Protein AF-A0A8T2K0U3-F1 (afdb_monomer)

pLDDT: mean 72.29, std 24.85, range [23.2, 97.31]

Nearest PDB structures (foldseek):
  2ilr-assembly1_A  TM=8.572E-01  e=1.224E-11  Homo sapiens
  7kzv-assembly1_E  TM=6.848E-01  e=1.559E-12  Homo sapiens
  6fai-assembly1_i  TM=7.711E-01  e=5.675E-05  Saccharomyces cerevisiae S288C
  5wwo-assembly2_B  TM=7.548E-01  e=1.112E-04  Saccharomyces cerevisiae S288C
  6zqb-assembly1_JH  TM=6.289E-01  e=3.051E-04  Saccharomyces cerevisiae S288C

InterPro domains:
  IPR021025 Fanconi Anaemia group E protein, C-terminal [PF11510] (125-380)
  IPR039685 Fanconi anemia group E protein [PTHR32094] (16-381)

Organism: NCBI:txid247094

Mean predicted aligned error: 17.52 Å

Secondary structure (DSSP, 8-state):
------------SSHHHHHHHHHHHHHHHS----S---HHHHHHHHHHHHHHT-TT-TT---HHHHHHHHHHHHHHHHHHHHHHTTTGGGS--------------------------------------HHHHHHHHHHHHHHHS-S-GGGTHHHHHHHHHHHHHH--HHHHHHHHHHTTGGGS-HHHHHHHHHHHHH-SSPPPHHHHHHHHIIIIIHHHHT-SSSPPHHHHHHHHHHHHHHHHHHHHHHHHHTSSS---HHHHHHHHHIIIIIS-GGGGGGGHHHHHTSPP-HHHHHHHHHHHHH-S---HHHHHHHHHHHHHTTTTTTT-HHHHHHHHHHHHHSGGG--HHHHHHHHHHHHH--STTHHHHHHHHHHHHHTT-

Structure (mmCIF, N/CA/C/O backbone):
data_AF-A0A8T2K0U3-F1
#
_entry.id   AF-A0A8T2K0U3-F1
#
loop_
_atom_site.group_PDB
_atom_site.id
_atom_site.type_symbol
_atom_site.label_atom_id
_atom_site.label_alt_id
_atom_site.label_comp_id
_atom_site.label_asym_id
_atom_site.label_entity_id
_atom_site.label_seq_id
_atom_site.pdbx_PDB_ins_code
_atom_site.Cartn_x
_atom_site.Cartn_y
_atom_site.Cartn_z
_atom_site.occupancy
_atom_site.B_iso_or_equiv
_atom_site.auth_seq_id
_atom_site.auth_comp_id
_atom_site.auth_asym_id
_atom_site.auth_atom_id
_atom_site.pdbx_PDB_model_num
ATOM 1 N N . MET A 1 1 ? -39.868 -56.878 -2.544 1.00 32.00 1 MET A N 1
ATOM 2 C CA . MET A 1 1 ? -38.454 -57.294 -2.509 1.00 32.00 1 MET A CA 1
ATOM 3 C C . MET A 1 1 ? -37.620 -56.085 -2.926 1.00 32.00 1 MET A C 1
ATOM 5 O O . MET A 1 1 ? -37.681 -55.718 -4.084 1.00 32.00 1 MET A O 1
ATOM 9 N N . LEU A 1 2 ? -36.995 -55.454 -1.918 1.00 25.58 2 LEU A N 1
ATOM 10 C CA . LEU A 1 2 ? -35.935 -54.419 -1.896 1.00 25.58 2 LEU A CA 1
ATOM 11 C C . LEU A 1 2 ? -36.128 -53.127 -2.733 1.00 25.58 2 LEU A C 1
ATOM 13 O O . LEU A 1 2 ? -36.173 -53.184 -3.949 1.00 25.58 2 LEU A O 1
ATOM 17 N N . LEU A 1 3 ? -36.400 -51.954 -2.137 1.00 28.34 3 LEU A N 1
ATOM 18 C CA . LEU A 1 3 ? -35.543 -51.048 -1.329 1.00 28.34 3 LEU A CA 1
ATOM 19 C C . LEU A 1 3 ? -34.535 -50.203 -2.136 1.00 28.34 3 LEU A C 1
ATOM 21 O O . LEU A 1 3 ? -33.778 -50.732 -2.936 1.00 28.34 3 LEU A O 1
ATOM 25 N N . MET A 1 4 ? -34.478 -48.921 -1.737 1.00 27.39 4 MET A N 1
ATOM 26 C CA . MET A 1 4 ? -33.488 -47.862 -2.020 1.00 27.39 4 MET A CA 1
ATOM 27 C C . MET A 1 4 ? -33.684 -47.031 -3.301 1.00 27.39 4 MET A C 1
ATOM 29 O O . MET A 1 4 ? -33.166 -47.369 -4.355 1.00 27.39 4 MET A O 1
ATOM 33 N N . ALA A 1 5 ? -34.344 -45.872 -3.180 1.00 24.89 5 ALA A N 1
ATOM 34 C CA . ALA A 1 5 ? -33.652 -44.571 -3.186 1.00 24.89 5 ALA A CA 1
ATOM 35 C C . ALA A 1 5 ? -34.666 -43.412 -3.158 1.00 24.89 5 ALA A C 1
ATOM 37 O O . ALA A 1 5 ? -35.196 -42.978 -4.176 1.00 24.89 5 ALA A O 1
ATOM 38 N N . ASN A 1 6 ? -34.908 -42.901 -1.952 1.00 26.45 6 ASN A N 1
ATOM 39 C CA . ASN A 1 6 ? -35.344 -41.525 -1.750 1.00 26.45 6 ASN A CA 1
ATOM 40 C C . ASN A 1 6 ? -34.217 -40.577 -2.192 1.00 26.45 6 ASN A C 1
ATOM 42 O O . ASN A 1 6 ? -33.061 -40.819 -1.845 1.00 26.45 6 ASN A O 1
ATOM 46 N N . THR A 1 7 ? -34.599 -39.468 -2.830 1.00 27.92 7 THR A N 1
ATOM 47 C CA . THR A 1 7 ? -34.145 -38.073 -2.623 1.00 27.92 7 THR A CA 1
ATOM 48 C C . THR A 1 7 ? -33.804 -37.306 -3.910 1.00 27.92 7 THR A C 1
ATOM 50 O O . THR A 1 7 ? -33.182 -37.834 -4.822 1.00 27.92 7 THR A O 1
ATOM 53 N N . PHE A 1 8 ? -34.183 -36.019 -3.888 1.00 27.69 8 PHE A N 1
ATOM 54 C CA . PHE A 1 8 ? -33.815 -34.919 -4.790 1.00 27.69 8 PHE A CA 1
ATOM 55 C C . PHE A 1 8 ? -34.464 -34.882 -6.184 1.00 27.69 8 PHE A C 1
ATOM 57 O O . PHE A 1 8 ? -34.061 -35.606 -7.079 1.00 27.69 8 PHE A O 1
ATOM 64 N N . ILE A 1 9 ? -35.425 -33.963 -6.366 1.00 30.64 9 ILE A N 1
ATOM 65 C CA . ILE A 1 9 ? -35.364 -32.801 -7.285 1.00 30.64 9 ILE A CA 1
ATOM 66 C C . ILE A 1 9 ? -36.517 -31.859 -6.879 1.00 30.64 9 ILE A C 1
ATOM 68 O O . ILE A 1 9 ? -37.636 -31.921 -7.374 1.00 30.64 9 ILE A O 1
ATOM 72 N N . GLU A 1 10 ? -36.233 -30.996 -5.907 1.00 34.31 10 GLU A N 1
ATOM 73 C CA . GLU A 1 10 ? -36.890 -29.697 -5.727 1.00 34.31 10 GLU A CA 1
ATOM 74 C C . GLU A 1 10 ? -35.787 -28.659 -5.966 1.00 34.31 10 GLU A C 1
ATOM 76 O O . GLU A 1 10 ? -35.143 -28.205 -5.031 1.00 34.31 10 GLU A O 1
ATOM 81 N N . MET A 1 11 ? -35.459 -28.371 -7.224 1.00 34.12 11 MET A N 1
ATOM 82 C CA . MET A 1 11 ? -34.537 -27.292 -7.602 1.00 34.12 11 MET A CA 1
ATOM 83 C C . MET A 1 11 ? -34.694 -27.037 -9.102 1.00 34.12 11 MET A C 1
ATOM 85 O O . MET A 1 11 ? -34.064 -27.733 -9.884 1.00 34.12 11 MET A O 1
ATOM 89 N N . ASP A 1 12 ? -35.520 -26.062 -9.501 1.00 38.06 12 ASP A N 1
ATOM 90 C CA . ASP A 1 12 ? -35.289 -25.330 -10.765 1.00 38.06 12 ASP A CA 1
ATOM 91 C C . ASP A 1 12 ? -36.065 -24.002 -10.921 1.00 38.06 12 ASP A C 1
ATOM 93 O O . ASP A 1 12 ? -36.283 -23.511 -12.021 1.00 38.06 12 ASP A O 1
ATOM 97 N N . TYR A 1 13 ? -36.443 -23.332 -9.825 1.00 39.38 13 TYR A N 1
ATOM 98 C CA . TYR A 1 13 ? -37.018 -21.973 -9.916 1.00 39.38 13 TYR A CA 1
ATOM 99 C C . TYR A 1 13 ? -35.961 -20.852 -9.975 1.00 39.38 13 TYR A C 1
ATOM 101 O O . TYR A 1 13 ? -36.283 -19.702 -10.273 1.00 39.38 13 TYR A O 1
ATOM 109 N N . LEU A 1 14 ? -34.688 -21.162 -9.700 1.00 40.88 14 LEU A N 1
ATOM 110 C CA . LEU A 1 14 ? -33.591 -20.184 -9.691 1.00 40.88 14 LEU A CA 1
ATOM 111 C C . LEU A 1 14 ? -32.846 -20.087 -11.030 1.00 40.88 14 LEU A C 1
ATOM 113 O O . LEU A 1 14 ? -32.281 -19.027 -11.307 1.00 40.88 14 LEU A O 1
ATOM 117 N N . SER A 1 15 ? -32.848 -21.138 -11.860 1.00 49.09 15 SER A N 1
ATOM 118 C CA . SER A 1 15 ? -32.109 -21.151 -13.132 1.00 49.09 15 SER A CA 1
ATOM 119 C C . SER A 1 15 ? -32.747 -20.240 -14.191 1.00 49.09 15 SER A C 1
ATOM 121 O O . SER A 1 15 ? -32.024 -19.618 -14.964 1.00 49.09 15 SER A O 1
ATOM 123 N N . ASP A 1 16 ? -34.063 -20.023 -14.150 1.00 51.34 16 ASP A N 1
ATOM 124 C CA . ASP A 1 16 ? -34.750 -19.139 -15.104 1.00 51.34 16 ASP A CA 1
ATOM 125 C C . ASP A 1 16 ? -34.714 -17.648 -14.716 1.00 51.34 16 ASP A C 1
ATOM 127 O O . ASP A 1 16 ? -34.705 -16.763 -15.579 1.00 51.34 16 ASP A O 1
ATOM 131 N N . ALA A 1 17 ? -34.653 -17.326 -13.419 1.00 57.25 17 ALA A N 1
ATOM 132 C CA . ALA A 1 17 ? -34.772 -15.944 -12.945 1.00 57.25 17 ALA A CA 1
ATOM 133 C C . ALA A 1 17 ? -33.586 -15.056 -13.369 1.00 57.25 17 ALA A C 1
ATOM 135 O O . ALA A 1 17 ? -33.766 -13.880 -13.709 1.00 57.25 17 ALA A O 1
ATOM 136 N N . TRP A 1 18 ? -32.367 -15.603 -13.384 1.00 70.62 18 TRP A N 1
ATOM 137 C CA . TRP A 1 18 ? -31.186 -14.846 -13.801 1.00 70.62 18 TRP A CA 1
ATOM 138 C C . TRP A 1 18 ? -31.116 -14.692 -15.325 1.00 70.62 18 TRP A C 1
ATOM 140 O O . TRP A 1 18 ? -30.750 -13.614 -15.789 1.00 70.62 18 TRP A O 1
ATOM 150 N N . ILE A 1 19 ? -31.552 -15.697 -16.097 1.00 58.84 19 ILE A N 1
ATOM 151 C CA . ILE A 1 19 ? -31.620 -15.630 -17.568 1.00 58.84 19 ILE A CA 1
ATOM 152 C C . ILE A 1 19 ? -32.586 -14.520 -17.993 1.00 58.84 19 ILE A C 1
ATOM 154 O O . ILE A 1 19 ? -32.240 -13.670 -18.812 1.00 58.84 19 ILE A O 1
ATOM 158 N N . LEU A 1 20 ? -33.768 -14.452 -17.371 1.00 59.22 20 LEU A N 1
ATOM 159 C CA . LEU A 1 20 ? -34.736 -13.377 -17.620 1.00 59.22 20 LEU A CA 1
ATOM 160 C C . LEU A 1 20 ? -34.193 -11.991 -17.238 1.00 59.22 20 LEU A C 1
ATOM 162 O O . LEU A 1 20 ? -34.546 -10.993 -17.867 1.00 59.22 20 LEU A O 1
ATOM 166 N N . THR A 1 21 ? -33.329 -11.917 -16.225 1.00 68.25 21 THR A N 1
ATOM 167 C CA . THR A 1 21 ? -32.697 -10.661 -15.792 1.00 68.25 21 THR A CA 1
ATOM 168 C C . THR A 1 21 ? -31.588 -10.227 -16.754 1.00 68.25 21 THR A C 1
ATOM 170 O O . THR A 1 21 ? -31.511 -9.050 -17.102 1.00 68.25 21 THR A O 1
ATOM 173 N N . LEU A 1 22 ? -30.780 -11.172 -17.240 1.00 61.59 22 LEU A N 1
ATOM 174 C CA . LEU A 1 22 ? -29.732 -10.931 -18.231 1.00 61.59 22 LEU A CA 1
ATOM 175 C C . LEU A 1 22 ? -30.329 -10.449 -19.561 1.00 61.59 22 LEU A C 1
ATOM 177 O O . LEU A 1 22 ? -29.865 -9.457 -20.116 1.00 61.59 22 LEU A O 1
ATOM 181 N N . ILE A 1 23 ? -31.406 -11.094 -20.027 1.00 59.00 23 ILE A N 1
ATOM 182 C CA . ILE A 1 23 ? -32.131 -10.689 -21.241 1.00 59.00 23 ILE A CA 1
ATOM 183 C C . ILE A 1 23 ? -32.648 -9.251 -21.105 1.00 59.00 23 ILE A C 1
ATOM 185 O O . ILE A 1 23 ? -32.492 -8.460 -22.031 1.00 59.00 23 ILE A O 1
ATOM 189 N N . LYS A 1 24 ? -33.209 -8.882 -19.945 1.00 60.94 24 LYS A N 1
ATOM 190 C CA . LYS A 1 24 ? -33.716 -7.522 -19.700 1.00 60.94 24 LYS A CA 1
ATOM 191 C C . LYS A 1 24 ? -32.626 -6.451 -19.687 1.00 60.94 24 LYS A C 1
ATOM 193 O O . LYS A 1 24 ? -32.894 -5.342 -20.133 1.00 60.94 24 LYS A O 1
ATOM 198 N N . GLU A 1 25 ? -31.433 -6.739 -19.167 1.00 64.38 25 GLU A N 1
ATOM 199 C CA . GLU A 1 25 ? -30.330 -5.763 -19.173 1.00 64.38 25 GLU A CA 1
ATOM 200 C C . GLU A 1 25 ? -29.681 -5.654 -20.562 1.00 64.38 25 GLU A C 1
ATOM 202 O O . GLU A 1 25 ? -29.412 -4.544 -21.014 1.00 64.38 25 GLU A O 1
ATOM 207 N N . LEU A 1 26 ? -29.551 -6.757 -21.308 1.00 55.66 26 LEU A N 1
ATOM 208 C CA . LEU A 1 26 ? -29.098 -6.714 -22.707 1.00 55.66 26 LEU A CA 1
ATOM 209 C C . LEU A 1 26 ? -30.068 -5.928 -23.604 1.00 55.66 26 LEU A C 1
ATOM 211 O O . LEU A 1 26 ? -29.638 -5.143 -24.445 1.00 55.66 26 LEU A O 1
ATOM 215 N N . GLN A 1 27 ? -31.378 -6.073 -23.383 1.00 54.94 27 GLN A N 1
ATOM 216 C CA . GLN A 1 27 ? -32.422 -5.279 -24.051 1.00 54.94 27 GLN A CA 1
ATOM 217 C C . GLN A 1 27 ? -32.437 -3.803 -23.640 1.00 54.94 27 GLN A C 1
ATOM 219 O O . GLN A 1 27 ? -33.119 -3.000 -24.267 1.00 54.94 27 GLN A O 1
ATOM 224 N N . LYS A 1 28 ? -31.756 -3.449 -22.550 1.00 57.38 28 LYS A N 1
ATOM 225 C CA . LYS A 1 28 ? -31.682 -2.078 -22.051 1.00 57.38 28 LYS A CA 1
ATOM 226 C C . LYS A 1 28 ? -30.445 -1.346 -22.565 1.00 57.38 28 LYS A C 1
ATOM 228 O O . LYS A 1 28 ? -30.488 -0.129 -22.691 1.00 57.38 28 LYS A O 1
ATOM 233 N N . GLU A 1 29 ? -29.360 -2.072 -22.831 1.00 49.47 29 GLU A N 1
ATOM 234 C CA . GLU A 1 29 ? -28.141 -1.515 -23.433 1.00 49.47 29 GLU A CA 1
ATOM 235 C C . GLU A 1 29 ? -28.160 -1.532 -24.962 1.00 49.47 29 GLU A C 1
ATOM 237 O O . GLU A 1 29 ? -27.549 -0.674 -25.593 1.00 49.47 29 GLU A O 1
ATOM 242 N N . SER A 1 30 ? -28.881 -2.474 -25.567 1.00 45.62 30 SER A N 1
ATOM 243 C CA . SER A 1 30 ? -29.188 -2.421 -26.992 1.00 45.62 30 SER A CA 1
ATOM 244 C C . SER A 1 30 ? -30.518 -1.690 -27.167 1.00 45.62 30 SER A C 1
ATOM 246 O O . SER A 1 30 ? -31.525 -2.127 -26.625 1.00 45.62 30 SER A O 1
ATOM 248 N N . ASP A 1 31 ? -30.553 -0.584 -27.911 1.00 45.62 31 ASP A N 1
ATOM 249 C CA . ASP A 1 31 ? -31.769 0.199 -28.227 1.00 45.62 31 ASP A CA 1
ATOM 250 C C . ASP A 1 31 ? -32.769 -0.572 -29.139 1.00 45.62 31 ASP A C 1
ATOM 252 O O . ASP A 1 31 ? -33.448 -0.020 -30.007 1.00 45.62 31 ASP A O 1
ATOM 256 N N . ILE A 1 32 ? -32.860 -1.894 -28.980 1.00 49.75 32 ILE A N 1
ATOM 257 C CA . ILE A 1 32 ? -33.658 -2.813 -29.783 1.00 49.75 32 ILE A CA 1
ATOM 258 C C . ILE A 1 32 ? -34.987 -3.054 -29.059 1.00 49.75 32 ILE A C 1
ATOM 260 O O . ILE A 1 32 ? -35.061 -3.756 -28.049 1.00 49.75 32 ILE A O 1
ATOM 264 N N . LYS A 1 33 ? -36.074 -2.488 -29.594 1.00 49.78 33 LYS A N 1
ATOM 265 C CA . LYS A 1 33 ? -37.437 -2.814 -29.144 1.00 49.78 33 LYS A CA 1
ATOM 266 C C . LYS A 1 33 ? -37.831 -4.246 -29.566 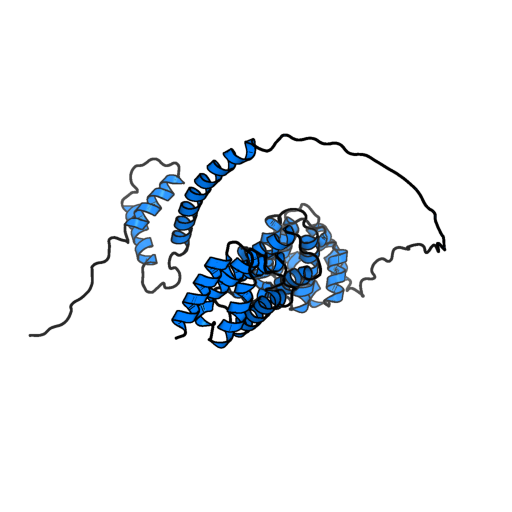1.00 49.78 33 LYS A C 1
ATOM 268 O O . LYS A 1 33 ? -37.432 -4.683 -30.643 1.00 49.78 33 LYS A O 1
ATOM 273 N N . PRO A 1 34 ? -38.622 -4.966 -28.742 1.00 51.44 34 PRO A N 1
ATOM 274 C CA . PRO A 1 34 ? -38.982 -6.376 -28.964 1.00 51.44 34 PRO A CA 1
ATOM 275 C C . PRO A 1 34 ? -39.722 -6.595 -30.303 1.00 51.44 34 PRO A C 1
ATOM 277 O O . PRO A 1 34 ? -40.429 -5.688 -30.749 1.00 51.44 34 PRO A O 1
ATOM 280 N N . PRO A 1 35 ? -39.583 -7.788 -30.931 1.00 50.03 35 PRO A N 1
ATOM 281 C CA . PRO A 1 35 ? -40.069 -9.042 -30.345 1.00 50.03 35 PRO A CA 1
ATOM 282 C C . PRO A 1 35 ? -39.001 -10.120 -30.084 1.00 50.03 35 PRO A C 1
ATOM 284 O O . PRO A 1 35 ? -37.826 -9.953 -30.386 1.00 50.03 35 PRO A O 1
ATOM 287 N N . LEU A 1 36 ? -39.458 -11.188 -29.416 1.00 51.66 36 LEU A N 1
ATOM 288 C CA . LEU A 1 36 ? -38.712 -12.255 -28.735 1.00 51.66 36 LEU A CA 1
ATOM 289 C C . LEU A 1 36 ? -37.419 -12.735 -29.431 1.00 51.66 36 LEU A C 1
ATOM 291 O O . LEU A 1 36 ? -37.408 -12.890 -30.653 1.00 51.66 36 LEU A O 1
ATOM 295 N N . PRO A 1 37 ? -36.372 -13.104 -28.655 1.00 56.09 37 PRO A N 1
ATOM 296 C CA . PRO A 1 37 ? -35.239 -13.832 -29.209 1.00 56.09 37 PRO A CA 1
ATOM 297 C C . PRO A 1 37 ? -35.747 -15.127 -29.846 1.00 56.09 37 PRO A C 1
ATOM 299 O O . PRO A 1 37 ? -36.558 -15.837 -29.243 1.00 56.09 37 PRO A O 1
ATOM 302 N N . SER A 1 38 ? -35.282 -15.424 -31.063 1.00 61.72 38 SER A N 1
ATOM 303 C CA . SER A 1 38 ? -35.624 -16.663 -31.762 1.00 61.72 38 SER A CA 1
ATOM 304 C C . SER A 1 38 ? -35.387 -17.869 -30.845 1.00 61.72 38 SER A C 1
ATOM 306 O O . SER A 1 38 ? -34.511 -17.842 -29.973 1.00 61.72 38 SER A O 1
ATOM 308 N N . SER A 1 39 ? -36.161 -18.943 -31.026 1.00 58.16 39 SER A N 1
ATOM 309 C CA . SER A 1 39 ? -36.004 -20.191 -30.258 1.00 58.16 39 SER A CA 1
ATOM 310 C C . SER A 1 39 ? -34.547 -20.673 -30.221 1.00 58.16 39 SER A C 1
ATOM 312 O O . SER A 1 39 ? -34.103 -21.226 -29.217 1.00 58.16 39 SER A O 1
ATOM 314 N N . HIS A 1 40 ? -33.783 -20.356 -31.269 1.00 54.75 40 HIS A N 1
ATOM 315 C CA . HIS A 1 40 ? -32.352 -20.589 -31.365 1.00 54.75 40 HIS A CA 1
ATOM 316 C C . HIS A 1 40 ? -31.528 -19.807 -30.324 1.00 54.75 40 HIS A C 1
ATOM 318 O O . HIS A 1 40 ? -30.747 -20.410 -29.592 1.00 54.75 40 HIS A O 1
ATOM 324 N N . VAL A 1 41 ? -31.744 -18.496 -30.170 1.00 59.41 41 VAL A N 1
ATOM 325 C CA . VAL A 1 41 ? -31.024 -17.669 -29.178 1.00 59.41 41 VAL A CA 1
ATOM 326 C C . VAL A 1 41 ? -31.358 -18.106 -27.751 1.00 59.41 41 VAL A C 1
ATOM 328 O O . VAL A 1 41 ? -30.472 -18.181 -26.900 1.00 59.41 41 VAL A O 1
ATOM 331 N N . LYS A 1 42 ? -32.620 -18.474 -27.490 1.00 60.03 42 LYS A N 1
ATOM 332 C CA . LYS A 1 42 ? -33.016 -19.034 -26.190 1.00 60.03 42 LYS A CA 1
ATOM 333 C C . LYS A 1 42 ? -32.296 -20.358 -25.909 1.00 60.03 42 LYS A C 1
ATOM 335 O O . LYS A 1 42 ? -31.782 -20.536 -24.809 1.00 60.03 42 LYS A O 1
ATOM 340 N N . SER A 1 43 ? -32.205 -21.243 -26.905 1.00 60.09 43 SER A N 1
ATOM 341 C CA . SER A 1 43 ? -31.499 -22.523 -26.767 1.00 60.09 43 SER A CA 1
ATOM 342 C C . SER A 1 43 ? -29.989 -22.355 -26.563 1.00 60.09 43 SER A C 1
ATOM 344 O O . SER A 1 43 ? -29.412 -23.056 -25.739 1.00 60.09 43 SER A O 1
ATOM 346 N N . GLN A 1 44 ? -29.355 -21.374 -27.216 1.00 60.16 44 GLN A N 1
ATOM 347 C CA . GLN A 1 44 ? -27.934 -21.076 -27.015 1.00 60.16 44 GLN A CA 1
ATOM 348 C C . GLN A 1 44 ? -27.657 -20.505 -25.621 1.00 60.16 44 GLN A C 1
ATOM 350 O O . GLN A 1 44 ? -26.716 -20.937 -24.961 1.00 60.16 44 GLN A O 1
ATOM 355 N N . LEU A 1 45 ? -28.502 -19.594 -25.129 1.00 56.53 45 LEU A N 1
ATOM 356 C CA . LEU A 1 45 ? -28.373 -19.058 -23.770 1.00 56.53 45 LEU A CA 1
ATOM 357 C C . LEU A 1 45 ? -28.601 -20.132 -22.698 1.00 56.53 45 LEU A C 1
ATOM 359 O O . LEU A 1 45 ? -27.900 -20.137 -21.689 1.00 56.53 45 LEU A O 1
ATOM 363 N N . GLN A 1 46 ? -29.534 -21.061 -22.923 1.00 59.00 46 GLN A N 1
ATOM 364 C CA . GLN A 1 46 ? -29.732 -22.211 -22.035 1.00 59.00 46 GLN A CA 1
ATOM 365 C C . GLN A 1 46 ? -28.546 -23.184 -22.082 1.00 59.00 46 GLN A C 1
ATOM 367 O O . GLN A 1 46 ? -28.124 -23.659 -21.030 1.00 59.00 46 GLN A O 1
ATOM 372 N N . CYS A 1 47 ? -27.953 -23.419 -23.258 1.00 62.41 47 CYS A N 1
ATOM 373 C CA . CYS A 1 47 ? -26.751 -24.244 -23.403 1.00 62.41 47 CYS A CA 1
ATOM 374 C C . CYS A 1 47 ? -25.570 -23.642 -22.623 1.00 62.41 47 CYS A C 1
ATOM 376 O O . CYS A 1 47 ? -24.982 -24.319 -21.780 1.00 62.41 47 CYS A O 1
ATOM 378 N N . ILE A 1 48 ? -25.312 -22.340 -22.794 1.00 59.69 48 ILE A N 1
ATOM 379 C CA . ILE A 1 48 ? -24.272 -21.606 -22.053 1.00 59.69 48 ILE A CA 1
ATOM 380 C C . ILE A 1 48 ? -24.561 -21.626 -20.543 1.00 59.69 48 ILE A C 1
ATOM 382 O O . ILE A 1 48 ? -23.659 -21.841 -19.736 1.00 59.69 48 ILE A O 1
ATOM 386 N N . GLY A 1 49 ? -25.826 -21.455 -20.142 1.00 54.44 49 GLY A N 1
ATOM 387 C CA . GLY A 1 49 ? -26.240 -21.567 -18.743 1.00 54.44 49 GLY A CA 1
ATOM 388 C C . GLY A 1 49 ? -25.941 -22.946 -18.147 1.00 54.44 49 GLY A C 1
ATOM 389 O O . GLY A 1 49 ? -25.419 -23.038 -17.038 1.00 54.44 49 GLY A O 1
ATOM 390 N N . SER A 1 50 ? -26.204 -24.019 -18.896 1.00 55.72 50 SER A N 1
ATOM 391 C CA . SER A 1 50 ? -25.949 -25.392 -18.449 1.00 55.72 50 SER A CA 1
ATOM 392 C C . SER A 1 50 ? -24.455 -25.733 -18.344 1.00 55.72 50 SER A C 1
ATOM 394 O O . SER A 1 50 ? -24.060 -26.437 -17.410 1.00 55.72 50 SER A O 1
ATOM 396 N N . GLU A 1 51 ? -23.611 -25.174 -19.220 1.00 55.00 51 GLU A N 1
ATOM 397 C CA . GLU A 1 51 ? -22.145 -25.304 -19.157 1.00 55.00 51 GLU A CA 1
ATOM 398 C C . GLU A 1 51 ? -21.543 -24.537 -17.971 1.00 55.00 51 GLU A C 1
ATOM 400 O O . GLU A 1 51 ? -20.611 -25.013 -17.318 1.00 55.00 51 GLU A O 1
ATOM 405 N N . LEU A 1 52 ? -22.107 -23.373 -17.641 1.00 46.62 52 LEU A N 1
ATOM 406 C CA . LEU A 1 52 ? -21.686 -22.568 -16.492 1.00 46.62 52 LEU A CA 1
ATOM 407 C C . LEU A 1 52 ? -22.134 -23.166 -15.147 1.00 46.62 52 LEU A C 1
ATOM 409 O O . LEU A 1 52 ? -21.496 -22.914 -14.125 1.00 46.62 52 LEU A O 1
ATOM 413 N N . CYS A 1 53 ? -23.204 -23.967 -15.133 1.00 47.03 53 CYS A N 1
ATOM 414 C CA . CYS A 1 53 ? -23.729 -24.628 -13.935 1.00 47.03 53 CYS A CA 1
ATOM 415 C C . CYS A 1 53 ? -23.201 -26.060 -13.717 1.00 47.03 53 CYS A C 1
ATOM 417 O O . CYS A 1 53 ? -23.580 -26.693 -12.729 1.00 47.03 53 CYS A O 1
ATOM 419 N N . HIS A 1 54 ? -22.321 -26.580 -14.582 1.00 48.28 54 HIS A N 1
ATOM 420 C CA . HIS A 1 54 ? -21.743 -27.914 -14.400 1.00 48.28 54 HIS A CA 1
ATOM 421 C C . HIS A 1 54 ? -20.858 -27.991 -13.134 1.00 48.28 54 HIS A C 1
ATOM 423 O O . HIS A 1 54 ? -19.926 -27.194 -12.982 1.00 48.28 54 HIS A O 1
ATOM 429 N N . PRO A 1 55 ? -21.065 -28.985 -12.243 1.00 43.12 55 PRO A N 1
ATOM 430 C CA . PRO A 1 55 ? -20.356 -29.082 -10.960 1.00 43.12 55 PRO A CA 1
ATOM 431 C C . PRO A 1 55 ? -18.841 -29.343 -11.079 1.00 43.12 55 PRO A C 1
ATOM 433 O O . PRO A 1 55 ? -18.126 -29.240 -10.082 1.00 43.12 55 PRO A O 1
ATOM 436 N N . GLY A 1 56 ? -18.336 -29.624 -12.287 1.00 43.41 56 GLY A N 1
ATOM 437 C CA . GLY A 1 56 ? -16.905 -29.746 -12.593 1.00 43.41 56 GLY A CA 1
ATOM 438 C C . GLY A 1 56 ? -16.166 -28.417 -12.811 1.00 43.41 56 GLY A C 1
ATOM 439 O O . GLY A 1 56 ? -14.939 -28.407 -12.801 1.00 43.41 56 GLY A O 1
ATOM 440 N N . ASN A 1 57 ? -16.871 -27.287 -12.950 1.00 41.91 57 ASN A N 1
ATOM 441 C CA . ASN A 1 57 ? -16.274 -25.964 -13.180 1.00 41.91 57 ASN A CA 1
ATOM 442 C C . ASN A 1 57 ? -16.303 -25.099 -11.905 1.00 41.91 57 ASN A C 1
ATOM 444 O O . ASN A 1 57 ? -16.973 -24.072 -11.815 1.00 41.91 57 ASN A O 1
ATOM 448 N N . GLN A 1 58 ? -15.540 -25.490 -10.880 1.00 40.47 58 GLN A N 1
ATOM 449 C CA . GLN A 1 58 ? -15.512 -24.799 -9.577 1.00 40.47 58 GLN A CA 1
ATOM 450 C C . GLN A 1 58 ? -14.869 -23.390 -9.566 1.00 40.47 58 GLN A C 1
ATOM 452 O O . GLN A 1 58 ? -14.735 -22.804 -8.493 1.00 40.47 58 GLN A O 1
ATOM 457 N N . LYS A 1 59 ? -14.484 -22.792 -10.705 1.00 42.16 59 LYS A N 1
ATOM 458 C CA . LYS A 1 59 ? -13.735 -21.514 -10.710 1.00 42.16 59 LYS A CA 1
ATOM 459 C C . LYS A 1 59 ? -14.528 -20.235 -10.971 1.00 42.16 59 LYS A C 1
ATOM 461 O O . LYS A 1 59 ? -13.966 -19.162 -10.777 1.00 42.16 59 LYS A O 1
ATOM 466 N N . TYR A 1 60 ? -15.820 -20.296 -11.285 1.00 40.84 60 TYR A N 1
ATOM 467 C CA . TYR A 1 60 ? -16.601 -19.072 -11.512 1.00 40.84 60 TYR A CA 1
ATOM 468 C C . TYR A 1 60 ? -17.983 -19.129 -10.856 1.00 40.84 60 TYR A C 1
ATOM 470 O O . TYR A 1 60 ? -19.014 -19.025 -11.512 1.00 40.84 60 TYR A O 1
ATOM 478 N N . LYS A 1 61 ? -18.028 -19.216 -9.517 1.00 41.78 61 LYS A N 1
ATOM 479 C CA . LYS A 1 61 ? -19.211 -18.720 -8.793 1.00 41.78 61 LYS A CA 1
ATOM 480 C C . LYS A 1 61 ? -19.320 -17.221 -9.083 1.00 41.78 61 LYS A C 1
ATOM 482 O O . LYS A 1 61 ? -18.426 -16.465 -8.716 1.00 41.78 61 LYS A O 1
ATOM 487 N N . LEU A 1 62 ? -20.396 -16.819 -9.761 1.00 47.19 62 LEU A N 1
ATOM 488 C CA . LEU A 1 62 ? -20.728 -15.473 -10.255 1.00 47.19 62 LEU A CA 1
ATOM 489 C C . LEU A 1 62 ? -20.785 -14.396 -9.142 1.00 47.19 62 LEU A C 1
ATOM 491 O O . LEU A 1 62 ? -21.830 -13.811 -8.865 1.00 47.19 62 LEU A O 1
ATOM 495 N N . GLY A 1 63 ? -19.650 -14.084 -8.512 1.00 39.59 63 GLY A N 1
ATOM 496 C CA . GLY A 1 63 ? -19.529 -13.083 -7.445 1.00 39.59 63 GLY A CA 1
ATOM 497 C C . GLY A 1 63 ? -19.786 -11.645 -7.909 1.00 39.59 63 GLY A C 1
ATOM 498 O O . GLY A 1 63 ? -20.208 -10.804 -7.116 1.00 39.59 63 GLY A O 1
ATOM 499 N N . TRP A 1 64 ? -19.608 -11.363 -9.200 1.00 40.41 64 TRP A N 1
ATOM 500 C CA . TRP A 1 64 ? -19.818 -10.035 -9.782 1.00 40.41 64 TRP A CA 1
ATOM 501 C C . TRP A 1 64 ? -21.294 -9.589 -9.827 1.00 40.41 64 TRP A C 1
ATOM 503 O O . TRP A 1 64 ? -21.589 -8.424 -9.557 1.00 40.41 64 TRP A O 1
ATOM 513 N N . LEU A 1 65 ? -22.242 -10.508 -10.054 1.00 37.34 65 LEU A N 1
ATOM 514 C CA . LEU A 1 65 ? -23.678 -10.196 -10.130 1.00 37.34 65 LEU A CA 1
ATOM 515 C C . LEU A 1 65 ? -24.253 -9.754 -8.771 1.00 37.34 65 LEU A C 1
ATOM 517 O O . LEU A 1 65 ? -25.053 -8.819 -8.708 1.00 37.34 65 LEU A O 1
ATOM 521 N N . ASN A 1 66 ? -23.768 -10.331 -7.665 1.00 37.94 66 ASN A N 1
ATOM 522 C CA . ASN A 1 66 ? -24.143 -9.891 -6.315 1.00 37.94 66 ASN A CA 1
ATOM 523 C C . ASN A 1 66 ? -23.597 -8.492 -5.971 1.00 37.94 66 ASN A C 1
ATOM 525 O O . ASN A 1 66 ? -24.252 -7.727 -5.256 1.00 37.94 66 ASN A O 1
ATOM 529 N N . GLN A 1 67 ? -22.429 -8.112 -6.502 1.00 38.81 67 GLN A N 1
ATOM 530 C CA . GLN A 1 67 ? -21.859 -6.783 -6.262 1.00 38.81 67 GLN A CA 1
ATOM 531 C C . GLN A 1 67 ? -22.606 -5.665 -7.002 1.00 38.81 67 GLN A C 1
ATOM 533 O O . GLN A 1 67 ? -22.804 -4.583 -6.440 1.00 38.81 67 GLN A O 1
ATOM 538 N N . ILE A 1 68 ? -23.097 -5.921 -8.218 1.00 40.66 68 ILE A N 1
ATOM 539 C CA . ILE A 1 68 ? -23.904 -4.948 -8.976 1.00 40.66 68 ILE A CA 1
ATOM 540 C C . ILE A 1 68 ? -25.249 -4.684 -8.268 1.00 40.66 68 ILE A C 1
ATOM 542 O O . ILE A 1 68 ? -25.726 -3.546 -8.202 1.00 40.66 68 ILE A O 1
ATOM 546 N N . PHE A 1 69 ? -25.838 -5.709 -7.643 1.00 38.66 69 PHE A N 1
ATOM 547 C CA . PHE A 1 69 ? -27.100 -5.564 -6.910 1.00 38.66 69 PHE A CA 1
ATOM 548 C C . PHE A 1 69 ? -26.938 -4.758 -5.606 1.00 38.66 69 PHE A C 1
ATOM 550 O O . PHE A 1 69 ? -27.749 -3.877 -5.295 1.00 38.66 69 PHE A O 1
ATOM 557 N N . LEU A 1 70 ? -25.850 -4.992 -4.861 1.00 39.28 70 LEU A N 1
ATOM 558 C CA . LEU A 1 70 ? -25.535 -4.255 -3.629 1.00 39.28 70 LEU A CA 1
ATOM 559 C C . LEU A 1 70 ? -25.164 -2.786 -3.893 1.00 39.28 70 LEU A C 1
ATOM 561 O O . LEU A 1 70 ? -25.517 -1.906 -3.102 1.00 39.28 70 LEU A O 1
ATOM 565 N N . THR A 1 71 ? -24.495 -2.495 -5.010 1.00 40.03 71 THR A N 1
ATOM 566 C CA . THR A 1 71 ? -24.108 -1.124 -5.384 1.00 40.03 71 THR A CA 1
ATOM 567 C C . THR A 1 71 ? -25.308 -0.283 -5.830 1.00 40.03 71 THR A C 1
ATOM 569 O O . THR A 1 71 ? -25.436 0.862 -5.386 1.00 40.03 71 THR A O 1
ATOM 572 N N . ARG A 1 72 ? -26.268 -0.844 -6.585 1.00 33.47 72 ARG A N 1
ATOM 573 C CA . ARG A 1 72 ? -27.518 -0.135 -6.942 1.00 33.47 72 ARG A CA 1
ATOM 574 C C . ARG A 1 72 ? -28.420 0.141 -5.731 1.00 33.47 72 ARG A C 1
ATOM 576 O O . ARG A 1 72 ? -28.998 1.225 -5.644 1.00 33.47 72 ARG A O 1
ATOM 583 N N . LYS A 1 73 ? -28.495 -0.774 -4.754 1.00 31.94 73 LYS A N 1
ATOM 584 C CA . LYS A 1 73 ? -29.277 -0.564 -3.515 1.00 31.94 73 LYS A CA 1
ATOM 585 C C . LYS A 1 73 ? -28.665 0.518 -2.609 1.00 31.94 73 LYS A C 1
ATOM 587 O O . LYS A 1 73 ? -29.400 1.229 -1.929 1.00 31.94 73 LYS A O 1
ATOM 592 N N . ARG A 1 74 ? -27.335 0.688 -2.637 1.00 35.66 74 ARG A N 1
ATOM 593 C CA . ARG A 1 74 ? -26.619 1.778 -1.944 1.00 35.66 74 ARG A CA 1
ATOM 594 C C . ARG A 1 74 ? -26.763 3.133 -2.642 1.00 35.66 74 ARG A C 1
ATOM 596 O O . ARG A 1 74 ? -26.857 4.140 -1.947 1.00 35.66 74 ARG A O 1
ATOM 603 N N . LYS A 1 75 ? -26.838 3.168 -3.978 1.00 32.59 75 LYS A N 1
ATOM 604 C CA . LYS A 1 75 ? -27.037 4.416 -4.736 1.00 32.59 75 LYS A CA 1
ATOM 605 C C . LYS A 1 75 ? -28.394 5.063 -4.427 1.00 32.59 75 LYS A C 1
ATOM 607 O O . LYS A 1 75 ? -28.428 6.229 -4.066 1.00 32.59 75 LYS A O 1
ATOM 612 N N . ARG A 1 76 ? -29.470 4.266 -4.370 1.00 30.58 76 ARG A N 1
ATOM 613 C CA . ARG A 1 76 ? -30.812 4.756 -3.990 1.00 30.58 76 ARG A CA 1
ATOM 614 C C . ARG A 1 76 ? -30.924 5.307 -2.561 1.00 30.58 76 ARG A C 1
ATOM 616 O O . ARG A 1 76 ? -31.840 6.070 -2.308 1.00 30.58 76 ARG A O 1
ATOM 623 N N . ARG A 1 77 ? -30.035 4.929 -1.631 1.00 35.34 77 ARG A N 1
ATOM 624 C CA . ARG A 1 77 ? -30.011 5.506 -0.269 1.00 35.34 77 ARG A CA 1
ATOM 625 C C . ARG A 1 77 ? -29.241 6.827 -0.197 1.00 35.34 77 ARG A C 1
ATOM 627 O O . ARG A 1 77 ? -29.642 7.701 0.555 1.00 35.34 77 ARG A O 1
ATOM 634 N N . LYS A 1 78 ? -28.178 6.984 -0.994 1.00 36.44 78 LYS A N 1
ATOM 635 C CA . LYS A 1 78 ? -27.376 8.220 -1.028 1.00 36.44 78 LYS A CA 1
ATOM 636 C C . LYS A 1 78 ? -28.123 9.396 -1.655 1.00 36.44 78 LYS A C 1
ATOM 638 O O . LYS A 1 78 ? -27.953 10.518 -1.192 1.00 36.44 78 LYS A O 1
ATOM 643 N N . ASP A 1 79 ? -28.974 9.125 -2.641 1.00 35.19 79 ASP A N 1
ATOM 644 C CA . ASP A 1 79 ? -29.770 10.169 -3.293 1.00 35.19 79 ASP A CA 1
ATOM 645 C C . ASP A 1 79 ? -30.830 10.753 -2.329 1.00 35.19 79 ASP A C 1
ATOM 647 O O . ASP A 1 79 ? -31.108 11.944 -2.380 1.00 35.19 79 ASP A O 1
ATOM 651 N N . SER A 1 80 ? -31.332 9.960 -1.369 1.00 37.22 80 SER A N 1
ATOM 652 C CA . SER A 1 80 ? -32.271 10.422 -0.328 1.00 37.22 80 SER A CA 1
ATOM 653 C C . SER A 1 80 ? -31.608 11.181 0.833 1.00 37.22 80 SER A C 1
ATOM 655 O O . SER A 1 80 ? -32.254 12.002 1.472 1.00 37.22 80 SER A O 1
ATOM 657 N N . GLU A 1 81 ? -30.326 10.933 1.121 1.00 41.22 81 GLU A N 1
ATOM 658 C CA . GLU A 1 81 ? -29.582 11.638 2.183 1.00 41.22 81 GLU A CA 1
ATOM 659 C C . GLU A 1 81 ? -29.024 12.996 1.710 1.00 41.22 81 GLU A C 1
ATOM 661 O O . GLU A 1 81 ? -28.869 13.916 2.511 1.00 41.22 81 GLU A O 1
ATOM 666 N N . GLN A 1 82 ? -28.763 13.165 0.407 1.00 38.03 82 GLN A N 1
ATOM 667 C CA . GLN A 1 82 ? -28.303 14.441 -0.166 1.00 38.03 82 GLN A CA 1
ATOM 668 C C . GLN A 1 82 ? -29.399 15.510 -0.282 1.00 38.03 82 GLN A C 1
ATOM 670 O O . GLN A 1 82 ? -29.075 16.696 -0.370 1.00 38.03 82 GLN A O 1
ATOM 675 N N . GLU A 1 83 ? -30.671 15.115 -0.272 1.00 35.31 83 GLU A N 1
ATOM 676 C CA . GLU A 1 83 ? -31.804 16.043 -0.359 1.00 35.31 83 GLU A CA 1
ATOM 677 C C . GLU A 1 83 ? -32.079 16.737 0.991 1.00 35.31 83 GLU A C 1
ATOM 679 O O . GLU A 1 83 ? -32.404 17.919 1.012 1.00 35.31 83 GLU A O 1
ATOM 684 N N . LEU A 1 84 ? -31.777 16.072 2.116 1.00 39.00 84 LEU A N 1
ATOM 685 C CA . LEU A 1 84 ? -31.863 16.634 3.476 1.00 39.00 84 LEU A CA 1
ATOM 686 C C . LEU A 1 84 ? -30.723 17.619 3.811 1.00 39.00 84 LEU A C 1
ATOM 688 O O . LEU A 1 84 ? -30.920 18.572 4.557 1.00 39.00 84 LEU A O 1
ATOM 692 N N . LEU A 1 85 ? -29.533 17.441 3.225 1.00 37.94 85 LEU A N 1
ATOM 693 C CA . LEU A 1 85 ? -28.366 18.301 3.492 1.00 37.94 85 LEU A CA 1
ATOM 694 C C . LEU A 1 85 ? -28.399 19.647 2.748 1.00 37.94 85 LEU A C 1
ATOM 696 O O . LEU A 1 85 ? -27.624 20.549 3.065 1.00 37.94 85 LEU A O 1
ATOM 700 N N . LYS A 1 86 ? -29.282 19.810 1.753 1.00 35.72 86 LYS A N 1
ATOM 701 C CA . LYS A 1 86 ? -29.449 21.087 1.039 1.00 35.72 86 LYS A CA 1
ATOM 702 C C . LYS A 1 86 ? -30.323 22.092 1.794 1.00 35.72 86 LYS A C 1
ATOM 704 O O . LYS A 1 86 ? -30.195 23.286 1.525 1.00 35.72 86 LYS A O 1
ATOM 709 N N . GLU A 1 87 ? -31.137 21.649 2.752 1.00 36.16 87 GLU A N 1
ATOM 710 C CA . GLU A 1 87 ? -31.984 22.540 3.559 1.00 36.16 87 GLU A CA 1
ATOM 711 C C . GLU A 1 87 ? -31.218 23.205 4.722 1.00 36.16 87 GLU A C 1
ATOM 713 O O . GLU A 1 87 ? -31.511 24.346 5.074 1.00 36.16 87 GLU A O 1
ATOM 718 N N . GLU A 1 88 ? -30.155 22.587 5.251 1.00 36.44 88 GLU A N 1
ATOM 719 C CA . GLU A 1 88 ? -29.400 23.140 6.394 1.00 36.44 88 GLU A CA 1
ATOM 720 C C . GLU A 1 88 ? -28.385 24.246 6.023 1.00 36.44 88 GLU A C 1
ATOM 722 O O . GLU A 1 88 ? -27.973 25.034 6.877 1.00 36.44 88 GLU A O 1
ATOM 727 N N . CYS A 1 89 ? -28.004 24.390 4.746 1.00 31.12 89 CYS A N 1
ATOM 728 C CA . CYS A 1 89 ? -27.011 25.389 4.317 1.00 31.12 89 CYS A CA 1
ATOM 729 C C . CYS A 1 89 ? -27.553 26.818 4.104 1.00 31.12 89 CYS A C 1
ATOM 731 O O . CYS A 1 89 ? -26.763 27.720 3.810 1.00 31.12 89 CYS A O 1
ATOM 733 N N . GLN A 1 90 ? -28.857 27.073 4.260 1.00 33.38 90 GLN A N 1
ATOM 734 C CA . GLN A 1 90 ? -29.425 28.417 4.050 1.00 33.38 90 GLN A CA 1
ATOM 735 C C . GLN A 1 90 ? -29.494 29.303 5.308 1.00 33.38 90 GLN A C 1
ATOM 737 O O . GLN A 1 90 ? -29.812 30.484 5.185 1.00 33.38 90 GLN A O 1
ATOM 742 N N . VAL A 1 91 ? -29.131 28.812 6.500 1.00 35.19 91 VAL A N 1
ATOM 743 C CA . VAL A 1 91 ? -29.406 29.544 7.760 1.00 35.19 91 VAL A CA 1
ATOM 744 C C . VAL A 1 91 ? -28.197 30.293 8.364 1.00 35.19 91 VAL A C 1
ATOM 746 O O . VAL A 1 91 ? -28.381 31.134 9.237 1.00 35.19 91 VAL A O 1
ATOM 749 N N . LEU A 1 92 ? -26.959 30.119 7.878 1.00 33.62 92 LEU A N 1
ATOM 750 C CA . LEU A 1 92 ? -25.755 30.646 8.567 1.00 33.62 92 LEU A CA 1
ATOM 751 C C . LEU A 1 92 ? -24.910 31.677 7.789 1.00 33.62 92 LEU A C 1
ATOM 753 O O . LEU A 1 92 ? -23.686 31.708 7.902 1.00 33.62 92 LEU A O 1
ATOM 757 N N . LYS A 1 93 ? -25.537 32.597 7.044 1.00 29.55 93 LYS A N 1
ATOM 758 C CA . LYS A 1 93 ? -24.849 33.794 6.513 1.00 29.55 93 LYS A CA 1
ATOM 759 C C . LYS A 1 93 ? -25.473 35.085 7.031 1.00 29.55 93 LYS A C 1
ATOM 761 O O . LYS A 1 93 ? -26.305 35.680 6.355 1.00 29.55 93 LYS A O 1
ATOM 766 N N . LYS A 1 94 ? -25.020 35.536 8.201 1.00 33.34 94 LYS A N 1
ATOM 767 C CA . LYS A 1 94 ? -24.968 36.950 8.620 1.00 33.34 94 LYS A CA 1
ATOM 768 C C . LYS A 1 94 ? -24.274 37.020 9.977 1.00 33.34 94 LYS A C 1
ATOM 770 O O . LYS A 1 94 ? -24.885 36.611 10.946 1.00 33.34 94 LYS A O 1
ATOM 775 N N . VAL A 1 95 ? -23.038 37.521 10.019 1.00 27.70 95 VAL A N 1
ATOM 776 C CA . VAL A 1 95 ? -22.508 38.512 10.985 1.00 27.70 95 VAL A CA 1
ATOM 777 C C . VAL A 1 95 ? -21.095 38.907 10.504 1.00 27.70 95 VAL A C 1
ATOM 779 O O . VAL A 1 95 ? -20.239 38.052 10.306 1.00 27.70 95 VAL A O 1
ATOM 782 N N . ARG A 1 96 ? -20.891 40.212 10.271 1.00 30.83 96 ARG A N 1
ATOM 783 C CA . ARG A 1 96 ? -19.599 40.916 10.104 1.00 30.83 96 ARG A CA 1
ATOM 784 C C . ARG A 1 96 ? -19.115 41.372 11.479 1.00 30.83 96 ARG A C 1
ATOM 786 O O . ARG A 1 96 ? -19.982 41.876 12.183 1.00 30.83 96 ARG A O 1
ATOM 793 N N . ILE A 1 97 ? -17.803 41.357 11.762 1.00 29.78 97 ILE A N 1
ATOM 794 C CA . ILE A 1 97 ? -17.100 42.363 12.599 1.00 29.78 97 ILE A CA 1
ATOM 795 C C . ILE A 1 97 ? -15.636 42.515 12.116 1.00 29.78 97 ILE A C 1
ATOM 797 O O . ILE A 1 97 ? -15.019 41.540 11.692 1.00 29.78 97 ILE A O 1
ATOM 801 N N . ASP A 1 98 ? -15.161 43.763 12.158 1.00 25.92 98 ASP A N 1
ATOM 802 C CA . ASP A 1 98 ? -13.933 44.374 11.628 1.00 25.92 98 ASP A CA 1
ATOM 803 C C . ASP A 1 98 ? -12.610 44.091 12.390 1.00 25.92 98 ASP A C 1
ATOM 805 O O . ASP A 1 98 ? -12.600 43.759 13.575 1.00 25.92 98 ASP A O 1
ATOM 809 N N . GLU A 1 99 ? -11.482 44.302 11.691 1.00 27.39 99 GLU A N 1
ATOM 810 C CA . GLU A 1 99 ? -10.093 44.338 12.199 1.00 27.39 99 GLU A CA 1
ATOM 811 C C . GLU A 1 99 ? -9.758 45.619 12.993 1.00 27.39 99 GLU A C 1
ATOM 813 O O . GLU A 1 99 ? -10.330 46.684 12.741 1.00 27.39 99 GLU A O 1
ATOM 818 N N . PRO A 1 100 ? -8.680 45.581 13.806 1.00 27.61 100 PRO A N 1
ATOM 819 C CA . PRO A 1 100 ? -7.710 46.674 13.725 1.00 27.61 100 PRO A CA 1
ATOM 820 C C . PRO A 1 100 ? -6.229 46.240 13.724 1.00 27.61 100 PRO A C 1
ATOM 822 O O . PRO A 1 100 ? -5.815 45.255 14.331 1.00 27.61 100 PRO A O 1
ATOM 825 N N . LYS A 1 101 ? -5.423 47.072 13.052 1.00 28.44 101 LYS A N 1
ATOM 826 C CA . LYS A 1 101 ? -3.956 47.040 12.931 1.00 28.44 101 LYS A CA 1
ATOM 827 C C . LYS A 1 101 ? -3.282 47.702 14.137 1.00 28.44 101 LYS A C 1
ATOM 829 O O . LYS A 1 101 ? -3.741 48.759 14.551 1.00 28.44 101 LYS A O 1
ATOM 834 N N . PHE A 1 102 ? -2.114 47.210 14.559 1.00 27.12 102 PHE A N 1
ATOM 835 C CA . PHE A 1 102 ? -1.073 48.037 15.191 1.00 27.12 102 PHE A CA 1
ATOM 836 C C . PHE A 1 102 ? 0.335 47.495 14.903 1.00 27.12 102 PHE A C 1
ATOM 838 O O . PHE A 1 102 ? 0.573 46.292 14.889 1.00 27.12 102 PHE A O 1
ATOM 845 N N . ALA A 1 103 ? 1.260 48.423 14.661 1.00 25.61 103 ALA A N 1
ATOM 846 C CA . ALA A 1 103 ? 2.678 48.204 14.398 1.00 25.61 103 ALA A CA 1
ATOM 847 C C . ALA A 1 103 ? 3.520 48.626 15.610 1.00 25.61 103 ALA A C 1
ATOM 849 O O . ALA A 1 103 ? 3.182 49.638 16.218 1.00 25.61 103 ALA A O 1
ATOM 850 N N . THR A 1 104 ? 4.661 47.974 15.888 1.00 25.69 104 THR A N 1
ATOM 851 C CA . THR A 1 104 ? 5.917 48.649 16.303 1.00 25.69 104 THR A CA 1
ATOM 852 C C . THR A 1 104 ? 7.149 47.733 16.179 1.00 25.69 104 THR A C 1
ATOM 854 O O . THR A 1 104 ? 7.059 46.515 16.256 1.00 25.69 104 THR A O 1
ATOM 857 N N . LYS A 1 105 ? 8.293 48.387 15.939 1.00 24.23 105 LYS A N 1
ATOM 858 C CA . LYS A 1 105 ? 9.667 47.932 15.646 1.00 24.23 105 LYS A CA 1
ATOM 859 C C . LYS A 1 105 ? 10.375 47.240 16.830 1.00 24.23 105 LYS A C 1
ATOM 861 O O . LYS A 1 105 ? 10.014 47.526 17.964 1.00 24.23 105 LYS A O 1
ATOM 866 N N . THR A 1 106 ? 11.481 46.513 16.576 1.00 25.00 106 THR A N 1
ATOM 867 C CA . THR A 1 106 ? 12.862 46.839 17.049 1.00 25.00 106 THR A CA 1
ATOM 868 C C . THR A 1 106 ? 13.947 45.967 16.360 1.00 25.00 106 THR A C 1
ATOM 870 O O . THR A 1 106 ? 13.715 44.817 16.011 1.00 25.00 106 THR A O 1
ATOM 873 N N . GLN A 1 107 ? 15.095 46.620 16.132 1.00 26.94 107 GLN A N 1
ATOM 874 C CA . GLN A 1 107 ? 16.429 46.296 15.568 1.00 26.94 107 GLN A CA 1
ATOM 875 C C . GLN A 1 107 ? 17.042 44.930 15.972 1.00 26.94 107 GLN A C 1
ATOM 877 O O . GLN A 1 107 ? 16.801 44.467 17.076 1.00 26.94 107 GLN A O 1
ATOM 882 N N . ALA A 1 108 ? 17.722 44.157 15.109 1.00 23.67 108 ALA A N 1
ATOM 883 C CA . ALA A 1 108 ? 18.996 44.313 14.370 1.00 23.67 108 ALA A CA 1
ATOM 884 C C . ALA A 1 108 ? 20.269 44.002 15.192 1.00 23.67 108 ALA A C 1
ATOM 886 O O . ALA A 1 108 ? 20.683 44.803 16.021 1.00 23.67 108 ALA A O 1
ATOM 887 N N . MET A 1 109 ? 20.948 42.894 14.856 1.00 24.03 109 MET A N 1
ATOM 888 C CA . MET A 1 109 ? 22.398 42.742 15.027 1.00 24.03 109 MET A CA 1
ATOM 889 C C . MET A 1 109 ? 22.954 41.741 13.999 1.00 24.03 109 MET A C 1
ATOM 891 O O . MET A 1 109 ? 22.405 40.665 13.777 1.00 24.03 109 MET A O 1
ATOM 895 N N . GLN A 1 110 ? 24.002 42.182 13.307 1.00 25.64 110 GLN A N 1
ATOM 896 C CA . GLN A 1 110 ? 24.663 41.559 12.161 1.00 25.64 110 GLN A CA 1
ATOM 897 C C . GLN A 1 110 ? 25.631 40.450 12.602 1.00 25.64 110 GLN A C 1
ATOM 899 O O . GLN A 1 110 ? 26.238 40.581 13.657 1.00 25.64 110 GLN A O 1
ATOM 904 N N . HIS A 1 111 ? 25.895 39.458 11.741 1.00 24.55 111 HIS A N 1
ATOM 905 C CA . HIS A 1 111 ? 27.259 39.225 11.240 1.00 24.55 111 HIS A CA 1
ATOM 906 C C . HIS A 1 111 ? 27.323 38.230 10.062 1.00 24.55 111 HIS A C 1
ATOM 908 O O . HIS A 1 111 ? 26.894 37.087 10.149 1.00 24.55 111 HIS A O 1
ATOM 914 N N . LYS A 1 112 ? 28.011 38.706 9.014 1.00 23.20 112 LYS A N 1
ATOM 915 C CA . LYS A 1 112 ? 28.926 37.988 8.109 1.00 23.20 112 LYS A 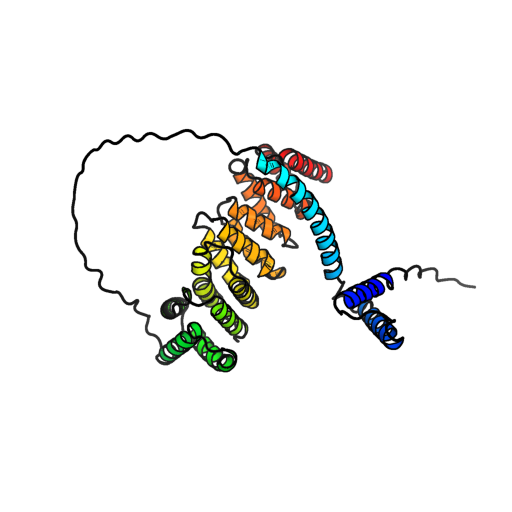CA 1
ATOM 916 C C . LYS A 1 112 ? 28.345 37.088 7.006 1.00 23.20 112 LYS A C 1
ATOM 918 O O . LYS A 1 112 ? 28.285 35.869 7.090 1.00 23.20 112 LYS A O 1
ATOM 923 N N . VAL A 1 113 ? 28.085 37.756 5.883 1.00 24.42 113 VAL A N 1
ATOM 924 C CA . VAL A 1 113 ? 28.122 37.210 4.522 1.00 24.42 113 VAL A CA 1
ATOM 925 C C . VAL A 1 113 ? 29.528 36.686 4.222 1.00 24.42 113 VAL A C 1
ATOM 927 O O . VAL A 1 113 ? 30.501 37.436 4.333 1.00 24.42 113 VAL A O 1
ATOM 930 N N . GLN A 1 114 ? 29.631 35.439 3.763 1.00 24.97 114 GLN A N 1
ATOM 931 C CA . GLN A 1 114 ? 30.756 35.013 2.941 1.00 24.97 114 GLN A CA 1
ATOM 932 C C . GLN A 1 114 ? 30.232 34.256 1.722 1.00 24.97 114 GLN A C 1
ATOM 934 O O . GLN A 1 114 ? 29.541 33.247 1.802 1.00 24.97 114 GLN A O 1
ATOM 939 N N . ASN A 1 115 ? 30.525 34.878 0.591 1.00 25.08 115 ASN A N 1
ATOM 940 C CA . ASN A 1 115 ? 30.105 34.585 -0.760 1.00 25.08 115 ASN A CA 1
ATOM 941 C C . ASN A 1 115 ? 30.900 33.374 -1.276 1.00 25.08 115 ASN A C 1
ATOM 943 O O . ASN A 1 115 ? 32.117 33.474 -1.429 1.00 25.08 115 ASN A O 1
ATOM 947 N N . VAL A 1 116 ? 30.239 32.248 -1.552 1.00 26.25 116 VAL A N 1
ATOM 948 C CA . VAL A 1 116 ? 30.826 31.163 -2.349 1.00 26.25 116 VAL A CA 1
ATOM 949 C C . VAL A 1 116 ? 29.901 30.899 -3.523 1.00 26.25 116 VAL A C 1
ATOM 951 O O . VAL A 1 116 ? 28.787 30.404 -3.385 1.00 26.25 116 VAL A O 1
ATOM 954 N N . ARG A 1 117 ? 30.413 31.291 -4.687 1.00 26.41 117 ARG A N 1
ATOM 955 C CA . ARG A 1 117 ? 29.902 31.012 -6.024 1.00 26.41 117 ARG A CA 1
ATOM 956 C C . ARG A 1 117 ? 29.485 29.542 -6.128 1.00 26.41 117 ARG A C 1
ATOM 958 O O . ARG A 1 117 ? 30.335 28.655 -6.100 1.00 26.41 117 ARG A O 1
ATOM 965 N N . THR A 1 118 ? 28.193 29.289 -6.297 1.00 26.00 118 THR A N 1
ATOM 966 C CA . THR A 1 118 ? 27.672 28.003 -6.764 1.00 26.00 118 THR A CA 1
ATOM 967 C C . THR A 1 118 ? 28.057 27.828 -8.228 1.00 26.00 118 THR A C 1
ATOM 969 O O . THR A 1 118 ? 27.361 28.282 -9.133 1.00 26.00 118 THR A O 1
ATOM 972 N N . ALA A 1 119 ? 29.210 27.204 -8.455 1.00 26.27 119 ALA A N 1
ATOM 973 C CA . ALA A 1 119 ? 29.516 26.572 -9.725 1.00 26.27 119 ALA A CA 1
ATOM 974 C C . ALA A 1 119 ? 28.665 25.300 -9.842 1.00 26.27 119 ALA A C 1
ATOM 976 O O . ALA A 1 119 ? 28.636 24.483 -8.920 1.00 26.27 119 ALA A O 1
ATOM 977 N N . ASN A 1 120 ? 27.970 25.171 -10.972 1.00 33.44 120 ASN A N 1
ATOM 978 C CA . ASN A 1 120 ? 27.258 23.976 -11.410 1.00 33.44 120 ASN A CA 1
ATOM 979 C C . ASN A 1 120 ? 28.101 22.715 -11.168 1.00 33.44 120 ASN A C 1
ATOM 981 O O . ASN A 1 120 ? 29.038 22.445 -11.917 1.00 33.44 120 ASN A O 1
ATOM 985 N N . LYS A 1 121 ? 27.745 21.917 -10.158 1.00 27.48 121 LYS A N 1
ATOM 986 C CA . LYS A 1 121 ? 28.138 20.509 -10.118 1.00 27.48 121 LYS A CA 1
ATOM 987 C C . LYS A 1 121 ? 27.124 19.743 -10.951 1.00 27.48 121 LYS A C 1
ATOM 989 O O . LYS A 1 121 ? 26.035 19.423 -10.489 1.00 27.48 121 LYS A O 1
ATOM 994 N N . MET A 1 122 ? 27.492 19.521 -12.207 1.00 37.47 122 MET A N 1
ATOM 995 C CA . MET A 1 122 ? 26.943 18.434 -13.001 1.00 37.47 122 MET A CA 1
ATOM 996 C C . MET A 1 122 ? 27.215 17.154 -12.203 1.00 37.47 122 MET A C 1
ATOM 998 O O . MET A 1 122 ? 28.365 16.887 -11.865 1.00 37.47 122 MET A O 1
ATOM 1002 N N . GLU A 1 123 ? 26.158 16.455 -11.795 1.00 36.66 123 GLU A N 1
ATOM 1003 C CA . GLU A 1 123 ? 26.242 15.147 -11.141 1.00 36.66 123 GLU A CA 1
ATOM 1004 C C . GLU A 1 123 ? 27.121 14.236 -12.013 1.00 36.66 123 GLU A C 1
ATOM 1006 O O . GLU A 1 123 ? 26.751 13.895 -13.138 1.00 36.66 123 GLU A O 1
ATOM 1011 N N . GLU A 1 124 ? 28.328 13.924 -11.535 1.00 38.47 124 GLU A N 1
ATOM 1012 C CA . GLU A 1 124 ? 29.242 13.002 -12.203 1.00 38.47 124 GLU A CA 1
ATOM 1013 C C . GLU A 1 124 ? 28.611 11.613 -12.170 1.00 38.47 124 GLU A C 1
ATOM 1015 O O . GLU A 1 124 ? 28.528 10.962 -11.129 1.00 38.47 124 GLU A O 1
ATOM 1020 N N . ILE A 1 125 ? 28.116 11.181 -13.326 1.00 53.06 125 ILE A N 1
ATOM 1021 C CA . ILE A 1 125 ? 27.601 9.833 -13.508 1.00 53.06 125 ILE A CA 1
ATOM 1022 C C . ILE A 1 125 ? 28.808 8.877 -13.400 1.00 53.06 125 ILE A C 1
ATOM 1024 O O . ILE A 1 125 ? 29.755 9.051 -14.176 1.00 53.06 125 ILE A O 1
ATOM 1028 N N . PRO A 1 126 ? 28.809 7.885 -12.485 1.00 52.72 126 PRO A N 1
ATOM 1029 C CA . PRO A 1 126 ? 29.890 6.902 -12.392 1.00 52.72 126 PRO A CA 1
ATOM 1030 C C . PRO A 1 126 ? 30.075 6.220 -13.750 1.00 52.72 126 PRO A C 1
ATOM 1032 O O . PRO A 1 126 ? 29.070 5.900 -14.376 1.00 52.72 126 PRO A O 1
ATOM 1035 N N . GLU A 1 127 ? 31.316 6.020 -14.207 1.00 51.28 127 GLU A N 1
ATOM 1036 C CA . GLU A 1 127 ? 31.674 5.596 -15.575 1.00 51.28 127 GLU A CA 1
ATOM 1037 C C . GLU A 1 127 ? 30.650 4.649 -16.231 1.00 51.28 127 GLU A C 1
ATOM 1039 O O . GLU A 1 127 ? 30.576 3.457 -15.932 1.00 51.28 127 GLU A O 1
ATOM 1044 N N . LEU A 1 128 ? 29.822 5.208 -17.123 1.00 60.06 128 LEU A N 1
ATOM 1045 C CA . LEU A 1 128 ? 28.829 4.447 -17.876 1.00 60.06 128 LEU A CA 1
ATOM 1046 C C . LEU A 1 128 ? 29.446 3.879 -19.160 1.00 60.06 128 LEU A C 1
ATOM 1048 O O . LEU A 1 128 ? 30.051 4.650 -19.920 1.00 60.06 128 LEU A O 1
ATOM 1052 N N . PRO A 1 129 ? 29.204 2.595 -19.479 1.00 65.38 129 PRO A N 1
ATOM 1053 C CA . PRO A 1 129 ? 29.526 2.019 -20.780 1.00 65.38 129 PRO A CA 1
ATOM 1054 C C . PRO A 1 129 ? 28.958 2.858 -21.936 1.00 65.38 129 PRO A C 1
ATOM 1056 O O . PRO A 1 129 ? 27.823 3.336 -21.880 1.00 65.38 129 PRO A O 1
ATOM 1059 N N . GLY A 1 130 ? 29.734 3.029 -23.013 1.00 60.38 130 GLY A N 1
ATOM 1060 C CA . GLY A 1 130 ? 29.356 3.870 -24.161 1.00 60.38 130 GLY A CA 1
ATOM 1061 C C . GLY A 1 130 ? 28.023 3.483 -24.818 1.00 60.38 130 GLY A C 1
ATOM 1062 O O . GLY A 1 130 ? 27.282 4.365 -25.251 1.00 60.38 130 GLY A O 1
ATOM 1063 N N . ALA A 1 131 ? 27.672 2.192 -24.803 1.00 61.44 131 ALA A N 1
ATOM 1064 C CA . ALA A 1 131 ? 26.390 1.672 -25.290 1.00 61.44 131 ALA A CA 1
ATOM 1065 C C . ALA A 1 131 ? 25.181 2.242 -24.518 1.00 61.44 131 ALA A C 1
ATOM 1067 O O . ALA A 1 131 ? 24.155 2.585 -25.111 1.00 61.44 131 ALA A O 1
ATOM 1068 N N . ILE A 1 132 ? 25.332 2.468 -23.208 1.00 67.75 132 ILE A N 1
ATOM 1069 C CA . ILE A 1 132 ? 24.260 2.973 -22.340 1.00 67.75 132 ILE A CA 1
ATOM 1070 C C . ILE A 1 132 ? 24.010 4.470 -22.583 1.00 67.75 132 ILE A C 1
ATOM 1072 O O . ILE A 1 132 ? 22.875 4.928 -22.504 1.00 67.75 132 ILE A O 1
ATOM 1076 N N . LYS A 1 133 ? 25.021 5.256 -22.977 1.00 71.56 133 LYS A N 1
ATOM 1077 C CA . LYS A 1 133 ? 24.837 6.694 -23.282 1.00 71.56 133 LYS A CA 1
ATOM 1078 C C . LYS A 1 133 ? 23.939 6.934 -24.502 1.00 71.56 133 LYS A C 1
ATOM 1080 O O . LYS A 1 133 ? 23.132 7.867 -24.510 1.00 71.56 133 LYS A O 1
ATOM 1085 N N . ILE A 1 134 ? 24.053 6.076 -25.515 1.00 67.88 134 ILE A N 1
ATOM 1086 C CA . ILE A 1 134 ? 23.193 6.116 -26.707 1.00 67.88 134 ILE A CA 1
ATOM 1087 C C . ILE A 1 134 ? 21.772 5.665 -26.337 1.00 67.88 134 ILE A C 1
ATOM 1089 O O . ILE A 1 134 ? 20.802 6.321 -26.713 1.00 67.88 134 ILE A O 1
ATOM 1093 N N . CYS A 1 135 ? 21.658 4.601 -25.535 1.00 70.12 135 CYS A N 1
ATOM 1094 C CA . CYS A 1 135 ? 20.399 4.112 -24.965 1.00 70.12 135 CYS A CA 1
ATOM 1095 C C . CYS A 1 135 ? 19.640 5.206 -24.187 1.00 70.12 135 CYS A C 1
ATOM 1097 O O . CYS A 1 135 ? 18.463 5.445 -24.448 1.00 70.12 135 CYS A O 1
ATOM 1099 N N . ILE A 1 136 ? 20.326 5.939 -23.305 1.00 72.50 136 ILE A N 1
ATOM 1100 C CA . ILE A 1 136 ? 19.755 7.034 -22.502 1.00 72.50 136 ILE A CA 1
ATOM 1101 C C . ILE A 1 136 ? 19.206 8.156 -23.386 1.00 72.50 136 ILE A C 1
ATOM 1103 O O . ILE A 1 136 ? 18.152 8.716 -23.094 1.00 72.50 136 ILE A O 1
ATOM 1107 N N . SER A 1 137 ? 19.904 8.488 -24.471 1.00 74.31 137 SER A N 1
ATOM 1108 C CA . SER A 1 137 ? 19.478 9.558 -25.379 1.00 74.31 137 SER A CA 1
ATOM 1109 C C . SER A 1 137 ? 18.172 9.188 -26.089 1.00 74.31 137 SER A C 1
ATOM 1111 O O . SER A 1 137 ? 17.225 9.970 -26.063 1.00 74.31 137 SER A O 1
ATOM 1113 N N . LYS A 1 138 ? 18.073 7.952 -26.597 1.00 72.69 138 LYS A N 1
ATOM 1114 C CA . LYS A 1 138 ? 16.844 7.418 -27.209 1.00 72.69 138 LYS A CA 1
ATOM 1115 C C . LYS A 1 138 ? 15.697 7.300 -26.203 1.00 72.69 138 LYS A C 1
ATOM 1117 O O . LYS A 1 138 ? 14.582 7.717 -26.489 1.00 72.69 138 LYS A O 1
ATOM 1122 N N . LEU A 1 139 ? 15.972 6.786 -25.000 1.00 73.94 139 LEU A N 1
ATOM 1123 C CA . LEU A 1 139 ? 14.995 6.714 -23.907 1.00 73.94 139 LEU A CA 1
ATOM 1124 C C . LEU A 1 139 ? 14.438 8.096 -23.561 1.00 73.94 139 LEU A C 1
ATOM 1126 O O . LEU A 1 139 ? 13.242 8.233 -23.325 1.00 73.94 139 LEU A O 1
ATOM 1130 N N . ARG A 1 140 ? 15.287 9.127 -23.541 1.00 80.06 140 ARG A N 1
ATOM 1131 C CA . ARG A 1 140 ? 14.851 10.498 -23.271 1.00 80.06 140 ARG A CA 1
ATOM 1132 C C . ARG A 1 140 ? 13.932 11.025 -24.372 1.00 80.06 140 ARG A C 1
ATOM 1134 O O . ARG A 1 140 ? 12.900 11.596 -24.043 1.00 80.06 140 ARG A O 1
ATOM 1141 N N . GLU A 1 141 ? 14.288 10.836 -25.638 1.00 76.50 141 GLU A N 1
ATOM 1142 C CA . GLU A 1 141 ? 13.444 11.263 -26.764 1.00 76.50 141 GLU A CA 1
ATOM 1143 C C . GLU A 1 141 ? 12.068 10.595 -26.718 1.00 76.50 141 GLU A C 1
ATOM 1145 O O . GLU A 1 141 ? 11.057 11.267 -26.866 1.00 76.50 141 GLU A O 1
ATOM 1150 N N . ILE A 1 142 ? 12.018 9.304 -26.392 1.00 71.88 142 ILE A N 1
ATOM 1151 C CA . ILE A 1 142 ? 10.769 8.544 -26.294 1.00 71.88 142 ILE A CA 1
ATOM 1152 C C . ILE A 1 142 ? 9.917 8.976 -25.097 1.00 71.88 142 ILE A C 1
ATOM 1154 O O . ILE A 1 142 ? 8.709 9.153 -25.211 1.00 71.88 142 ILE A O 1
ATOM 1158 N N . LEU A 1 143 ? 10.529 9.132 -23.922 1.00 74.88 143 LEU A N 1
ATOM 1159 C CA . LEU A 1 143 ? 9.797 9.436 -22.691 1.00 74.88 143 LEU A CA 1
ATOM 1160 C C . LEU A 1 143 ? 9.195 10.847 -22.682 1.00 74.88 143 LEU A C 1
ATOM 1162 O O . LEU A 1 143 ? 8.214 11.082 -21.969 1.00 74.88 143 LEU A O 1
ATOM 1166 N N . HIS A 1 144 ? 9.791 11.768 -23.443 1.00 78.19 144 HIS A N 1
ATOM 1167 C CA . HIS A 1 144 ? 9.385 13.174 -23.528 1.00 78.19 144 HIS A CA 1
ATOM 1168 C C . HIS A 1 144 ? 8.780 13.560 -24.887 1.00 78.19 144 HIS A C 1
ATOM 1170 O O . HIS A 1 144 ? 8.284 14.676 -25.022 1.00 78.19 144 HIS A O 1
ATOM 1176 N N . GLY A 1 145 ? 8.809 12.667 -25.877 1.00 67.94 145 GLY A N 1
ATOM 1177 C CA . GLY A 1 145 ? 8.201 12.858 -27.191 1.00 67.94 145 GLY A CA 1
ATOM 1178 C C . GLY A 1 145 ? 6.694 12.583 -27.204 1.00 67.94 145 GLY A C 1
ATOM 1179 O O . GLY A 1 145 ? 6.150 11.936 -26.310 1.00 67.94 145 GLY A O 1
ATOM 1180 N N . GLU A 1 146 ? 6.015 13.083 -28.238 1.00 56.94 146 GLU A N 1
ATOM 1181 C CA . GLU A 1 146 ? 4.579 12.855 -28.477 1.00 56.94 146 GLU A CA 1
ATOM 1182 C C . GLU A 1 146 ? 4.300 11.637 -29.379 1.00 56.94 146 GLU A C 1
ATOM 1184 O O . GLU A 1 146 ? 3.141 11.345 -29.670 1.00 56.94 146 GLU A O 1
ATOM 1189 N N . GLU A 1 147 ? 5.335 10.923 -29.834 1.00 57.72 147 GLU A N 1
ATOM 1190 C CA . GLU A 1 147 ? 5.180 9.795 -30.757 1.00 57.72 147 GLU A CA 1
ATOM 1191 C C . GLU A 1 147 ? 4.544 8.564 -30.088 1.00 57.72 147 GLU A C 1
ATOM 1193 O O . GLU A 1 147 ? 4.861 8.190 -28.955 1.00 57.72 147 GLU A O 1
ATOM 1198 N N . GLU A 1 148 ? 3.631 7.914 -30.814 1.00 54.19 148 GLU A N 1
ATOM 1199 C CA . GLU A 1 148 ? 2.948 6.698 -30.376 1.00 54.19 148 GLU A CA 1
ATOM 1200 C C . GLU A 1 148 ? 3.939 5.527 -30.296 1.00 54.19 148 GLU A C 1
ATOM 1202 O O . GLU A 1 148 ? 4.405 4.974 -31.293 1.00 54.19 148 GLU A O 1
ATOM 1207 N N . LEU A 1 149 ? 4.257 5.154 -29.057 1.00 55.06 149 LEU A N 1
ATOM 1208 C CA . LEU A 1 149 ? 5.305 4.202 -28.692 1.00 55.06 149 LEU A CA 1
ATOM 1209 C C . LEU A 1 149 ? 5.048 2.742 -29.126 1.00 55.06 149 LEU A C 1
ATOM 1211 O O . LEU A 1 149 ? 5.924 1.896 -28.962 1.00 55.06 149 LEU A O 1
ATOM 1215 N N . GLU A 1 150 ? 3.898 2.431 -29.731 1.00 52.94 150 GLU A N 1
ATOM 1216 C CA . GLU A 1 150 ? 3.535 1.061 -30.135 1.00 52.94 150 GLU A CA 1
ATOM 1217 C C . GLU A 1 150 ? 4.537 0.425 -31.120 1.00 52.94 150 GLU A C 1
ATOM 1219 O O . GLU A 1 150 ? 4.657 -0.796 -31.182 1.00 52.94 150 GLU A O 1
ATOM 1224 N N . SER A 1 151 ? 5.305 1.232 -31.863 1.00 52.94 151 SER A N 1
ATOM 1225 C CA . SER A 1 151 ? 6.296 0.746 -32.838 1.00 52.94 151 SER A CA 1
ATOM 1226 C C . SER A 1 151 ? 7.712 0.532 -32.278 1.00 52.94 151 SER A C 1
ATOM 1228 O O . SER A 1 151 ? 8.555 -0.052 -32.964 1.00 52.94 151 SER A O 1
ATOM 1230 N N . LEU A 1 152 ? 7.996 0.971 -31.043 1.00 58.53 152 LEU A N 1
ATOM 1231 C CA . LEU A 1 152 ? 9.352 0.976 -30.470 1.00 58.53 152 LEU A CA 1
ATOM 1232 C C . LEU A 1 152 ? 9.557 0.007 -29.294 1.00 58.53 152 LEU A C 1
ATOM 1234 O O . LEU A 1 152 ? 10.687 -0.119 -28.807 1.00 58.53 152 LEU A O 1
ATOM 1238 N N . ASP A 1 153 ? 8.508 -0.708 -28.880 1.00 65.06 153 ASP A N 1
ATOM 1239 C CA . ASP A 1 153 ? 8.488 -1.551 -27.677 1.00 65.06 153 ASP A CA 1
ATOM 1240 C C . ASP A 1 153 ? 9.630 -2.578 -27.634 1.00 65.06 153 ASP A C 1
ATOM 1242 O O . ASP A 1 153 ? 10.352 -2.656 -26.640 1.00 65.06 153 ASP A O 1
ATOM 1246 N N . SER A 1 154 ? 9.886 -3.314 -28.721 1.00 70.31 154 SER A N 1
ATOM 1247 C CA . SER A 1 154 ? 10.899 -4.383 -28.718 1.00 70.31 154 SER A CA 1
ATOM 1248 C C . SER A 1 154 ? 12.334 -3.856 -28.625 1.00 70.31 154 SER A C 1
ATOM 1250 O O . SER A 1 154 ? 13.182 -4.434 -27.942 1.00 70.31 154 SER A O 1
ATOM 1252 N N . THR A 1 155 ? 12.620 -2.741 -29.301 1.00 73.56 155 THR A N 1
ATOM 1253 C CA . THR A 1 155 ? 13.948 -2.118 -29.281 1.00 73.56 155 THR A CA 1
ATOM 1254 C C . THR A 1 155 ? 14.201 -1.483 -27.921 1.00 73.56 155 THR A C 1
ATOM 1256 O O . THR A 1 155 ? 15.278 -1.647 -27.352 1.00 73.56 155 THR A O 1
ATOM 1259 N N . LEU A 1 156 ? 13.208 -0.788 -27.371 1.00 73.69 156 LEU A N 1
ATOM 1260 C CA . LEU A 1 156 ? 13.303 -0.135 -26.072 1.00 73.69 156 LEU A CA 1
ATOM 1261 C C . LEU A 1 156 ? 13.470 -1.145 -24.935 1.00 73.69 156 LEU A C 1
ATOM 1263 O O . LEU A 1 156 ? 14.326 -0.969 -24.070 1.00 73.69 156 LEU A O 1
ATOM 1267 N N . GLN A 1 157 ? 12.716 -2.240 -24.987 1.00 79.56 157 GLN A N 1
ATOM 1268 C CA . GLN A 1 157 ? 12.816 -3.342 -24.039 1.00 79.56 157 GLN A CA 1
ATOM 1269 C C . GLN A 1 157 ? 14.225 -3.955 -24.020 1.00 79.56 157 GLN A C 1
ATOM 1271 O O . GLN A 1 157 ? 14.768 -4.190 -22.940 1.00 79.56 157 GLN A O 1
ATOM 1276 N N . ALA A 1 158 ? 14.852 -4.164 -25.185 1.00 81.25 158 ALA A N 1
ATOM 1277 C CA . ALA A 1 158 ? 16.220 -4.683 -25.272 1.00 81.25 158 ALA A CA 1
ATOM 1278 C C . ALA A 1 158 ? 17.249 -3.732 -24.633 1.00 81.25 158 ALA A C 1
ATOM 1280 O O . ALA A 1 158 ? 18.081 -4.158 -23.835 1.00 81.25 158 ALA A O 1
ATOM 1281 N N . HIS A 1 159 ? 17.138 -2.434 -24.921 1.00 78.25 159 HIS A N 1
ATOM 1282 C CA . HIS A 1 159 ? 18.007 -1.400 -24.357 1.00 78.25 159 HIS A CA 1
ATOM 1283 C C . HIS A 1 159 ? 17.831 -1.243 -22.835 1.00 78.25 159 HIS A C 1
ATOM 1285 O O . HIS A 1 159 ? 18.809 -1.060 -22.108 1.00 78.25 159 HIS A O 1
ATOM 1291 N N . MET A 1 160 ? 16.594 -1.336 -22.335 1.00 82.50 160 MET A N 1
ATOM 1292 C CA . MET A 1 160 ? 16.321 -1.332 -20.897 1.00 82.50 160 MET A CA 1
ATOM 1293 C C . MET A 1 160 ? 16.892 -2.577 -20.222 1.00 82.50 160 MET A C 1
ATOM 1295 O O . MET A 1 160 ? 17.496 -2.466 -19.160 1.00 82.50 160 MET A O 1
ATOM 1299 N N . LYS A 1 161 ? 16.748 -3.750 -20.846 1.00 84.38 161 LYS A N 1
ATOM 1300 C CA . LYS A 1 161 ? 17.323 -4.996 -20.337 1.00 84.38 161 LYS A CA 1
ATOM 1301 C C . LYS A 1 161 ? 18.843 -4.903 -20.201 1.00 84.38 161 LYS A C 1
ATOM 1303 O O . LYS A 1 161 ? 19.361 -5.169 -19.123 1.00 84.38 161 LYS A O 1
ATOM 1308 N N . GLU A 1 162 ? 19.534 -4.458 -21.248 1.00 83.56 162 GLU A N 1
ATOM 1309 C CA . GLU A 1 162 ? 20.989 -4.266 -21.221 1.00 83.56 162 GLU A CA 1
ATOM 1310 C C . GLU A 1 162 ? 21.406 -3.276 -20.118 1.00 83.56 162 GLU A C 1
ATOM 1312 O O . GLU A 1 162 ? 22.355 -3.522 -19.376 1.00 83.56 162 GLU A O 1
ATOM 1317 N N . MET A 1 163 ? 20.649 -2.189 -19.936 1.00 84.12 163 MET A N 1
ATOM 1318 C CA . MET A 1 163 ? 20.885 -1.231 -18.853 1.00 84.12 163 MET A CA 1
ATOM 1319 C C . MET A 1 163 ? 20.756 -1.878 -17.464 1.00 84.12 163 MET A C 1
ATOM 1321 O O . MET A 1 163 ? 21.607 -1.644 -16.612 1.00 84.12 163 MET A O 1
ATOM 1325 N N . PHE A 1 164 ? 19.727 -2.694 -17.215 1.00 86.94 164 PHE A N 1
ATOM 1326 C CA . PHE A 1 164 ? 19.547 -3.354 -15.914 1.00 86.94 164 PHE A CA 1
ATOM 1327 C C . PHE A 1 164 ? 20.546 -4.490 -15.655 1.00 86.94 164 PHE A C 1
ATOM 1329 O O . PHE A 1 164 ? 20.814 -4.800 -14.496 1.00 86.94 164 PHE A O 1
ATOM 1336 N N . GLU A 1 165 ? 21.090 -5.112 -16.702 1.00 86.25 165 GLU A N 1
ATOM 1337 C CA . GLU A 1 165 ? 22.138 -6.132 -16.576 1.00 86.25 165 GLU A CA 1
ATOM 1338 C C . GLU A 1 165 ? 23.512 -5.513 -16.277 1.00 86.25 165 GLU A C 1
AT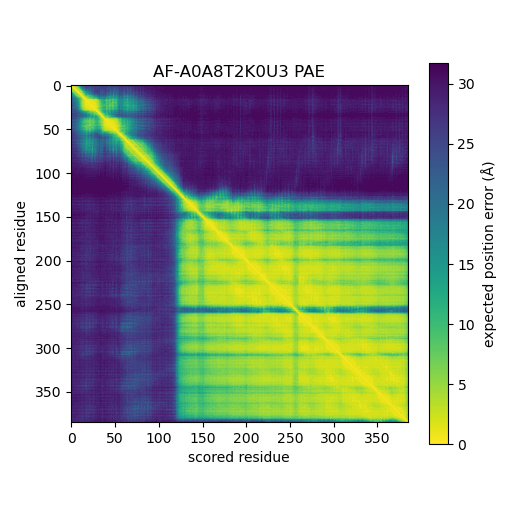OM 1340 O O . GLU A 1 165 ? 24.294 -6.087 -15.519 1.00 86.25 165 GLU A O 1
ATOM 1345 N N . LEU A 1 166 ? 23.809 -4.341 -16.848 1.00 85.50 166 LEU A N 1
ATOM 1346 C CA . LEU A 1 166 ? 25.128 -3.706 -16.748 1.00 85.50 166 LEU A CA 1
ATOM 1347 C C . LEU A 1 166 ? 25.253 -2.680 -15.617 1.00 85.50 166 LEU A C 1
ATOM 1349 O O . LEU A 1 166 ? 26.367 -2.408 -15.165 1.00 85.50 166 LEU A O 1
ATOM 1353 N N . CYS A 1 167 ? 24.153 -2.065 -15.183 1.00 85.44 167 CYS A N 1
ATOM 1354 C CA . CYS A 1 167 ? 24.188 -1.031 -14.153 1.00 85.44 167 CYS A CA 1
ATOM 1355 C C . CYS A 1 167 ? 23.946 -1.609 -12.764 1.00 85.44 167 CYS A C 1
ATOM 1357 O O . CYS A 1 167 ? 23.076 -2.447 -12.563 1.00 85.44 167 CYS A O 1
ATOM 1359 N N . ASN A 1 168 ? 24.669 -1.086 -11.774 1.00 87.31 168 ASN A N 1
ATOM 1360 C CA . ASN A 1 168 ? 24.300 -1.283 -10.378 1.00 87.31 168 ASN A CA 1
ATOM 1361 C C . ASN A 1 168 ? 23.158 -0.318 -9.966 1.00 87.31 168 ASN A C 1
ATOM 1363 O O . ASN A 1 168 ? 22.906 0.675 -10.657 1.00 87.31 168 ASN A O 1
ATOM 1367 N N . PRO A 1 169 ? 22.487 -0.546 -8.819 1.00 87.38 169 PRO A N 1
ATOM 1368 C CA . PRO A 1 169 ? 21.368 0.291 -8.376 1.00 87.38 169 PRO A CA 1
ATOM 1369 C C . PRO A 1 169 ? 21.697 1.789 -8.234 1.00 87.38 169 PRO A C 1
ATOM 1371 O O . PRO A 1 169 ? 20.846 2.624 -8.528 1.00 87.38 169 PRO A O 1
ATOM 1374 N N . ILE A 1 170 ? 22.924 2.141 -7.833 1.00 85.56 170 ILE A N 1
ATOM 1375 C CA . ILE A 1 170 ? 23.356 3.540 -7.662 1.00 85.56 170 ILE A CA 1
ATOM 1376 C C . ILE A 1 170 ? 23.501 4.219 -9.029 1.00 85.56 170 ILE A C 1
ATOM 1378 O O . ILE A 1 170 ? 22.992 5.317 -9.241 1.00 85.56 170 ILE A O 1
ATOM 1382 N N . GLN A 1 171 ? 24.145 3.546 -9.986 1.00 87.31 171 GLN A N 1
ATOM 1383 C CA . GLN A 1 171 ? 24.258 4.026 -11.365 1.00 87.31 171 GLN A CA 1
ATOM 1384 C C . GLN A 1 171 ? 22.880 4.185 -12.002 1.00 87.31 171 GLN A C 1
ATOM 1386 O O . GLN A 1 171 ? 22.616 5.186 -12.662 1.00 87.31 171 GLN A O 1
ATOM 1391 N N . LEU A 1 172 ? 21.987 3.222 -11.771 1.00 89.38 172 LEU A N 1
ATOM 1392 C CA . LEU A 1 172 ? 20.627 3.253 -12.288 1.00 89.38 172 LEU A CA 1
ATOM 1393 C C . LEU A 1 172 ? 19.835 4.460 -11.759 1.00 89.38 172 LEU A C 1
ATOM 1395 O O . LEU A 1 172 ? 19.117 5.104 -12.524 1.00 89.38 172 LEU A O 1
ATOM 1399 N N . GLU A 1 173 ? 19.997 4.809 -10.482 1.00 87.81 173 GLU A N 1
ATOM 1400 C CA . GLU A 1 173 ? 19.390 6.013 -9.908 1.00 87.81 173 GLU A CA 1
ATOM 1401 C C . GLU A 1 173 ? 19.904 7.285 -10.601 1.00 87.81 173 GLU A C 1
ATOM 1403 O O . GLU A 1 173 ? 19.100 8.121 -11.025 1.00 87.81 173 GLU A O 1
ATOM 1408 N N . SER A 1 174 ? 21.221 7.403 -10.816 1.00 86.50 174 SER A N 1
ATOM 1409 C CA . SER A 1 174 ? 21.811 8.519 -11.572 1.00 86.50 174 SER A CA 1
ATOM 1410 C C . SER A 1 174 ? 21.289 8.586 -13.011 1.00 86.50 174 SER A C 1
ATOM 1412 O O . SER A 1 174 ? 21.009 9.672 -13.524 1.00 86.50 174 SER A O 1
ATOM 1414 N N . ILE A 1 175 ? 21.097 7.436 -13.664 1.00 86.44 175 ILE A N 1
ATOM 1415 C CA . ILE A 1 175 ? 20.532 7.365 -15.015 1.00 86.44 175 ILE A CA 1
ATOM 1416 C C . ILE A 1 175 ? 19.096 7.883 -15.022 1.00 86.44 175 ILE A C 1
ATOM 1418 O O . ILE A 1 175 ? 18.779 8.765 -15.822 1.00 86.44 175 ILE A O 1
ATOM 1422 N N . PHE A 1 176 ? 18.236 7.408 -14.120 1.00 87.56 176 PHE A N 1
ATOM 1423 C CA . PHE A 1 176 ? 16.850 7.873 -14.046 1.00 87.56 176 PHE A CA 1
ATOM 1424 C C . PHE A 1 176 ? 16.735 9.366 -13.713 1.00 87.56 176 PHE A C 1
ATOM 1426 O O . PHE A 1 176 ? 15.867 10.052 -14.265 1.00 87.56 176 PHE A O 1
ATOM 1433 N N . SER A 1 177 ? 17.632 9.891 -12.877 1.00 85.94 177 SER A N 1
ATOM 1434 C CA . SER A 1 177 ? 17.752 11.331 -12.629 1.00 85.94 177 SER A CA 1
ATOM 1435 C C . SER A 1 177 ? 18.147 12.084 -13.901 1.00 85.94 177 SER A C 1
ATOM 1437 O O . SER A 1 177 ? 17.494 13.064 -14.265 1.00 85.94 177 SER A O 1
ATOM 1439 N N . SER A 1 178 ? 19.132 11.583 -14.653 1.00 83.56 178 SER A N 1
ATOM 1440 C CA . SER A 1 178 ? 19.558 12.182 -15.925 1.00 83.56 178 SER A CA 1
ATOM 1441 C C . SER A 1 178 ? 18.467 12.140 -17.005 1.00 83.56 178 SER A C 1
ATOM 1443 O O . SER A 1 178 ? 18.352 13.060 -17.815 1.00 83.56 178 SER A O 1
ATOM 1445 N N . LEU A 1 179 ? 17.628 11.102 -17.014 1.00 82.50 179 LEU A N 1
ATOM 1446 C CA . LEU A 1 179 ? 16.472 10.961 -17.905 1.00 82.50 179 LEU A CA 1
ATOM 1447 C C . LEU A 1 179 ? 15.301 11.873 -17.505 1.00 82.50 179 LEU A C 1
ATOM 1449 O O . LEU A 1 179 ? 14.333 11.993 -18.257 1.00 82.50 179 LEU A O 1
ATOM 1453 N N . ARG A 1 180 ? 15.385 12.520 -16.332 1.00 83.69 180 ARG A N 1
ATOM 1454 C CA . ARG A 1 180 ? 14.323 13.336 -15.732 1.00 83.69 180 ARG A CA 1
ATOM 1455 C C . ARG A 1 180 ? 12.992 12.598 -15.689 1.00 83.69 180 ARG A C 1
ATOM 1457 O O . ARG A 1 180 ? 11.938 13.154 -15.989 1.00 83.69 180 ARG A O 1
ATOM 1464 N N . VAL A 1 181 ? 13.018 11.334 -15.269 1.00 82.25 181 VAL A N 1
ATOM 1465 C CA . VAL A 1 181 ? 11.805 10.498 -15.241 1.00 82.25 181 VAL A CA 1
ATOM 1466 C C . VAL A 1 181 ? 10.734 11.043 -14.283 1.00 82.25 181 VAL A C 1
ATOM 1468 O O . VAL A 1 181 ? 9.540 10.791 -14.416 1.00 82.25 181 VAL A O 1
ATOM 1471 N N . GLN A 1 182 ? 11.123 11.917 -13.364 1.00 80.31 182 GLN A N 1
ATOM 1472 C CA . GLN A 1 182 ? 10.194 12.652 -12.511 1.00 80.31 182 GLN A CA 1
ATOM 1473 C C . GLN A 1 182 ? 9.301 13.636 -13.292 1.00 80.31 182 GLN A C 1
ATOM 1475 O O . GLN A 1 182 ? 8.182 13.899 -12.856 1.00 80.31 182 GLN A O 1
ATOM 1480 N N . GLU A 1 183 ? 9.740 14.125 -14.453 1.00 84.38 183 GLU A N 1
ATOM 1481 C CA . GLU A 1 183 ? 9.040 15.127 -15.275 1.00 84.38 183 GLU A CA 1
ATOM 1482 C C . GLU A 1 183 ? 8.140 14.498 -16.352 1.00 84.38 183 GLU A C 1
ATOM 1484 O O . GLU A 1 183 ? 7.301 15.191 -16.919 1.00 84.38 183 GLU A O 1
ATOM 1489 N N . ILE A 1 184 ? 8.243 13.183 -16.597 1.00 86.50 184 ILE A N 1
ATOM 1490 C CA . ILE A 1 184 ? 7.474 12.534 -17.673 1.00 86.50 184 ILE A CA 1
ATOM 1491 C C . ILE A 1 184 ? 5.967 12.570 -17.404 1.00 86.50 184 ILE A C 1
ATOM 1493 O O . ILE A 1 184 ? 5.514 12.514 -16.249 1.00 86.50 184 ILE A O 1
ATOM 1497 N N . SER A 1 185 ? 5.181 12.592 -18.480 1.00 88.44 185 SER A N 1
ATOM 1498 C CA . SER A 1 185 ? 3.723 12.577 -18.388 1.00 88.44 185 SER A CA 1
ATOM 1499 C C . SER A 1 185 ? 3.206 11.279 -17.733 1.00 88.44 185 SER A C 1
ATOM 1501 O O . SER A 1 185 ? 3.833 10.222 -17.860 1.00 88.44 185 SER A O 1
ATOM 1503 N N . PRO A 1 186 ? 2.032 11.292 -17.070 1.00 87.12 186 PRO A N 1
ATOM 1504 C CA . PRO A 1 186 ? 1.418 10.070 -16.544 1.00 87.12 186 PRO A CA 1
ATOM 1505 C C . PRO A 1 186 ? 1.143 8.990 -17.606 1.00 87.12 186 PRO A C 1
ATOM 1507 O O . PRO A 1 186 ? 1.062 7.816 -17.259 1.00 87.12 186 PRO A O 1
ATOM 1510 N N . LYS A 1 187 ? 0.995 9.366 -18.887 1.00 86.38 187 LYS A N 1
ATOM 1511 C CA . LYS A 1 187 ? 0.806 8.421 -20.000 1.00 86.38 187 LYS A CA 1
ATOM 1512 C C . LYS A 1 187 ? 2.117 7.727 -20.374 1.00 86.38 187 LYS A C 1
ATOM 1514 O O . LYS A 1 187 ? 2.146 6.502 -20.431 1.00 86.38 187 LYS A O 1
ATOM 1519 N N . SER A 1 188 ? 3.197 8.492 -20.529 1.00 86.88 188 SER A N 1
ATOM 1520 C CA . SER A 1 188 ? 4.540 7.958 -20.800 1.00 86.88 188 SER A CA 1
ATOM 1521 C C . SER A 1 188 ? 5.007 7.048 -19.658 1.00 86.88 188 SER A C 1
ATOM 1523 O O . SER A 1 188 ? 5.621 6.011 -19.886 1.00 86.88 188 SER A O 1
ATOM 1525 N N . LEU A 1 189 ? 4.646 7.390 -18.413 1.00 90.81 189 LEU A N 1
ATOM 1526 C CA . LEU A 1 189 ? 4.901 6.539 -17.251 1.00 90.81 189 LEU A CA 1
ATOM 1527 C C . LEU A 1 189 ? 4.160 5.198 -17.335 1.00 90.81 189 LEU A C 1
ATOM 1529 O O . LEU A 1 189 ? 4.749 4.164 -17.036 1.00 90.81 189 LEU A O 1
ATOM 1533 N N . LEU A 1 190 ? 2.888 5.201 -17.743 1.00 90.62 190 LEU A N 1
ATOM 1534 C CA . LEU A 1 190 ? 2.127 3.965 -17.941 1.00 90.62 190 LEU A CA 1
ATOM 1535 C C . LEU A 1 190 ? 2.786 3.072 -18.993 1.00 90.62 190 LEU A C 1
ATOM 1537 O O . LEU A 1 190 ? 2.966 1.885 -18.739 1.00 90.62 190 LEU A O 1
ATOM 1541 N N . GLN A 1 191 ? 3.189 3.639 -20.127 1.00 86.88 191 GLN A N 1
ATOM 1542 C CA . GLN A 1 191 ? 3.875 2.880 -21.173 1.00 86.88 191 GLN A CA 1
ATOM 1543 C C . GLN A 1 191 ? 5.203 2.301 -20.673 1.00 86.88 191 GLN A C 1
ATOM 1545 O O . GLN A 1 191 ? 5.462 1.114 -20.857 1.00 86.88 191 GLN A O 1
ATOM 1550 N N . LEU A 1 192 ? 5.998 3.093 -19.945 1.00 88.12 192 LEU A N 1
ATOM 1551 C CA . LEU A 1 192 ? 7.224 2.611 -19.311 1.00 88.12 192 LEU A CA 1
ATOM 1552 C C . LEU A 1 192 ? 6.948 1.426 -18.373 1.00 88.12 192 LEU A C 1
ATOM 1554 O O . LEU A 1 192 ? 7.679 0.440 -18.392 1.00 88.12 192 LEU A O 1
ATOM 1558 N N . CYS A 1 193 ? 5.875 1.483 -17.582 1.00 92.94 193 CYS A N 1
ATOM 1559 C CA . CYS A 1 193 ? 5.470 0.365 -16.734 1.00 92.94 193 CYS A CA 1
ATOM 1560 C C . CYS A 1 193 ? 5.034 -0.870 -17.536 1.00 92.94 193 CYS A C 1
ATOM 1562 O O . CYS A 1 193 ? 5.342 -1.976 -17.104 1.00 92.94 193 CYS A O 1
ATOM 1564 N N . CYS A 1 194 ? 4.380 -0.714 -18.692 1.00 90.56 194 CYS A N 1
ATOM 1565 C CA . CYS A 1 194 ? 4.060 -1.836 -19.584 1.00 90.56 194 CYS A CA 1
ATOM 1566 C C . CYS A 1 194 ? 5.326 -2.522 -20.116 1.00 90.56 194 CYS A C 1
ATOM 1568 O O . CYS A 1 194 ? 5.410 -3.747 -20.099 1.00 90.56 194 CYS A O 1
ATOM 1570 N N . ILE A 1 195 ? 6.338 -1.746 -20.507 1.00 88.44 195 ILE A N 1
ATOM 1571 C CA . ILE A 1 195 ? 7.627 -2.293 -20.953 1.00 88.44 195 ILE A CA 1
ATOM 1572 C C . ILE A 1 195 ? 8.312 -3.046 -19.809 1.00 88.44 195 ILE A C 1
ATOM 1574 O O . ILE A 1 195 ? 8.793 -4.161 -20.002 1.00 88.44 195 ILE A O 1
ATOM 1578 N N . LEU A 1 196 ? 8.309 -2.478 -18.597 1.00 91.56 196 LEU A N 1
ATOM 1579 C CA . LEU A 1 196 ? 8.852 -3.130 -17.400 1.00 91.56 196 LEU A CA 1
ATOM 1580 C C . LEU A 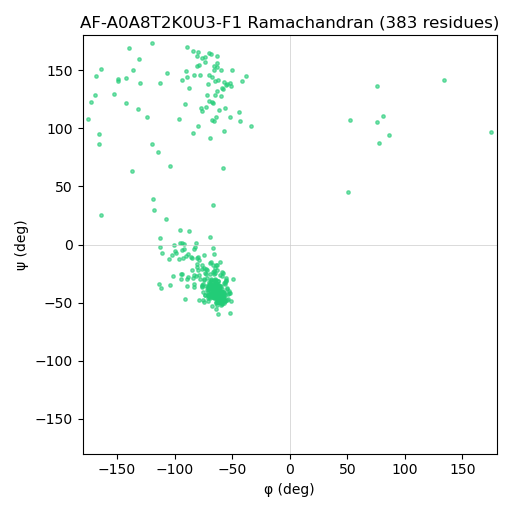1 196 ? 8.119 -4.433 -17.040 1.00 91.56 196 LEU A C 1
ATOM 1582 O O . LEU A 1 196 ? 8.757 -5.378 -16.575 1.00 91.56 196 LEU A O 1
ATOM 1586 N N . ASP A 1 197 ? 6.801 -4.487 -17.247 1.00 92.31 197 ASP A N 1
ATOM 1587 C CA . ASP A 1 197 ? 5.981 -5.693 -17.066 1.00 92.31 197 ASP A CA 1
ATOM 1588 C C . ASP A 1 197 ? 6.357 -6.768 -18.099 1.00 92.31 197 ASP A C 1
ATOM 1590 O O . ASP A 1 197 ? 6.454 -7.948 -17.767 1.00 92.31 197 ASP A O 1
ATOM 1594 N N . ALA A 1 198 ? 6.670 -6.369 -19.335 1.00 90.69 198 ALA A N 1
ATOM 1595 C CA . ALA A 1 198 ? 7.074 -7.280 -20.405 1.00 90.69 198 ALA A CA 1
ATOM 1596 C C . ALA A 1 198 ? 8.521 -7.802 -20.283 1.00 90.69 198 ALA A C 1
ATOM 1598 O O . ALA A 1 198 ? 8.866 -8.797 -20.924 1.00 90.69 198 ALA A O 1
ATOM 1599 N N . LEU A 1 199 ? 9.392 -7.163 -19.488 1.00 89.31 199 LEU A N 1
ATOM 1600 C CA . LEU A 1 199 ? 10.797 -7.573 -19.349 1.00 89.31 199 LEU A CA 1
ATOM 1601 C C . LEU A 1 199 ? 10.946 -9.029 -18.893 1.00 89.31 199 LEU A C 1
ATOM 1603 O O . LEU A 1 199 ? 10.206 -9.521 -18.042 1.00 89.31 199 LEU A O 1
ATOM 1607 N N . THR A 1 200 ? 11.923 -9.712 -19.496 1.00 86.12 200 THR A N 1
ATOM 1608 C CA . THR A 1 200 ? 12.355 -11.064 -19.123 1.00 86.12 200 THR A CA 1
ATOM 1609 C C . THR A 1 200 ? 13.887 -11.159 -19.256 1.00 86.12 200 THR A C 1
ATOM 1611 O O . THR A 1 200 ? 14.417 -10.944 -20.359 1.00 86.12 200 THR A O 1
ATOM 1614 N N . PRO A 1 201 ? 14.636 -11.496 -18.188 1.00 88.31 201 PRO A N 1
ATOM 1615 C CA . PRO A 1 201 ? 14.174 -11.836 -16.836 1.00 88.31 201 PRO A CA 1
ATOM 1616 C C . PRO A 1 201 ? 13.598 -10.631 -16.072 1.00 88.31 201 PRO A C 1
ATOM 1618 O O . PRO A 1 201 ? 13.788 -9.484 -16.475 1.00 88.31 201 PRO A O 1
ATOM 1621 N N . ASP A 1 202 ? 12.888 -10.912 -14.979 1.00 91.94 202 ASP A N 1
ATOM 1622 C CA . ASP A 1 202 ? 12.359 -9.879 -14.085 1.00 91.94 202 ASP A CA 1
ATOM 1623 C C . ASP A 1 202 ? 13.493 -9.115 -13.387 1.00 91.94 202 ASP A C 1
ATOM 1625 O O . ASP A 1 202 ? 14.592 -9.637 -13.174 1.00 91.94 202 ASP A O 1
ATOM 1629 N N . LEU A 1 203 ? 13.214 -7.870 -12.998 1.00 92.50 203 LEU A N 1
ATOM 1630 C CA . LEU A 1 203 ? 14.166 -7.064 -12.242 1.00 92.50 203 LEU A CA 1
ATOM 1631 C C . LEU A 1 203 ? 14.475 -7.706 -10.887 1.00 92.50 203 LEU A C 1
ATOM 1633 O O . LEU A 1 203 ? 13.584 -8.189 -10.186 1.00 92.50 203 LEU A O 1
ATOM 1637 N N . SER A 1 204 ? 15.738 -7.622 -10.467 1.00 93.50 204 SER A N 1
ATOM 1638 C CA . SER A 1 204 ? 16.096 -7.934 -9.085 1.00 93.50 204 SER A CA 1
ATOM 1639 C C . SER A 1 204 ? 15.415 -6.961 -8.117 1.00 93.50 204 SER A C 1
ATOM 1641 O O . SER A 1 204 ? 15.123 -5.814 -8.463 1.00 93.50 204 SER A O 1
ATOM 1643 N N . LEU A 1 205 ? 15.242 -7.390 -6.863 1.00 93.19 205 LEU A N 1
ATOM 1644 C CA . LEU A 1 205 ? 14.627 -6.571 -5.815 1.00 93.19 205 LEU A CA 1
ATOM 1645 C C . LEU A 1 205 ? 15.321 -5.207 -5.634 1.00 93.19 205 LEU A C 1
ATOM 1647 O O . LEU A 1 205 ? 14.661 -4.194 -5.403 1.00 93.19 205 LEU A O 1
ATOM 1651 N N . SER A 1 206 ? 16.653 -5.166 -5.738 1.00 94.06 206 SER A N 1
ATOM 1652 C CA . SER A 1 206 ? 17.425 -3.926 -5.614 1.00 94.06 206 SER A CA 1
ATOM 1653 C C . SER A 1 206 ? 17.136 -2.951 -6.758 1.00 94.06 206 SER A C 1
ATOM 1655 O O . SER A 1 206 ? 16.920 -1.766 -6.507 1.00 94.06 206 SER A O 1
ATOM 1657 N N . HIS A 1 207 ? 17.064 -3.438 -7.999 1.00 93.81 207 HIS A N 1
ATOM 1658 C CA . HIS A 1 207 ? 16.725 -2.609 -9.155 1.00 93.81 207 HIS A CA 1
ATOM 1659 C C . HIS A 1 207 ? 15.267 -2.155 -9.119 1.00 93.81 207 HIS A C 1
ATOM 1661 O O . HIS A 1 207 ? 14.993 -0.978 -9.340 1.00 93.81 207 HIS A O 1
ATOM 1667 N N . SER A 1 208 ? 14.328 -3.040 -8.778 1.00 95.69 208 SER A N 1
ATOM 1668 C CA . SER A 1 208 ? 12.909 -2.683 -8.713 1.00 95.69 208 SER A CA 1
ATOM 1669 C C . SER A 1 208 ? 12.607 -1.661 -7.609 1.00 95.69 208 SER A C 1
ATOM 1671 O O . SER A 1 208 ? 11.713 -0.835 -7.784 1.00 95.69 208 SER A O 1
ATOM 1673 N N . LEU A 1 209 ? 13.360 -1.652 -6.499 1.00 95.50 209 LEU A N 1
ATOM 1674 C CA . LEU A 1 209 ? 13.281 -0.597 -5.476 1.00 95.50 209 LEU A CA 1
ATOM 1675 C C . LEU A 1 209 ? 13.728 0.767 -6.016 1.00 95.50 209 LEU A C 1
ATOM 1677 O O . LEU A 1 209 ? 13.027 1.758 -5.805 1.00 95.50 209 LEU A O 1
ATOM 1681 N N . VAL A 1 210 ? 14.853 0.819 -6.738 1.00 94.69 210 VAL A N 1
ATOM 1682 C CA . VAL A 1 210 ? 15.330 2.059 -7.373 1.00 94.69 210 VAL A CA 1
ATOM 1683 C C . VAL A 1 210 ? 14.322 2.549 -8.402 1.00 94.69 210 VAL A C 1
ATOM 1685 O O . VAL A 1 210 ? 13.909 3.702 -8.338 1.00 94.69 210 VAL A O 1
ATOM 1688 N N . VAL A 1 211 ? 13.837 1.665 -9.278 1.00 94.56 211 VAL A N 1
ATOM 1689 C CA . VAL A 1 211 ? 12.805 1.998 -10.270 1.00 94.56 211 VAL A CA 1
ATOM 1690 C C . VAL A 1 211 ? 11.552 2.545 -9.579 1.00 94.56 211 VAL A C 1
ATOM 1692 O O . VAL A 1 211 ? 11.097 3.635 -9.917 1.00 94.56 211 VAL A O 1
ATOM 1695 N N . ALA A 1 212 ? 11.016 1.864 -8.562 1.00 95.56 212 ALA A N 1
ATOM 1696 C CA . ALA A 1 212 ? 9.836 2.338 -7.835 1.00 95.56 212 ALA A CA 1
ATOM 1697 C C . ALA A 1 212 ? 10.054 3.733 -7.212 1.00 95.56 212 ALA A C 1
ATOM 1699 O O . ALA A 1 212 ? 9.173 4.597 -7.284 1.00 95.56 212 ALA A O 1
ATOM 1700 N N . SER A 1 213 ? 11.240 3.970 -6.643 1.00 94.31 213 SER A N 1
ATOM 1701 C CA . SER A 1 213 ? 11.637 5.268 -6.090 1.00 94.31 213 SER A CA 1
ATOM 1702 C C . SER A 1 213 ? 11.692 6.349 -7.168 1.00 94.31 213 SER A C 1
ATOM 1704 O O . SER A 1 213 ? 11.026 7.378 -7.046 1.00 94.31 213 SER A O 1
ATOM 1706 N N . SER A 1 214 ? 12.410 6.106 -8.262 1.00 92.62 214 SER A N 1
ATOM 1707 C CA . SER A 1 214 ? 12.596 7.081 -9.337 1.00 92.62 214 SER A CA 1
ATOM 1708 C C . SER A 1 214 ? 11.297 7.414 -10.075 1.00 92.62 214 SER A C 1
ATOM 1710 O O . SER A 1 214 ? 11.086 8.572 -10.442 1.00 92.62 214 SER A O 1
ATOM 1712 N N . LEU A 1 215 ? 10.419 6.426 -10.276 1.00 93.31 215 LEU A N 1
ATOM 1713 C CA . LEU A 1 215 ? 9.178 6.586 -11.037 1.00 93.31 215 LEU A CA 1
ATOM 1714 C C . LEU A 1 215 ? 8.067 7.268 -10.237 1.00 93.31 215 LEU A C 1
ATOM 1716 O O . LEU A 1 215 ? 7.410 8.181 -10.744 1.00 93.31 215 LEU A O 1
ATOM 1720 N N . PHE A 1 216 ? 7.832 6.821 -9.001 1.00 94.06 216 PHE A N 1
ATOM 1721 C CA . PHE A 1 216 ? 6.602 7.161 -8.285 1.00 94.06 216 PHE A CA 1
ATOM 1722 C C . PHE A 1 216 ? 6.824 8.079 -7.085 1.00 94.06 216 PHE A C 1
ATOM 1724 O O . PHE A 1 216 ? 6.011 8.976 -6.871 1.00 94.06 216 PHE A O 1
ATOM 1731 N N . LYS A 1 217 ? 7.915 7.911 -6.322 1.00 91.94 217 LYS A N 1
ATOM 1732 C CA . LYS A 1 217 ? 8.093 8.564 -5.010 1.00 91.94 217 LYS A CA 1
ATOM 1733 C C . LYS A 1 217 ? 7.866 10.072 -5.064 1.00 91.94 217 LYS A C 1
ATOM 1735 O O . LYS A 1 217 ? 6.974 10.586 -4.398 1.00 91.94 217 LYS A O 1
ATOM 1740 N N . LYS A 1 218 ? 8.641 10.789 -5.884 1.00 89.38 218 LYS A N 1
ATOM 1741 C CA . LYS A 1 218 ? 8.536 12.254 -5.954 1.00 89.38 218 LYS A CA 1
ATOM 1742 C C . LYS A 1 218 ? 7.195 12.706 -6.529 1.00 89.38 218 LYS A C 1
ATOM 1744 O O . LYS A 1 218 ? 6.624 13.655 -6.007 1.00 89.38 218 LYS A O 1
ATOM 1749 N N . LYS A 1 219 ? 6.674 12.009 -7.549 1.00 90.81 219 LYS A N 1
ATOM 1750 C CA . LYS A 1 219 ? 5.377 12.335 -8.164 1.00 90.81 219 LYS A CA 1
ATOM 1751 C C . LYS A 1 219 ? 4.252 12.269 -7.133 1.00 90.81 219 LYS A C 1
ATOM 1753 O O . LYS A 1 219 ? 3.465 13.204 -7.054 1.00 90.81 219 LYS A O 1
ATOM 1758 N N . VAL A 1 220 ? 4.227 11.210 -6.322 1.00 91.00 220 VAL A N 1
ATOM 1759 C CA . VAL A 1 220 ? 3.235 11.002 -5.256 1.00 91.00 220 VAL A CA 1
ATOM 1760 C C . VAL A 1 220 ? 3.380 12.043 -4.150 1.00 91.00 220 VAL A C 1
ATOM 1762 O O . VAL A 1 220 ? 2.386 12.636 -3.742 1.00 91.00 220 VAL A O 1
ATOM 1765 N N . LEU A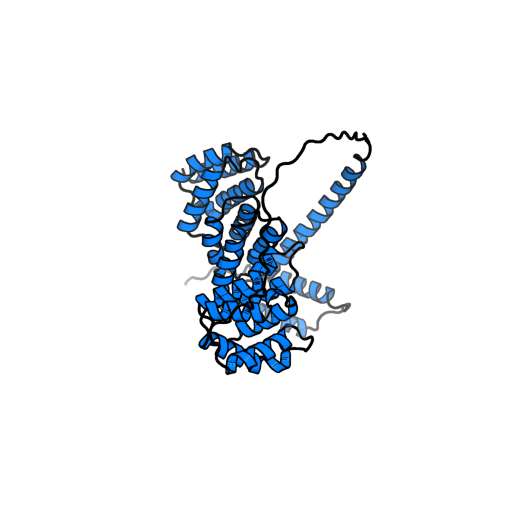 1 221 ? 4.608 12.325 -3.708 1.00 89.75 221 LEU A N 1
ATOM 1766 C CA . LEU A 1 221 ? 4.854 13.349 -2.688 1.00 89.75 221 LEU A CA 1
ATOM 1767 C C . LEU A 1 221 ? 4.442 14.751 -3.156 1.00 89.75 221 LEU A C 1
ATOM 1769 O O . LEU A 1 221 ? 3.939 15.527 -2.355 1.00 89.75 221 LEU A O 1
ATOM 1773 N N . SER A 1 222 ? 4.588 15.058 -4.447 1.00 89.62 222 SER A N 1
ATOM 1774 C CA . SER A 1 222 ? 4.202 16.352 -5.028 1.00 89.62 222 SER A CA 1
ATOM 1775 C C . SER A 1 222 ? 2.711 16.503 -5.360 1.00 89.62 222 SER A C 1
ATOM 1777 O O . SER A 1 222 ? 2.323 17.527 -5.922 1.00 89.62 222 SER A O 1
ATOM 1779 N N . LEU A 1 223 ? 1.870 15.499 -5.082 1.00 90.19 223 LEU A N 1
ATOM 1780 C CA . LEU A 1 223 ? 0.444 15.581 -5.397 1.00 90.19 223 LEU A CA 1
ATOM 1781 C C . LEU A 1 223 ? -0.246 16.650 -4.540 1.00 90.19 223 LEU A C 1
ATOM 1783 O O . LEU A 1 223 ? -0.288 16.557 -3.319 1.00 90.19 223 LEU A O 1
ATOM 1787 N N . THR A 1 224 ? -0.858 17.629 -5.203 1.00 88.81 224 THR A N 1
ATOM 1788 C CA . THR A 1 224 ? -1.754 18.624 -4.585 1.00 88.81 224 THR A CA 1
ATOM 1789 C C . THR A 1 224 ? -3.228 18.360 -4.897 1.00 88.81 224 THR A C 1
ATOM 1791 O O . THR A 1 224 ? -4.116 18.944 -4.282 1.00 88.81 224 THR A O 1
ATOM 1794 N N . LEU A 1 225 ? -3.497 17.471 -5.857 1.00 90.06 225 LEU A N 1
ATOM 1795 C CA . LEU A 1 225 ? -4.822 17.061 -6.313 1.00 90.06 225 LEU A CA 1
ATOM 1796 C C . LEU A 1 225 ? -4.908 15.528 -6.350 1.00 90.06 225 LEU A C 1
ATOM 1798 O O . LEU A 1 225 ? -3.868 14.867 -6.440 1.00 90.06 225 LEU A O 1
ATOM 1802 N N . PRO A 1 226 ? -6.127 14.950 -6.333 1.00 89.44 226 PRO A N 1
ATOM 1803 C CA . PRO A 1 226 ? -6.314 13.509 -6.452 1.00 89.44 226 PRO A CA 1
ATOM 1804 C C . PRO A 1 226 ? -5.571 12.929 -7.655 1.00 89.44 226 PRO A C 1
ATOM 1806 O O . PRO A 1 226 ? -5.600 13.490 -8.755 1.00 89.44 226 PRO A O 1
ATOM 1809 N N . ALA A 1 227 ? -4.917 11.786 -7.446 1.00 90.19 227 ALA A N 1
ATOM 1810 C CA . ALA A 1 227 ? -4.020 11.225 -8.442 1.00 90.19 227 ALA A CA 1
ATOM 1811 C C . ALA A 1 227 ? -4.727 10.933 -9.779 1.00 90.19 227 ALA A C 1
ATOM 1813 O O . ALA A 1 227 ? -5.813 10.329 -9.802 1.00 90.19 227 ALA A O 1
ATOM 1814 N N . PRO A 1 228 ? -4.097 11.311 -10.907 1.00 90.88 228 PRO A N 1
ATOM 1815 C CA . PRO A 1 228 ? -4.674 11.106 -12.224 1.00 90.88 228 PRO A CA 1
ATOM 1816 C C . PRO A 1 228 ? -4.745 9.609 -12.549 1.00 90.88 228 PRO A C 1
ATOM 1818 O O . PRO A 1 228 ? -3.851 8.836 -12.205 1.00 90.88 228 PRO A O 1
ATOM 1821 N N . ARG A 1 229 ? -5.801 9.188 -13.259 1.00 92.56 229 ARG A N 1
ATOM 1822 C CA . ARG A 1 229 ? -6.036 7.768 -13.594 1.00 92.56 229 ARG A CA 1
ATOM 1823 C C . ARG A 1 229 ? -4.836 7.065 -14.251 1.00 92.56 229 ARG A C 1
ATOM 1825 O O . ARG A 1 229 ? -4.562 5.940 -13.844 1.00 92.56 229 ARG A O 1
ATOM 1832 N N . PRO A 1 230 ? -4.086 7.679 -15.191 1.00 91.88 230 PRO A N 1
ATOM 1833 C CA . PRO A 1 230 ? -2.931 7.013 -15.791 1.00 91.88 230 PRO A CA 1
ATOM 1834 C C . PRO A 1 230 ? -1.803 6.719 -14.794 1.00 91.88 230 PRO A C 1
ATOM 1836 O O . PRO A 1 230 ? -1.136 5.704 -14.940 1.00 91.88 230 PRO A O 1
ATOM 1839 N N . LEU A 1 231 ? -1.626 7.539 -13.747 1.00 94.50 231 LEU A N 1
ATOM 1840 C CA . LEU A 1 231 ? -0.630 7.275 -12.700 1.00 94.50 231 LEU A CA 1
ATOM 1841 C C . LEU A 1 231 ? -0.978 6.003 -11.916 1.00 94.50 231 LEU A C 1
ATOM 1843 O O . LEU A 1 231 ? -0.111 5.169 -11.671 1.00 94.50 231 LEU A O 1
ATOM 1847 N N . LEU A 1 232 ? -2.253 5.830 -11.561 1.00 95.50 232 LEU A N 1
ATOM 1848 C CA . LEU A 1 232 ? -2.719 4.616 -10.887 1.00 95.50 232 LEU A CA 1
ATOM 1849 C C . LEU A 1 232 ? -2.721 3.402 -11.815 1.00 95.50 232 LEU A C 1
ATOM 1851 O O . LEU A 1 232 ? -2.393 2.306 -11.372 1.00 95.50 232 LEU A O 1
ATOM 1855 N N . ALA A 1 233 ? -3.031 3.578 -13.101 1.00 96.31 233 ALA A N 1
ATOM 1856 C CA . ALA A 1 233 ? -2.895 2.509 -14.086 1.00 96.31 233 ALA A CA 1
ATOM 1857 C C . ALA A 1 233 ? -1.431 2.052 -14.206 1.00 96.31 233 ALA A C 1
ATOM 1859 O O . ALA A 1 233 ? -1.168 0.854 -14.146 1.00 96.31 233 ALA A O 1
ATOM 1860 N N . ALA A 1 234 ? -0.484 2.995 -14.286 1.00 96.19 234 ALA A N 1
ATOM 1861 C CA . ALA A 1 234 ? 0.947 2.705 -14.345 1.00 96.19 234 ALA A CA 1
ATOM 1862 C C . ALA A 1 234 ? 1.409 1.926 -13.110 1.00 96.19 234 ALA A C 1
ATOM 1864 O O . ALA A 1 234 ? 2.064 0.892 -13.228 1.00 96.19 234 ALA A O 1
ATOM 1865 N N . LEU A 1 235 ? 0.986 2.379 -11.926 1.00 97.12 235 LEU A N 1
ATOM 1866 C CA . LEU A 1 235 ? 1.262 1.688 -10.672 1.00 97.12 235 LEU A CA 1
ATOM 1867 C C . LEU A 1 235 ? 0.668 0.276 -10.656 1.00 97.12 235 LEU A C 1
ATOM 1869 O O . LEU A 1 235 ? 1.332 -0.658 -10.228 1.00 97.12 235 LEU A O 1
ATOM 1873 N N . SER A 1 236 ? -0.558 0.105 -11.153 1.00 97.06 236 SER A N 1
ATOM 1874 C CA . SER A 1 236 ? -1.226 -1.201 -11.204 1.00 97.06 236 SER A CA 1
ATOM 1875 C C . SER A 1 236 ? -0.480 -2.184 -12.105 1.00 97.06 236 SER A C 1
ATOM 1877 O O . SER A 1 236 ? -0.310 -3.339 -11.732 1.00 97.06 236 SER A O 1
ATOM 1879 N N . VAL A 1 237 ? 0.004 -1.728 -13.267 1.00 96.81 237 VAL A N 1
ATOM 1880 C CA . VAL A 1 237 ? 0.843 -2.542 -14.162 1.00 96.81 237 VAL A CA 1
ATOM 1881 C C . VAL A 1 237 ? 2.157 -2.905 -13.472 1.00 96.81 237 VAL A C 1
ATOM 1883 O O . VAL A 1 237 ? 2.507 -4.078 -13.406 1.00 96.81 237 VAL A O 1
ATOM 1886 N N . PHE A 1 238 ? 2.838 -1.932 -12.864 1.00 97.31 238 PHE A N 1
ATOM 1887 C CA . PHE A 1 238 ? 4.092 -2.168 -12.148 1.00 97.31 238 PHE A CA 1
ATOM 1888 C C . PHE A 1 238 ? 3.936 -3.156 -10.976 1.00 97.31 238 PHE A C 1
ATOM 1890 O O . PHE A 1 238 ? 4.776 -4.036 -10.776 1.00 97.31 238 PHE A O 1
ATOM 1897 N N . CYS A 1 239 ? 2.841 -3.056 -10.219 1.00 97.12 239 CYS A N 1
ATOM 1898 C CA . CYS A 1 239 ? 2.560 -3.925 -9.079 1.00 97.12 239 CYS A CA 1
ATOM 1899 C C . CYS A 1 239 ? 2.313 -5.389 -9.463 1.00 97.12 239 CYS A C 1
ATOM 1901 O O . CYS A 1 239 ? 2.453 -6.250 -8.599 1.00 97.12 239 CYS A O 1
ATOM 1903 N N . ARG A 1 240 ? 2.011 -5.721 -10.726 1.00 95.69 240 ARG A N 1
ATOM 1904 C CA . ARG A 1 240 ? 1.843 -7.126 -11.142 1.00 95.69 240 ARG A CA 1
ATOM 1905 C C . ARG A 1 240 ? 3.075 -7.970 -10.829 1.00 95.69 240 ARG A C 1
ATOM 1907 O O . ARG A 1 240 ? 2.929 -9.062 -10.290 1.00 95.69 240 ARG A O 1
ATOM 1914 N N . LYS A 1 241 ? 4.267 -7.431 -11.099 1.00 95.38 241 LYS A N 1
ATOM 1915 C CA . LYS A 1 241 ? 5.554 -8.085 -10.817 1.00 95.38 241 LYS A CA 1
ATOM 1916 C C . LYS A 1 241 ? 6.275 -7.511 -9.600 1.00 95.38 241 LYS A C 1
ATOM 1918 O O . LYS A 1 241 ? 6.903 -8.246 -8.846 1.00 95.38 241 LYS A O 1
ATOM 1923 N N . TYR A 1 242 ? 6.167 -6.203 -9.368 1.00 96.75 242 TYR A N 1
ATOM 1924 C CA . TYR A 1 242 ? 7.042 -5.485 -8.434 1.00 96.75 242 TYR A CA 1
ATOM 1925 C C . TYR A 1 242 ? 6.289 -4.851 -7.249 1.00 96.75 242 TYR A C 1
ATOM 1927 O O . TYR A 1 242 ? 6.725 -3.834 -6.700 1.00 96.75 242 TYR A O 1
ATOM 1935 N N . ALA A 1 243 ? 5.170 -5.454 -6.818 1.00 96.25 243 ALA A N 1
ATOM 1936 C CA . ALA A 1 243 ? 4.340 -4.954 -5.713 1.00 96.25 243 ALA A CA 1
ATOM 1937 C C . ALA A 1 243 ? 5.125 -4.696 -4.419 1.00 96.25 243 ALA A C 1
ATOM 1939 O O . ALA A 1 243 ? 4.910 -3.668 -3.779 1.00 96.25 243 ALA A O 1
ATOM 1940 N N . HIS A 1 244 ? 6.052 -5.586 -4.043 1.00 95.62 244 HIS A N 1
ATOM 1941 C CA . HIS A 1 244 ? 6.846 -5.420 -2.821 1.00 95.62 244 HIS A CA 1
ATOM 1942 C C . HIS A 1 244 ? 7.650 -4.112 -2.856 1.00 95.62 244 HIS A C 1
ATOM 1944 O O . HIS A 1 244 ? 7.613 -3.324 -1.910 1.00 95.62 244 HIS A O 1
ATOM 1950 N N . SER A 1 245 ? 8.338 -3.839 -3.969 1.00 96.12 245 SER A N 1
ATOM 1951 C CA . SER A 1 245 ? 9.116 -2.611 -4.140 1.00 96.12 245 SER A CA 1
ATOM 1952 C C . SER A 1 245 ? 8.236 -1.368 -4.130 1.00 96.12 245 SER A C 1
ATOM 1954 O O . SER A 1 245 ? 8.575 -0.394 -3.462 1.00 96.12 245 SER A O 1
ATOM 1956 N N . ALA A 1 246 ? 7.085 -1.411 -4.808 1.00 95.75 246 ALA A N 1
ATOM 1957 C CA . ALA A 1 246 ? 6.125 -0.312 -4.789 1.00 95.75 246 ALA A CA 1
ATOM 1958 C C . ALA A 1 246 ? 5.632 -0.014 -3.363 1.00 95.75 246 ALA A C 1
ATOM 1960 O O . ALA A 1 246 ? 5.711 1.130 -2.919 1.00 95.75 246 ALA A O 1
ATOM 1961 N N . CYS A 1 247 ? 5.194 -1.038 -2.622 1.00 94.81 247 CYS A N 1
ATOM 1962 C CA . CYS A 1 247 ? 4.697 -0.893 -1.253 1.00 94.81 247 CYS A CA 1
ATOM 1963 C C . CYS A 1 247 ? 5.777 -0.341 -0.318 1.00 94.81 247 CYS A C 1
ATOM 1965 O O . CYS A 1 247 ? 5.542 0.649 0.373 1.00 94.81 247 CYS A O 1
ATOM 1967 N N . SER A 1 248 ? 6.975 -0.933 -0.335 1.00 93.19 248 SER A N 1
ATOM 1968 C CA . SER A 1 248 ? 8.083 -0.516 0.529 1.00 93.19 248 SER A CA 1
ATOM 1969 C C . SER A 1 248 ? 8.478 0.940 0.294 1.00 93.19 248 SER A C 1
ATOM 1971 O O . SER A 1 248 ? 8.719 1.672 1.253 1.00 93.19 248 SER A O 1
ATOM 1973 N N . ILE A 1 249 ? 8.555 1.369 -0.967 1.00 94.00 249 ILE A N 1
ATOM 1974 C CA . ILE A 1 249 ? 8.959 2.732 -1.310 1.00 94.00 249 ILE A CA 1
ATOM 1975 C C . ILE A 1 249 ? 7.842 3.727 -1.015 1.00 94.00 249 ILE A C 1
ATOM 1977 O O . ILE 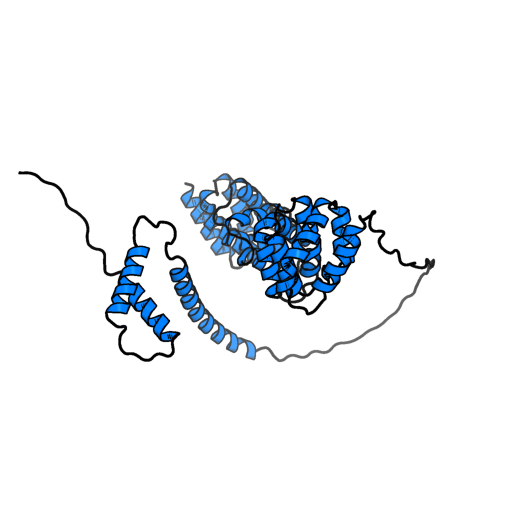A 1 249 ? 8.102 4.754 -0.390 1.00 94.00 249 ILE A O 1
ATOM 1981 N N . LEU A 1 250 ? 6.616 3.462 -1.466 1.00 93.19 250 LEU A N 1
ATOM 1982 C CA . LEU A 1 250 ? 5.531 4.440 -1.401 1.00 93.19 250 LEU A CA 1
ATOM 1983 C C . LEU A 1 250 ? 5.000 4.616 0.015 1.00 93.19 250 LEU A C 1
ATOM 1985 O O . LEU A 1 250 ? 4.837 5.749 0.455 1.00 93.19 250 LEU A O 1
ATOM 1989 N N . ILE A 1 251 ? 4.799 3.522 0.749 1.00 91.69 251 ILE A N 1
ATOM 1990 C CA . ILE A 1 251 ? 4.355 3.591 2.145 1.00 91.69 251 ILE A CA 1
ATOM 1991 C C . ILE A 1 251 ? 5.492 4.135 3.015 1.00 91.69 251 ILE A C 1
ATOM 1993 O O . ILE A 1 251 ? 5.283 5.051 3.806 1.00 91.69 251 ILE A O 1
ATOM 1997 N N . GLY A 1 252 ? 6.720 3.645 2.807 1.00 85.31 252 GLY A N 1
ATOM 1998 C CA . GLY A 1 252 ? 7.890 4.110 3.552 1.00 85.31 252 GLY A CA 1
ATOM 1999 C C . GLY A 1 252 ? 8.155 5.606 3.371 1.00 85.31 252 GLY A C 1
ATOM 2000 O O . GLY A 1 252 ? 8.435 6.300 4.342 1.00 85.31 252 GLY A O 1
ATOM 2001 N N . SER A 1 253 ? 7.994 6.145 2.161 1.00 82.81 253 SER A N 1
ATOM 2002 C CA . SER A 1 253 ? 8.233 7.573 1.886 1.00 82.81 253 SER A CA 1
ATOM 2003 C C . SER A 1 253 ? 7.212 8.510 2.532 1.00 82.81 253 SER A C 1
ATOM 2005 O O . SER A 1 253 ? 7.456 9.709 2.617 1.00 82.81 253 SER A O 1
ATOM 2007 N N . LEU A 1 254 ? 6.079 7.977 2.982 1.00 74.88 254 LEU A N 1
ATOM 2008 C CA . LEU A 1 254 ? 5.019 8.738 3.629 1.00 74.88 254 LEU A CA 1
ATOM 2009 C C . LEU A 1 254 ? 5.129 8.699 5.162 1.00 74.88 254 LEU A C 1
ATOM 2011 O O . LEU A 1 254 ? 4.328 9.321 5.844 1.00 74.88 254 LEU A O 1
ATOM 2015 N N . THR A 1 255 ? 6.153 8.032 5.714 1.00 65.81 255 THR A N 1
ATOM 2016 C CA . THR A 1 255 ? 6.489 8.102 7.154 1.00 65.81 255 THR A CA 1
ATOM 2017 C C . THR A 1 255 ? 7.191 9.391 7.556 1.00 65.81 255 THR A C 1
ATOM 2019 O O . THR A 1 255 ? 7.204 9.741 8.731 1.00 65.81 255 THR A O 1
ATOM 2022 N N . THR A 1 256 ? 7.807 10.077 6.593 1.00 59.44 256 THR A N 1
ATOM 2023 C CA . THR A 1 256 ? 8.705 11.215 6.834 1.00 59.44 256 THR A CA 1
ATOM 2024 C C . THR A 1 256 ? 8.043 12.571 6.613 1.00 59.44 256 THR A C 1
ATOM 2026 O O . THR A 1 256 ? 8.708 13.595 6.725 1.00 59.44 256 THR A O 1
ATOM 2029 N N . VAL A 1 257 ? 6.768 12.589 6.231 1.00 58.09 257 VAL A N 1
ATOM 2030 C CA . VAL A 1 257 ? 6.015 13.800 5.900 1.00 58.09 257 VAL A CA 1
ATOM 2031 C C . VAL A 1 257 ? 4.716 13.746 6.687 1.00 58.09 257 VAL A C 1
ATOM 2033 O O . VAL A 1 257 ? 4.113 12.676 6.760 1.00 58.09 257 VAL A O 1
ATOM 2036 N N . ASP A 1 258 ? 4.279 14.874 7.247 1.00 61.72 258 ASP A N 1
ATOM 2037 C CA . ASP A 1 258 ? 2.901 15.019 7.713 1.00 61.72 258 ASP A CA 1
ATOM 2038 C C . ASP A 1 258 ? 1.990 14.751 6.512 1.00 61.72 258 ASP A C 1
ATOM 2040 O O . ASP A 1 258 ? 1.850 15.574 5.612 1.00 61.72 258 ASP A O 1
ATOM 2044 N N . THR A 1 259 ? 1.488 13.522 6.414 1.00 61.59 259 THR A N 1
ATOM 2045 C CA . THR A 1 259 ? 0.748 13.062 5.244 1.00 61.59 259 THR A CA 1
ATOM 2046 C C . THR A 1 259 ? -0.524 13.869 5.097 1.00 61.59 259 THR A C 1
ATOM 2048 O O . THR A 1 259 ? -1.474 13.675 5.860 1.00 61.59 259 THR A O 1
ATOM 2051 N N . ASP A 1 260 ? -0.566 14.721 4.076 1.00 69.81 260 ASP A N 1
ATOM 2052 C CA . ASP A 1 260 ? -1.793 15.396 3.695 1.00 69.81 260 ASP A CA 1
ATOM 2053 C C . ASP A 1 260 ? -2.844 14.372 3.231 1.00 69.81 260 ASP A C 1
ATOM 2055 O O . ASP A 1 260 ? -2.577 13.208 2.888 1.00 69.81 260 ASP A O 1
ATOM 2059 N N . SER A 1 261 ? -4.095 14.827 3.208 1.00 84.44 261 SER A N 1
ATOM 2060 C CA . SER A 1 261 ? -5.239 14.011 2.789 1.00 84.44 261 SER A CA 1
ATOM 2061 C C . SER A 1 261 ? -5.084 13.412 1.381 1.00 84.44 261 SER A C 1
ATOM 2063 O O . SER A 1 261 ? -5.599 12.325 1.129 1.00 84.44 261 SER A O 1
ATOM 2065 N N . VAL A 1 262 ? -4.337 14.065 0.481 1.00 91.62 262 VAL A N 1
ATOM 2066 C CA . VAL A 1 262 ? -4.155 13.637 -0.917 1.00 91.62 262 VAL A CA 1
ATOM 2067 C C . VAL A 1 262 ? -3.242 12.411 -1.029 1.00 91.62 262 VAL A C 1
ATOM 2069 O O . VAL A 1 262 ? -3.552 11.470 -1.757 1.00 91.62 262 VAL A O 1
ATOM 2072 N N . GLN A 1 263 ? -2.135 12.379 -0.290 1.00 90.69 263 GLN A N 1
ATOM 2073 C CA . GLN A 1 263 ? -1.195 11.257 -0.266 1.00 90.69 263 GLN A CA 1
ATOM 2074 C C . GLN A 1 263 ? -1.820 10.061 0.458 1.00 90.69 263 GLN A C 1
ATOM 2076 O O . GLN A 1 263 ? -1.655 8.919 0.027 1.00 90.69 263 GLN A O 1
ATOM 2081 N N . THR A 1 264 ? -2.595 10.328 1.513 1.00 91.75 264 THR A N 1
ATOM 2082 C CA . THR A 1 264 ? -3.402 9.305 2.190 1.00 91.75 264 THR A CA 1
ATOM 2083 C C . THR A 1 264 ? -4.422 8.688 1.228 1.00 91.75 264 THR A C 1
ATOM 2085 O O . THR A 1 264 ? -4.496 7.464 1.124 1.00 91.75 264 THR A O 1
ATOM 2088 N N . ASP A 1 265 ? -5.167 9.509 0.474 1.00 93.19 265 ASP A N 1
ATOM 2089 C CA . ASP A 1 265 ? -6.098 9.030 -0.559 1.00 93.19 265 ASP A CA 1
ATOM 2090 C C . ASP A 1 265 ? -5.374 8.181 -1.609 1.00 93.19 265 ASP A C 1
ATOM 2092 O O . ASP A 1 265 ? -5.821 7.081 -1.933 1.00 93.19 265 ASP A O 1
ATOM 2096 N N . PHE A 1 266 ? -4.207 8.630 -2.077 1.00 94.50 266 PHE A N 1
ATOM 2097 C CA . PHE A 1 266 ? -3.403 7.866 -3.024 1.00 94.50 266 PHE A CA 1
ATOM 2098 C C . PHE A 1 266 ? -3.027 6.479 -2.493 1.00 94.50 266 PHE A C 1
ATOM 2100 O O . PHE A 1 266 ? -3.198 5.494 -3.211 1.00 94.50 266 PHE A O 1
ATOM 2107 N N . LEU A 1 267 ? -2.561 6.372 -1.244 1.00 94.25 267 LEU A N 1
ATOM 2108 C CA . LEU A 1 267 ? -2.254 5.079 -0.624 1.00 94.25 267 LEU A CA 1
ATOM 2109 C C . LEU A 1 267 ? -3.496 4.191 -0.501 1.00 94.25 267 LEU A C 1
ATOM 2111 O O . LEU A 1 267 ? -3.440 3.006 -0.836 1.00 94.25 267 LEU A O 1
ATOM 2115 N N . CYS A 1 268 ? -4.630 4.750 -0.075 1.00 94.81 268 CYS A N 1
ATOM 2116 C CA . CYS A 1 268 ? -5.893 4.016 -0.007 1.00 94.81 268 CYS A CA 1
ATOM 2117 C C . CYS A 1 268 ? -6.312 3.485 -1.387 1.00 94.81 268 CYS A C 1
ATOM 2119 O O . CYS A 1 268 ? -6.755 2.337 -1.505 1.00 94.81 268 CYS A O 1
ATOM 2121 N N . ARG A 1 269 ? -6.130 4.282 -2.445 1.00 95.75 269 ARG A N 1
ATOM 2122 C CA . ARG A 1 269 ? -6.411 3.882 -3.830 1.00 95.75 269 ARG A CA 1
ATOM 2123 C C . ARG A 1 269 ? -5.410 2.864 -4.356 1.00 95.75 269 ARG A C 1
ATOM 2125 O O . ARG A 1 269 ? -5.835 1.906 -4.984 1.00 95.75 269 ARG A O 1
ATOM 2132 N N . MET A 1 270 ? -4.124 2.974 -4.033 1.00 95.69 270 MET A N 1
ATOM 2133 C CA . MET A 1 270 ? -3.136 1.933 -4.339 1.00 95.69 270 MET A CA 1
ATOM 2134 C C . MET A 1 270 ? -3.558 0.587 -3.734 1.00 95.69 270 MET A C 1
ATOM 2136 O O . MET A 1 270 ? -3.606 -0.425 -4.436 1.00 95.69 270 MET A O 1
ATOM 2140 N N . ILE A 1 271 ? -3.934 0.586 -2.451 1.00 95.69 271 ILE A N 1
ATOM 2141 C CA . ILE A 1 271 ? -4.397 -0.616 -1.752 1.00 95.69 271 ILE A CA 1
ATOM 2142 C C . ILE A 1 271 ? -5.707 -1.131 -2.332 1.00 95.69 271 ILE A C 1
ATOM 2144 O O . ILE A 1 271 ? -5.902 -2.336 -2.331 1.00 95.69 271 ILE A O 1
ATOM 2148 N N . SER A 1 272 ? -6.597 -0.274 -2.827 1.00 94.56 272 SER A N 1
ATOM 2149 C CA . SER A 1 272 ? -7.926 -0.680 -3.306 1.00 94.56 272 SER A CA 1
ATOM 2150 C C . SER A 1 272 ? -7.968 -1.076 -4.783 1.00 94.56 272 SER A C 1
ATOM 2152 O O . SER A 1 272 ? -8.712 -1.987 -5.153 1.00 94.56 272 SER A O 1
ATOM 2154 N N . GLU A 1 273 ? -7.186 -0.397 -5.619 1.00 94.31 273 GLU A N 1
ATOM 2155 C CA . GLU A 1 273 ? -7.277 -0.426 -7.082 1.00 94.31 273 GLU A CA 1
ATOM 2156 C C . GLU A 1 273 ? -6.049 -1.083 -7.731 1.00 94.31 273 GLU A C 1
ATOM 2158 O O . GLU A 1 273 ? -6.208 -1.751 -8.748 1.00 94.31 273 GLU A O 1
ATOM 2163 N N . SER A 1 274 ? -4.847 -0.929 -7.158 1.00 95.56 274 SER A N 1
ATOM 2164 C CA . SER A 1 274 ? -3.593 -1.289 -7.846 1.00 95.56 274 SER A CA 1
ATOM 2165 C C . SER A 1 274 ? -2.974 -2.619 -7.431 1.00 95.56 274 SER A C 1
ATOM 2167 O O . SER A 1 274 ? -2.270 -3.229 -8.229 1.00 95.56 274 SER A O 1
ATOM 2169 N N . LEU A 1 275 ? -3.209 -3.075 -6.201 1.00 96.31 275 LEU A N 1
ATOM 2170 C CA . LEU A 1 275 ? -2.668 -4.348 -5.712 1.00 96.31 275 LEU A CA 1
ATOM 2171 C C . LEU A 1 275 ? -3.622 -5.511 -5.998 1.00 96.31 275 LEU A C 1
ATOM 2173 O O . LEU A 1 275 ? -4.843 -5.332 -5.960 1.00 96.31 275 LEU A O 1
ATOM 2177 N N . HIS A 1 276 ? -3.098 -6.717 -6.207 1.00 93.56 276 HIS A N 1
ATOM 2178 C CA . HIS A 1 276 ? -3.923 -7.924 -6.149 1.00 93.56 276 HIS A CA 1
ATOM 2179 C C . HIS A 1 276 ? -4.187 -8.360 -4.691 1.00 93.56 276 HIS A C 1
ATOM 2181 O O . HIS A 1 276 ? -3.412 -8.014 -3.796 1.00 93.56 276 HIS A O 1
ATOM 2187 N N . PRO A 1 277 ? -5.286 -9.091 -4.406 1.00 91.75 277 PRO A N 1
ATOM 2188 C CA . PRO A 1 277 ? -5.639 -9.493 -3.039 1.00 91.75 277 PRO A CA 1
ATOM 2189 C C . PRO A 1 277 ? -4.563 -10.308 -2.308 1.00 91.75 277 PRO A C 1
ATOM 2191 O O . PRO A 1 277 ? -4.410 -10.176 -1.096 1.00 91.75 277 PRO A O 1
ATOM 2194 N N . ASP A 1 278 ? -3.813 -11.129 -3.036 1.00 92.38 278 ASP A N 1
ATOM 2195 C CA . ASP A 1 278 ? -2.686 -11.923 -2.540 1.00 92.38 278 ASP A CA 1
ATOM 2196 C C . ASP A 1 278 ? -1.454 -11.070 -2.206 1.00 92.38 278 ASP A C 1
ATOM 2198 O O . ASP A 1 278 ? -0.652 -11.472 -1.372 1.00 92.38 278 ASP A O 1
ATOM 2202 N N . GLN A 1 279 ? -1.332 -9.865 -2.767 1.00 93.88 279 GLN A N 1
ATOM 2203 C CA . GLN A 1 279 ? -0.218 -8.937 -2.537 1.00 93.88 279 GLN A CA 1
ATOM 2204 C C . GLN A 1 279 ? -0.434 -7.995 -1.341 1.00 93.88 279 GLN A C 1
ATOM 2206 O O . GLN A 1 279 ? 0.479 -7.272 -0.954 1.00 93.88 279 GLN A O 1
ATOM 2211 N N . LEU A 1 280 ? -1.627 -7.981 -0.738 1.00 93.94 280 LEU A N 1
ATOM 2212 C CA . LEU A 1 280 ? -1.985 -7.015 0.309 1.00 93.94 280 LEU A CA 1
ATOM 2213 C C . LEU A 1 280 ? -1.124 -7.118 1.574 1.00 93.94 280 LEU A C 1
ATOM 2215 O O . LEU A 1 280 ? -0.854 -6.104 2.213 1.00 93.94 280 LEU A O 1
ATOM 2219 N N . HIS A 1 281 ? -0.644 -8.317 1.905 1.00 92.25 281 HIS A N 1
ATOM 2220 C CA . HIS A 1 281 ? 0.240 -8.539 3.054 1.00 92.25 281 HIS A CA 1
ATOM 2221 C C . HIS A 1 281 ? 1.545 -7.720 2.965 1.00 92.25 281 HIS A C 1
ATOM 2223 O O . HIS A 1 281 ? 2.099 -7.318 3.983 1.00 92.25 281 HIS A O 1
ATOM 2229 N N . LEU A 1 282 ? 1.998 -7.377 1.751 1.00 93.44 282 LEU A N 1
ATOM 2230 C CA . LEU A 1 282 ? 3.212 -6.585 1.517 1.00 93.44 282 LEU A CA 1
ATOM 2231 C C . LEU A 1 282 ? 3.104 -5.148 2.051 1.00 93.44 282 LEU A C 1
ATOM 2233 O O . LEU A 1 282 ? 4.118 -4.482 2.255 1.00 93.44 282 LEU A O 1
ATOM 2237 N N . CYS A 1 283 ? 1.884 -4.649 2.266 1.00 93.44 283 CYS A N 1
ATOM 2238 C CA . CYS A 1 283 ? 1.658 -3.325 2.836 1.00 93.44 283 CYS A CA 1
ATOM 2239 C C . CYS A 1 283 ? 1.806 -3.300 4.359 1.00 93.44 283 CYS A C 1
ATOM 2241 O O . CYS A 1 283 ? 2.014 -2.225 4.917 1.00 93.44 283 CYS A O 1
ATOM 2243 N N . PHE A 1 284 ? 1.676 -4.444 5.034 1.00 91.06 284 PHE A N 1
ATOM 2244 C CA . PHE A 1 284 ? 1.534 -4.477 6.485 1.00 91.06 284 PHE A CA 1
ATOM 2245 C C . PHE A 1 284 ? 2.808 -4.013 7.202 1.00 91.06 284 PHE A C 1
ATOM 2247 O O . PHE A 1 284 ? 2.765 -3.074 7.998 1.00 91.06 284 PHE A O 1
ATOM 2254 N N . ASP A 1 285 ? 3.949 -4.615 6.866 1.00 88.50 285 ASP A N 1
ATOM 2255 C CA . ASP A 1 285 ? 5.242 -4.316 7.487 1.00 88.50 285 ASP A CA 1
ATOM 2256 C C . ASP A 1 285 ? 5.654 -2.838 7.359 1.00 88.50 285 ASP A C 1
ATOM 2258 O O . ASP A 1 285 ? 6.098 -2.254 8.352 1.00 88.50 285 ASP A O 1
ATOM 2262 N N . PRO A 1 286 ? 5.521 -2.188 6.186 1.00 89.38 286 PRO A N 1
ATOM 2263 C CA . PRO A 1 286 ? 5.746 -0.752 6.078 1.00 89.38 286 PRO A CA 1
ATOM 2264 C C . PRO A 1 286 ? 4.743 0.086 6.883 1.00 89.38 286 PRO A C 1
ATOM 2266 O O . PRO A 1 286 ? 5.155 1.064 7.500 1.00 89.38 286 PRO A O 1
ATOM 2269 N N . LEU A 1 287 ? 3.454 -0.287 6.904 1.00 90.62 287 LEU A N 1
ATOM 2270 C CA . LEU A 1 287 ? 2.403 0.486 7.582 1.00 90.62 287 LEU A CA 1
ATOM 2271 C C . LEU A 1 287 ? 2.528 0.457 9.104 1.00 90.62 287 LEU A C 1
ATOM 2273 O O . LEU A 1 287 ? 2.328 1.479 9.754 1.00 90.62 287 LEU A O 1
ATOM 2277 N N . ILE A 1 288 ? 2.869 -0.694 9.683 1.00 87.19 288 ILE A N 1
ATOM 2278 C CA . ILE A 1 288 ? 2.959 -0.828 11.141 1.00 87.19 288 ILE A CA 1
ATOM 2279 C C . ILE A 1 288 ? 4.191 -0.124 11.725 1.00 87.19 288 ILE A C 1
ATOM 2281 O O . ILE A 1 288 ? 4.218 0.216 12.904 1.00 87.19 288 ILE A O 1
ATOM 2285 N N . LYS A 1 289 ? 5.212 0.116 10.893 1.00 84.69 289 LYS A N 1
ATOM 2286 C CA . LYS A 1 289 ? 6.402 0.900 11.253 1.00 84.69 289 LYS A CA 1
ATOM 2287 C C . LYS A 1 289 ? 6.151 2.409 11.197 1.00 84.69 289 LYS A C 1
ATOM 2289 O O . LYS A 1 289 ? 7.003 3.171 11.649 1.00 84.69 289 LYS A O 1
ATOM 2294 N N . MET A 1 290 ? 5.023 2.851 10.635 1.00 83.88 290 MET A N 1
ATOM 2295 C CA . MET A 1 290 ? 4.669 4.267 10.592 1.00 83.88 290 MET A CA 1
ATOM 2296 C C . MET A 1 290 ? 4.128 4.731 11.951 1.00 83.88 290 MET A C 1
ATOM 2298 O O . MET A 1 290 ? 3.399 3.980 12.602 1.00 83.88 290 MET A O 1
ATOM 2302 N N . PRO A 1 291 ? 4.383 5.987 12.355 1.00 86.31 291 PRO A N 1
ATOM 2303 C CA . PRO A 1 291 ? 3.636 6.601 13.444 1.00 86.31 291 PRO A CA 1
ATOM 2304 C C . PRO A 1 291 ? 2.125 6.538 13.176 1.00 86.31 291 PRO A C 1
ATOM 2306 O O . PRO A 1 291 ? 1.659 6.776 12.053 1.00 86.31 291 PRO A O 1
ATOM 2309 N N . LEU A 1 292 ? 1.346 6.217 14.210 1.00 89.81 292 LEU A N 1
ATOM 2310 C CA . LEU A 1 292 ? -0.107 6.209 14.100 1.00 89.81 292 LEU A CA 1
ATOM 2311 C C . LEU A 1 292 ? -0.633 7.648 14.032 1.00 89.81 292 LEU A C 1
ATOM 2313 O O . LEU A 1 292 ? -0.459 8.442 14.951 1.00 89.81 292 LEU A O 1
ATOM 2317 N N . SER A 1 293 ? -1.289 7.967 12.924 1.00 89.00 293 SER A N 1
ATOM 2318 C CA . SER A 1 293 ? -1.907 9.252 12.609 1.00 89.00 293 SER A CA 1
ATOM 2319 C C . SER A 1 293 ? -3.248 8.998 11.919 1.00 89.00 293 SER A C 1
ATOM 2321 O O . SER A 1 293 ? -3.540 7.874 11.508 1.00 89.00 293 SER A O 1
ATOM 2323 N N . GLU A 1 294 ? -4.081 10.026 11.742 1.00 90.44 294 GLU A N 1
ATOM 2324 C CA . GLU A 1 294 ? -5.339 9.873 10.988 1.00 90.44 294 GLU A CA 1
ATOM 2325 C C . GLU A 1 294 ? -5.115 9.290 9.583 1.00 90.44 294 GLU A C 1
ATOM 2327 O O . GLU A 1 294 ? -5.889 8.444 9.127 1.00 90.44 294 GLU A O 1
ATOM 2332 N N . GLY A 1 295 ? -4.022 9.688 8.923 1.00 90.19 295 GLY A N 1
ATOM 2333 C CA . GLY A 1 295 ? -3.636 9.172 7.614 1.00 90.19 295 GLY A CA 1
ATOM 2334 C C . GLY A 1 295 ? -3.305 7.681 7.654 1.00 90.19 295 GLY A C 1
ATOM 2335 O O . GLY A 1 295 ? -3.938 6.888 6.953 1.00 90.19 295 GLY A O 1
ATOM 2336 N N . SER A 1 296 ? -2.369 7.266 8.515 1.00 90.69 296 SER A N 1
ATOM 2337 C CA . SER A 1 296 ? -1.960 5.855 8.594 1.00 90.69 296 SER A CA 1
ATOM 2338 C C . SER A 1 296 ? -3.092 4.946 9.084 1.00 90.69 296 SER A C 1
ATOM 2340 O O . SER A 1 296 ? -3.255 3.845 8.556 1.00 90.69 296 SER A O 1
ATOM 2342 N N . LEU A 1 297 ? -3.961 5.423 9.984 1.00 93.12 297 LEU A N 1
ATOM 2343 C CA . LEU A 1 297 ? -5.178 4.711 10.391 1.00 93.12 297 LEU A CA 1
ATOM 2344 C C . LEU A 1 297 ? -6.150 4.500 9.225 1.00 93.12 297 LEU A C 1
ATOM 2346 O O . LEU A 1 297 ? -6.748 3.429 9.114 1.00 93.12 297 LEU A O 1
ATOM 2350 N N . CYS A 1 298 ? -6.315 5.496 8.351 1.00 93.56 298 CYS A N 1
ATOM 2351 C CA . CYS A 1 298 ? -7.179 5.394 7.174 1.00 93.56 298 CYS A CA 1
ATOM 2352 C C . CYS A 1 298 ? -6.656 4.340 6.185 1.00 93.56 298 CYS A C 1
ATOM 2354 O O . CYS A 1 298 ? -7.418 3.504 5.684 1.00 93.56 298 CYS A O 1
ATOM 2356 N N . VAL A 1 299 ? -5.340 4.329 5.959 1.00 94.38 299 VAL A N 1
ATOM 2357 C CA . VAL A 1 299 ? -4.683 3.359 5.076 1.00 94.38 299 VAL A CA 1
ATOM 2358 C C . VAL A 1 299 ? -4.747 1.948 5.668 1.00 94.38 299 VAL A C 1
ATOM 2360 O O . VAL A 1 299 ? -5.143 1.016 4.967 1.00 94.38 299 VAL A O 1
ATOM 2363 N N . LEU A 1 300 ? -4.466 1.785 6.967 1.00 94.00 300 LEU A N 1
ATOM 2364 C CA . LEU A 1 300 ? -4.619 0.514 7.686 1.00 94.00 300 LEU A CA 1
ATOM 2365 C C . LEU A 1 300 ? -6.060 0.002 7.628 1.00 94.00 300 LEU A C 1
ATOM 2367 O O . LEU A 1 300 ? -6.291 -1.162 7.318 1.00 94.00 300 LEU A O 1
ATOM 2371 N N . HIS A 1 301 ? -7.046 0.867 7.864 1.00 93.88 301 HIS A N 1
ATOM 2372 C CA . HIS A 1 301 ? -8.455 0.495 7.756 1.00 93.88 301 HIS A CA 1
ATOM 2373 C C . HIS A 1 301 ? -8.807 0.006 6.345 1.00 93.88 301 HIS A C 1
ATOM 2375 O O . HIS A 1 301 ? -9.487 -1.009 6.192 1.00 93.88 301 HIS A O 1
ATOM 2381 N N . THR A 1 302 ? -8.310 0.686 5.310 1.00 95.31 302 THR A N 1
ATOM 2382 C CA . THR A 1 302 ? -8.501 0.280 3.909 1.00 95.31 302 THR A CA 1
ATOM 2383 C C . THR A 1 302 ? -7.854 -1.076 3.618 1.00 95.31 302 THR A C 1
ATOM 2385 O O . THR A 1 302 ? -8.474 -1.923 2.972 1.00 95.31 302 THR A O 1
ATOM 2388 N N . LEU A 1 303 ? -6.651 -1.316 4.150 1.00 95.06 303 LEU A N 1
ATOM 2389 C CA . LEU A 1 303 ? -5.977 -2.610 4.064 1.00 95.06 303 LEU A CA 1
ATOM 2390 C C . LEU A 1 303 ? -6.821 -3.719 4.698 1.00 95.06 303 LEU A C 1
ATOM 2392 O O . LEU A 1 303 ? -7.094 -4.717 4.036 1.00 95.06 303 LEU A O 1
ATOM 2396 N N . LEU A 1 304 ? -7.295 -3.530 5.934 1.00 92.94 304 LEU A N 1
ATOM 2397 C CA . LEU A 1 304 ? -8.056 -4.557 6.656 1.00 92.94 304 LEU A CA 1
ATOM 2398 C C . LEU A 1 304 ? -9.385 -4.912 5.994 1.00 92.94 304 LEU A C 1
ATOM 2400 O O . LEU A 1 304 ? -9.803 -6.069 6.027 1.00 92.94 304 LEU A O 1
ATOM 2404 N N . GLU A 1 305 ? -10.070 -3.928 5.415 1.00 92.38 305 GLU A N 1
ATOM 2405 C CA . GLU A 1 305 ? -11.333 -4.169 4.716 1.00 92.38 305 GLU A CA 1
ATOM 2406 C C . GLU A 1 305 ? -11.134 -5.019 3.456 1.00 92.38 305 GLU A C 1
ATOM 2408 O O . GLU A 1 305 ? -11.987 -5.850 3.129 1.00 92.38 305 GLU A O 1
ATOM 2413 N N . ARG A 1 306 ? -9.999 -4.849 2.767 1.00 92.06 306 ARG A N 1
ATOM 2414 C CA . ARG A 1 306 ? -9.688 -5.579 1.533 1.00 92.06 306 ARG A CA 1
ATOM 2415 C C . ARG A 1 306 ? -8.971 -6.908 1.782 1.00 92.06 306 ARG A C 1
ATOM 2417 O O . ARG A 1 306 ? -9.146 -7.843 1.002 1.00 92.06 306 ARG A O 1
ATOM 2424 N N . GLN A 1 307 ? -8.187 -7.012 2.852 1.00 89.69 307 GLN A N 1
ATOM 2425 C CA . GLN A 1 307 ? -7.413 -8.204 3.185 1.00 89.69 307 GLN A CA 1
ATOM 2426 C C . GLN A 1 307 ? -8.339 -9.345 3.632 1.00 89.69 307 GLN A C 1
ATOM 2428 O O . GLN A 1 307 ? -9.133 -9.207 4.567 1.00 89.69 307 GLN A O 1
ATOM 2433 N N . ALA A 1 308 ? -8.252 -10.488 2.945 1.00 85.06 308 ALA A N 1
ATOM 2434 C CA . ALA A 1 308 ? -9.129 -11.634 3.194 1.00 85.06 308 ALA A CA 1
ATOM 2435 C C . ALA A 1 308 ? -8.844 -12.311 4.543 1.00 85.06 308 ALA A C 1
ATOM 2437 O O . ALA A 1 308 ? -9.775 -12.633 5.277 1.00 85.06 308 ALA A O 1
ATOM 2438 N N . ALA A 1 309 ? -7.565 -12.494 4.869 1.00 85.19 309 ALA A N 1
ATOM 2439 C CA . ALA A 1 309 ? -7.108 -13.078 6.120 1.00 85.19 309 ALA A CA 1
ATOM 2440 C C . ALA A 1 309 ? -5.842 -12.361 6.599 1.00 85.19 309 ALA A C 1
ATOM 2442 O O . ALA A 1 309 ? -4.995 -11.977 5.793 1.00 85.19 309 ALA A O 1
ATOM 2443 N N . MET A 1 310 ? -5.743 -12.197 7.913 1.00 88.75 310 MET A N 1
ATOM 2444 C CA . MET A 1 310 ? -4.596 -11.622 8.608 1.00 88.75 310 MET A CA 1
ATOM 2445 C C . MET A 1 310 ? -3.937 -12.721 9.440 1.00 88.75 310 MET A C 1
ATOM 2447 O O . MET A 1 310 ? -4.630 -13.522 10.069 1.00 88.75 310 MET A O 1
ATOM 2451 N N . SER A 1 311 ? -2.610 -12.759 9.448 1.00 90.56 311 SER A N 1
ATOM 2452 C CA . SER A 1 311 ? -1.841 -13.691 10.272 1.00 90.56 311 SER A CA 1
ATOM 2453 C C . SER A 1 311 ? -1.861 -13.298 11.754 1.00 90.56 311 SER A C 1
ATOM 2455 O O . SER A 1 311 ? -2.062 -12.136 12.113 1.00 90.56 311 SER A O 1
ATOM 2457 N N . HIS A 1 312 ? -1.621 -14.265 12.646 1.00 91.06 312 HIS A N 1
ATOM 2458 C CA . HIS A 1 312 ? -1.546 -13.991 14.087 1.00 91.06 312 HIS A CA 1
ATOM 2459 C C . HIS A 1 312 ? -0.469 -12.967 14.437 1.00 91.06 312 HIS A C 1
ATOM 2461 O O . HIS A 1 312 ? -0.710 -12.118 15.286 1.00 91.06 312 HIS A O 1
ATOM 2467 N N . THR A 1 313 ? 0.681 -13.002 13.769 1.00 91.50 313 THR A N 1
ATOM 2468 C CA . THR A 1 313 ? 1.767 -12.044 13.991 1.00 91.50 313 THR A CA 1
ATOM 2469 C C . THR A 1 313 ? 1.350 -10.626 13.612 1.00 91.50 313 THR A C 1
ATOM 2471 O O . THR A 1 313 ? 1.480 -9.724 14.436 1.00 91.50 313 THR A O 1
ATOM 2474 N N . GLU A 1 314 ? 0.774 -10.429 12.421 1.00 91.44 314 GLU A N 1
ATOM 2475 C CA . GLU A 1 314 ? 0.252 -9.125 11.985 1.00 91.44 314 GLU A CA 1
ATOM 2476 C C . GLU A 1 314 ? -0.808 -8.598 12.963 1.00 91.44 314 GLU A C 1
ATOM 2478 O O . GLU A 1 314 ? -0.734 -7.457 13.420 1.00 91.44 314 GLU A O 1
ATOM 2483 N N . PHE A 1 315 ? -1.757 -9.450 13.361 1.00 93.56 315 PHE A N 1
ATOM 2484 C CA . PHE A 1 315 ? -2.785 -9.081 14.331 1.00 93.56 315 PHE A CA 1
ATOM 2485 C C . PHE A 1 315 ? -2.186 -8.605 15.656 1.00 93.56 315 PHE A C 1
ATOM 2487 O O . PHE A 1 315 ? -2.587 -7.555 16.152 1.00 93.56 315 PHE A O 1
ATOM 2494 N N . GLN A 1 316 ? -1.222 -9.343 16.217 1.00 93.69 316 GLN A N 1
ATOM 2495 C CA . GLN A 1 316 ? -0.597 -8.985 17.492 1.00 93.69 316 GLN A CA 1
ATOM 2496 C C . GLN A 1 316 ? 0.106 -7.628 17.421 1.00 93.69 316 GLN A C 1
ATOM 2498 O O . GLN A 1 316 ? -0.118 -6.778 18.283 1.00 93.69 316 GLN A O 1
ATOM 2503 N N . TYR A 1 317 ? 0.902 -7.389 16.375 1.00 92.88 317 TYR A N 1
ATOM 2504 C CA . TYR A 1 317 ? 1.592 -6.109 16.209 1.00 92.88 317 TYR A CA 1
ATOM 2505 C C . TYR A 1 317 ? 0.611 -4.943 16.064 1.00 92.88 317 TYR A C 1
ATOM 2507 O O . TYR A 1 317 ? 0.759 -3.927 16.746 1.00 92.88 317 TYR A O 1
ATOM 2515 N N . LEU A 1 318 ? -0.422 -5.105 15.231 1.00 93.69 318 LEU A N 1
ATOM 2516 C CA . LEU A 1 318 ? -1.445 -4.079 15.043 1.00 93.69 318 LEU A CA 1
ATOM 2517 C C . LEU A 1 318 ? -2.221 -3.804 16.331 1.00 93.69 318 LEU A C 1
ATOM 2519 O O . LEU A 1 318 ? -2.438 -2.650 16.695 1.00 93.69 318 LEU A O 1
ATOM 2523 N N . PHE A 1 319 ? -2.627 -4.862 17.029 1.00 94.19 319 PHE A N 1
ATOM 2524 C CA . PHE A 1 319 ? -3.401 -4.765 18.257 1.00 94.19 319 PHE A CA 1
ATOM 2525 C C . PHE A 1 319 ? -2.636 -4.015 19.350 1.00 94.19 319 PHE A C 1
ATOM 2527 O O . PHE A 1 319 ? -3.173 -3.078 19.944 1.00 94.19 319 PHE A O 1
ATOM 2534 N N . VAL A 1 320 ? -1.379 -4.401 19.593 1.00 94.00 320 VAL A N 1
ATOM 2535 C CA . VAL A 1 320 ? -0.523 -3.765 20.603 1.00 94.00 320 VAL A CA 1
ATOM 2536 C C . VAL A 1 320 ? -0.292 -2.296 20.260 1.00 94.00 320 VAL A C 1
ATOM 2538 O O . VAL A 1 320 ? -0.481 -1.440 21.123 1.00 94.00 320 VAL A O 1
ATOM 2541 N N . SER A 1 321 ? 0.048 -2.000 19.001 1.00 93.88 321 SER A N 1
ATOM 2542 C CA . SER A 1 321 ? 0.264 -0.630 18.524 1.00 93.88 321 SER A CA 1
ATOM 2543 C C . SER A 1 321 ? -0.970 0.252 18.757 1.00 93.88 321 SER A C 1
ATOM 2545 O O . SER A 1 321 ? -0.872 1.329 19.342 1.00 93.88 321 SER A O 1
ATOM 2547 N N . LEU A 1 322 ? -2.160 -0.241 18.404 1.00 94.69 322 LEU A N 1
ATOM 2548 C CA . LEU A 1 322 ? -3.402 0.516 18.549 1.00 94.69 322 LEU A CA 1
ATOM 2549 C C . LEU A 1 322 ? -3.834 0.705 20.005 1.00 94.69 322 LEU A C 1
ATOM 2551 O O . LEU A 1 322 ? -4.325 1.777 20.354 1.00 94.69 322 LEU A O 1
ATOM 2555 N N . CYS A 1 323 ? -3.658 -0.303 20.861 1.00 95.56 323 CYS A N 1
ATOM 2556 C CA . CYS A 1 323 ? -3.975 -0.159 22.282 1.00 95.56 323 CYS A CA 1
ATOM 2557 C C . CYS A 1 323 ? -3.032 0.831 22.971 1.00 95.56 323 CYS A C 1
ATOM 2559 O O . CYS A 1 323 ? -3.473 1.583 23.837 1.00 95.56 323 CYS A O 1
ATOM 2561 N N . HIS A 1 324 ? -1.756 0.850 22.577 1.00 94.75 324 HIS A N 1
ATOM 2562 C CA . HIS A 1 324 ? -0.770 1.775 23.125 1.00 94.75 324 HIS A CA 1
ATOM 2563 C C . HIS A 1 324 ? -1.081 3.236 22.768 1.00 94.75 324 HIS A C 1
ATOM 2565 O O . HIS A 1 324 ? -1.018 4.098 23.636 1.00 94.75 324 HIS A O 1
ATOM 2571 N N . SER A 1 325 ? -1.499 3.511 21.529 1.00 94.44 325 SER A N 1
ATOM 2572 C CA . SER A 1 325 ? -1.828 4.871 21.064 1.00 94.44 325 SER A CA 1
ATOM 2573 C C . SER A 1 325 ? -3.281 5.299 21.322 1.00 94.44 325 SER A C 1
ATOM 2575 O O . SER A 1 325 ? -3.742 6.300 20.776 1.00 94.44 325 SER A O 1
ATOM 2577 N N . ALA A 1 326 ? -4.044 4.552 22.124 1.00 95.69 326 ALA A N 1
ATOM 2578 C CA . ALA A 1 326 ? -5.482 4.781 22.282 1.00 95.69 326 ALA A CA 1
ATOM 2579 C C . ALA A 1 326 ? -5.837 6.128 22.937 1.00 95.69 326 ALA A C 1
ATOM 2581 O O . ALA A 1 326 ? -6.890 6.697 22.641 1.00 95.69 326 ALA A O 1
ATOM 2582 N N . GLU A 1 327 ? -4.984 6.638 23.828 1.00 95.69 327 GLU A N 1
ATOM 2583 C CA . GLU A 1 327 ? -5.195 7.930 24.487 1.00 95.69 327 GLU A CA 1
ATOM 2584 C C . GLU A 1 327 ? -4.998 9.094 23.506 1.00 95.69 327 GLU A C 1
ATOM 2586 O O . GLU A 1 327 ? -5.896 9.931 23.353 1.00 95.69 327 GLU A O 1
ATOM 2591 N N . ASP A 1 328 ? -3.896 9.068 22.752 1.00 94.94 328 ASP A N 1
ATOM 2592 C CA . ASP A 1 328 ? -3.582 10.049 21.705 1.00 94.94 328 ASP A CA 1
ATOM 2593 C C . ASP A 1 328 ? -4.658 10.073 20.609 1.00 94.94 328 ASP A C 1
ATOM 2595 O O . ASP A 1 328 ? -5.037 11.126 20.093 1.00 94.94 328 ASP A O 1
ATOM 2599 N N . LEU A 1 329 ? -5.217 8.903 20.293 1.00 95.38 329 LEU A N 1
ATOM 2600 C CA . LEU A 1 329 ? -6.239 8.712 19.263 1.00 95.38 329 LEU A CA 1
ATOM 2601 C C . LEU A 1 329 ? -7.673 8.733 19.814 1.00 95.38 329 LEU A C 1
ATOM 2603 O O . LEU A 1 329 ? -8.624 8.395 19.103 1.00 95.38 329 LEU A O 1
ATOM 2607 N N . SER A 1 330 ? -7.871 9.165 21.061 1.00 96.31 330 SER A N 1
ATOM 2608 C CA . SER A 1 330 ? -9.172 9.142 21.749 1.00 96.31 330 SER A CA 1
ATOM 2609 C C . SER A 1 330 ? -10.295 9.867 20.995 1.00 96.31 330 SER A C 1
ATOM 2611 O O . SER A 1 330 ? -11.458 9.457 21.069 1.00 96.31 330 SER A O 1
ATOM 2613 N N . LYS A 1 331 ? -9.964 10.919 20.239 1.00 96.88 331 LYS A N 1
ATOM 2614 C CA . LYS A 1 331 ? -10.907 11.725 19.440 1.00 96.88 331 LYS A CA 1
ATOM 2615 C C . LYS A 1 331 ? -11.028 11.267 17.981 1.00 96.88 331 LYS A C 1
ATOM 2617 O O . LYS A 1 331 ? -11.874 11.785 17.253 1.00 96.88 331 LYS A O 1
ATOM 2622 N N . SER A 1 332 ? -10.226 10.291 17.557 1.00 96.25 332 SER A N 1
ATOM 2623 C CA . SER A 1 332 ? -10.201 9.802 16.180 1.00 96.25 332 SER A CA 1
ATOM 2624 C C . SER A 1 332 ? -11.388 8.886 15.883 1.00 96.25 332 SER A C 1
ATOM 2626 O O . SER A 1 332 ? -11.543 7.797 16.448 1.00 96.25 332 SER A O 1
ATOM 2628 N N . VAL A 1 333 ? -12.236 9.299 14.938 1.00 96.44 333 VAL A N 1
ATOM 2629 C CA . VAL A 1 333 ? -13.320 8.446 14.420 1.00 96.44 333 VAL A CA 1
ATOM 2630 C C . VAL A 1 333 ? -12.744 7.296 13.587 1.00 96.44 333 VAL A C 1
ATOM 2632 O O . VAL A 1 333 ? -13.311 6.202 13.580 1.00 96.44 333 VAL A O 1
ATOM 2635 N N . THR A 1 334 ? -11.619 7.516 12.904 1.00 94.81 334 THR A N 1
ATOM 2636 C CA . THR A 1 334 ? -10.933 6.497 12.096 1.00 94.81 334 THR A CA 1
ATOM 2637 C C . THR A 1 334 ? -10.381 5.384 12.980 1.00 94.81 334 THR A C 1
ATOM 2639 O O . THR A 1 334 ? -10.626 4.213 12.696 1.00 94.81 334 THR A O 1
ATOM 2642 N N . PHE A 1 335 ? -9.754 5.733 14.107 1.00 96.75 335 PHE A N 1
ATOM 2643 C CA . PHE A 1 335 ? -9.332 4.774 15.130 1.00 96.75 335 PHE A CA 1
ATOM 2644 C C . PHE A 1 335 ? -10.505 3.930 15.642 1.00 96.75 335 PHE A C 1
ATOM 2646 O O . PHE A 1 335 ? -10.435 2.701 15.658 1.00 96.75 335 PHE A O 1
ATOM 2653 N N . ALA A 1 336 ? -11.624 4.572 15.997 1.00 97.00 336 ALA A N 1
ATOM 2654 C CA . ALA A 1 336 ? -12.814 3.865 16.465 1.00 97.00 336 ALA A CA 1
ATOM 2655 C C . ALA A 1 336 ? -13.375 2.897 15.406 1.00 97.00 336 ALA A C 1
ATOM 2657 O O . ALA A 1 336 ? -13.763 1.772 15.727 1.00 97.00 336 ALA A O 1
ATOM 2658 N N . LYS A 1 337 ? -13.393 3.297 14.128 1.00 96.69 337 LYS A N 1
ATOM 2659 C CA . LYS A 1 337 ? -13.786 2.414 13.018 1.00 96.69 337 LYS A CA 1
ATOM 2660 C C . LYS A 1 337 ? -12.819 1.243 12.857 1.00 96.69 337 LYS A C 1
ATOM 2662 O O . LYS A 1 337 ? -13.275 0.112 12.728 1.00 96.69 337 LYS A O 1
ATOM 2667 N N . LEU A 1 338 ? -11.512 1.493 12.932 1.00 95.56 338 LEU A N 1
ATOM 2668 C CA . LEU A 1 338 ? -10.486 0.457 12.846 1.00 95.56 338 LEU A CA 1
ATOM 2669 C C . LEU A 1 338 ? -10.626 -0.576 13.969 1.00 95.56 338 LEU A C 1
ATOM 2671 O O . LEU A 1 338 ? -10.663 -1.770 13.682 1.00 95.56 338 LEU A O 1
ATOM 2675 N N . MET A 1 339 ? -10.829 -0.138 15.215 1.00 95.44 339 MET A N 1
ATOM 2676 C CA . MET A 1 339 ? -11.134 -1.034 16.339 1.00 95.44 339 MET A CA 1
ATOM 2677 C C . MET A 1 339 ? -12.383 -1.879 16.094 1.00 95.44 339 MET A C 1
ATOM 2679 O O . MET A 1 339 ? -12.364 -3.091 16.303 1.00 95.44 339 MET A O 1
ATOM 2683 N N . MET A 1 340 ? -13.464 -1.272 15.595 1.00 94.88 340 MET A N 1
ATOM 2684 C CA . MET A 1 340 ? -14.675 -2.011 15.219 1.00 94.88 340 MET A CA 1
ATOM 2685 C C . MET A 1 340 ? -14.418 -3.041 14.113 1.00 94.88 340 MET A C 1
ATOM 2687 O O . MET A 1 340 ? -15.047 -4.101 14.097 1.00 94.88 340 MET A O 1
ATOM 2691 N N . THR A 1 341 ? -13.549 -2.732 13.153 1.00 94.62 341 THR A N 1
ATOM 2692 C CA . THR A 1 341 ? -13.186 -3.650 12.070 1.00 94.62 341 THR A CA 1
ATOM 2693 C C . THR A 1 341 ? -12.359 -4.817 12.599 1.00 94.62 341 THR A C 1
ATOM 2695 O O . THR A 1 341 ? -12.721 -5.957 12.314 1.00 94.62 341 THR A O 1
ATOM 2698 N N . ILE A 1 342 ? -11.363 -4.570 13.455 1.00 92.94 342 ILE A N 1
ATOM 2699 C CA . ILE A 1 342 ? -10.562 -5.621 14.103 1.00 92.94 342 ILE A CA 1
ATOM 2700 C C . ILE A 1 342 ? -11.449 -6.540 14.949 1.00 92.94 342 ILE A C 1
ATOM 2702 O O . ILE A 1 342 ? -11.461 -7.749 14.736 1.00 92.94 342 ILE A O 1
ATOM 2706 N N . MET A 1 343 ? -12.275 -5.984 15.841 1.00 92.94 343 MET A N 1
ATOM 2707 C CA . MET A 1 343 ? -13.169 -6.779 16.694 1.00 92.94 343 MET A CA 1
ATOM 2708 C C . MET A 1 343 ? -14.175 -7.620 15.906 1.00 92.94 343 MET A C 1
ATOM 2710 O O . MET A 1 343 ? -14.649 -8.633 16.401 1.00 92.94 343 MET A O 1
ATOM 2714 N N . ARG A 1 344 ? -14.536 -7.209 14.689 1.00 91.25 344 ARG A N 1
ATOM 2715 C CA . ARG A 1 344 ? -15.516 -7.916 13.858 1.00 91.25 344 ARG A CA 1
ATOM 2716 C C . ARG A 1 344 ? -14.867 -8.953 12.952 1.00 91.25 344 ARG A C 1
ATOM 2718 O O . ARG A 1 344 ? -15.369 -10.067 12.845 1.00 91.25 344 ARG A O 1
ATOM 2725 N N . ARG A 1 345 ? -13.781 -8.588 12.271 1.00 89.75 345 ARG A N 1
ATOM 2726 C CA . ARG A 1 345 ? -13.115 -9.445 11.281 1.00 89.75 345 ARG A CA 1
ATOM 2727 C C . ARG A 1 345 ? -12.166 -10.437 11.935 1.00 89.75 345 ARG A C 1
ATOM 2729 O O . ARG A 1 345 ? -12.098 -11.581 11.508 1.00 89.75 345 ARG A O 1
ATOM 2736 N N . ASN A 1 346 ? -11.492 -10.014 12.997 1.00 86.25 346 ASN A N 1
ATOM 2737 C CA . ASN A 1 346 ? -10.465 -10.786 13.684 1.00 86.25 346 ASN A CA 1
ATOM 2738 C C . ASN A 1 346 ? -10.952 -11.303 15.045 1.00 86.25 346 ASN A C 1
ATOM 2740 O O . ASN A 1 346 ? -10.131 -11.621 15.896 1.00 86.25 346 ASN A O 1
ATOM 2744 N N . HIS A 1 347 ? -12.272 -11.413 15.256 1.00 88.44 347 HIS A N 1
ATOM 2745 C CA . HIS A 1 347 ? -12.855 -11.876 16.524 1.00 88.44 347 HIS A CA 1
ATOM 2746 C C . HIS A 1 347 ? -12.280 -13.223 16.982 1.00 88.44 347 HIS A C 1
ATOM 2748 O O . HIS A 1 347 ? -11.948 -13.368 18.150 1.00 88.44 347 HIS A O 1
ATOM 2754 N N . ASN A 1 348 ? -12.067 -14.162 16.055 1.00 89.31 348 ASN A N 1
ATOM 2755 C CA . ASN A 1 348 ? -11.482 -15.478 16.346 1.00 89.31 348 ASN A CA 1
ATOM 2756 C C . ASN A 1 348 ? -10.032 -15.418 16.860 1.00 89.31 348 ASN A C 1
ATOM 2758 O O . ASN A 1 348 ? -9.527 -16.398 17.394 1.00 89.31 348 ASN A O 1
ATOM 2762 N N . MET A 1 349 ? -9.345 -14.292 16.665 1.00 91.56 349 MET A N 1
ATOM 2763 C CA . MET A 1 349 ? -7.963 -14.077 17.103 1.00 91.56 349 MET A CA 1
ATOM 2764 C C . MET A 1 349 ? -7.898 -13.346 18.452 1.00 91.56 349 MET A C 1
ATOM 2766 O O . MET A 1 349 ? -6.835 -13.292 19.073 1.00 91.56 349 MET A O 1
ATOM 2770 N N . VAL A 1 350 ? -9.025 -12.792 18.918 1.00 91.06 350 VAL A N 1
ATOM 2771 C CA . VAL A 1 350 ? -9.134 -12.114 20.210 1.00 91.06 350 VAL A CA 1
ATOM 2772 C C . VAL A 1 350 ? -9.279 -13.164 21.310 1.00 91.06 350 VAL A C 1
ATOM 2774 O O . VAL A 1 350 ? -10.348 -13.717 21.530 1.00 91.06 350 VAL A O 1
ATOM 2777 N N . THR A 1 351 ? -8.189 -13.427 22.021 1.00 90.88 351 THR A N 1
ATOM 2778 C CA . THR A 1 351 ? -8.176 -14.244 23.248 1.00 90.88 351 THR A CA 1
ATOM 2779 C C . THR A 1 351 ? -8.409 -13.407 24.513 1.00 90.88 351 THR A C 1
ATOM 2781 O O . THR A 1 351 ? -8.306 -12.176 24.488 1.00 90.88 351 THR A O 1
ATOM 2784 N N . SER A 1 352 ? -8.626 -14.070 25.655 1.00 90.00 352 SER A N 1
ATOM 2785 C CA . SER A 1 352 ? -8.865 -13.429 26.957 1.00 90.00 352 SER A CA 1
ATOM 2786 C C . SER A 1 352 ? -7.772 -12.440 27.383 1.00 90.00 352 SER A C 1
ATOM 2788 O O . SER A 1 352 ? -8.075 -11.437 28.028 1.00 90.00 352 SER A O 1
ATOM 2790 N N . SER A 1 353 ? -6.516 -12.657 26.974 1.00 92.06 353 SER A N 1
ATOM 2791 C CA . SER A 1 353 ? -5.400 -11.743 27.265 1.00 92.06 353 SER A CA 1
ATOM 2792 C C . SER A 1 353 ? -5.539 -10.373 26.591 1.00 92.06 353 SER A C 1
ATOM 2794 O O . SER A 1 353 ? -4.969 -9.397 27.070 1.00 92.06 353 SER A O 1
ATOM 2796 N N . HIS A 1 354 ? -6.314 -10.270 25.509 1.00 94.38 354 HIS A N 1
ATOM 2797 C CA . HIS A 1 354 ? -6.541 -9.012 24.793 1.00 94.38 354 HIS A CA 1
ATOM 2798 C C . HIS A 1 354 ? -7.668 -8.173 25.401 1.00 94.38 354 HIS A C 1
ATOM 2800 O O . HIS A 1 354 ? -7.712 -6.962 25.190 1.00 94.38 354 HIS A O 1
ATOM 2806 N N . LEU A 1 355 ? -8.584 -8.784 26.159 1.00 93.75 355 LEU A N 1
ATOM 2807 C CA . LEU A 1 355 ? -9.806 -8.116 26.613 1.00 93.75 355 LEU A CA 1
ATOM 2808 C C . LEU A 1 355 ? -9.516 -6.934 27.543 1.00 93.75 355 LEU A C 1
ATOM 2810 O O . LEU A 1 355 ? -10.157 -5.894 27.413 1.00 93.75 355 LEU A O 1
ATOM 2814 N N . GLY A 1 356 ? -8.535 -7.057 28.441 1.00 95.56 356 GLY A N 1
ATOM 2815 C CA . GLY A 1 356 ? -8.115 -5.971 29.335 1.00 95.56 356 GLY A CA 1
ATOM 2816 C C . GLY A 1 356 ? -7.576 -4.750 28.573 1.00 95.56 356 GLY A C 1
ATOM 2817 O O . GLY A 1 356 ? -8.178 -3.677 28.664 1.00 95.56 356 GLY A O 1
ATOM 2818 N N . PRO A 1 357 ? -6.500 -4.900 27.772 1.00 96.25 357 PRO A N 1
ATOM 2819 C CA . PRO A 1 357 ? -5.970 -3.818 26.939 1.00 96.25 357 PRO A CA 1
ATOM 2820 C C . PRO A 1 357 ? -7.024 -3.179 26.025 1.00 96.25 357 PRO A C 1
ATOM 2822 O O . PRO A 1 357 ? -7.116 -1.954 25.950 1.00 96.25 357 PRO A O 1
ATOM 2825 N N . LEU A 1 358 ? -7.876 -3.997 25.400 1.00 95.50 358 LEU A N 1
ATOM 2826 C CA . LEU A 1 358 ? -8.946 -3.524 24.523 1.00 95.50 358 LEU A CA 1
ATOM 2827 C C . LEU A 1 358 ? -10.009 -2.719 25.287 1.00 95.50 358 LEU A C 1
ATOM 2829 O O . LEU A 1 358 ? -10.473 -1.690 24.801 1.00 95.50 358 LEU A O 1
ATOM 2833 N N . THR A 1 359 ? -10.369 -3.151 26.499 1.00 96.38 359 THR A N 1
ATOM 2834 C CA . THR A 1 359 ? -11.291 -2.417 27.381 1.00 96.38 359 THR A CA 1
ATOM 2835 C C . THR A 1 359 ? -10.737 -1.037 27.717 1.00 96.38 359 THR A C 1
ATOM 2837 O O . THR A 1 359 ? -11.451 -0.041 27.587 1.00 96.38 359 THR A O 1
ATOM 2840 N N . ASN A 1 360 ? -9.459 -0.964 28.098 1.00 96.44 360 ASN A N 1
ATOM 2841 C CA . ASN A 1 360 ? -8.797 0.300 28.417 1.00 96.44 360 ASN A CA 1
ATOM 2842 C C . ASN A 1 360 ? -8.792 1.237 27.202 1.00 96.44 360 ASN A C 1
ATOM 2844 O O . ASN A 1 360 ? -9.270 2.367 27.303 1.00 96.44 360 ASN A O 1
ATOM 2848 N N . ALA A 1 361 ? -8.373 0.737 26.037 1.00 96.56 361 ALA A N 1
ATOM 2849 C CA . ALA A 1 361 ? -8.344 1.508 24.797 1.00 96.56 361 ALA A CA 1
ATOM 2850 C C . ALA A 1 361 ? -9.732 2.046 24.391 1.00 96.56 361 ALA A C 1
ATOM 2852 O O . ALA A 1 361 ? -9.877 3.211 24.014 1.00 96.56 361 ALA A O 1
ATOM 2853 N N . ILE A 1 362 ? -10.785 1.229 24.509 1.00 96.31 362 ILE A N 1
ATOM 2854 C CA . ILE A 1 362 ? -12.165 1.642 24.203 1.00 96.31 362 ILE A CA 1
ATOM 2855 C C . ILE A 1 362 ? -12.677 2.684 25.205 1.00 96.31 362 ILE A C 1
ATOM 2857 O O . ILE A 1 362 ? -13.407 3.604 24.825 1.00 96.31 362 ILE A O 1
ATOM 2861 N N . ASN A 1 363 ? -12.296 2.582 26.479 1.00 96.38 363 ASN A N 1
ATOM 2862 C CA . ASN A 1 363 ? -12.708 3.540 27.501 1.00 96.38 363 ASN A CA 1
ATOM 2863 C C . ASN A 1 363 ? -12.083 4.924 27.299 1.00 96.38 363 ASN A C 1
ATOM 2865 O O . ASN A 1 363 ? -12.761 5.920 27.579 1.00 96.38 363 ASN A O 1
ATOM 2869 N N . CYS A 1 364 ? -10.873 4.992 26.738 1.00 95.31 364 CYS A N 1
ATOM 2870 C CA . CYS A 1 364 ? -10.239 6.241 26.313 1.00 95.31 364 CYS A CA 1
ATOM 2871 C C . CYS A 1 364 ? -11.001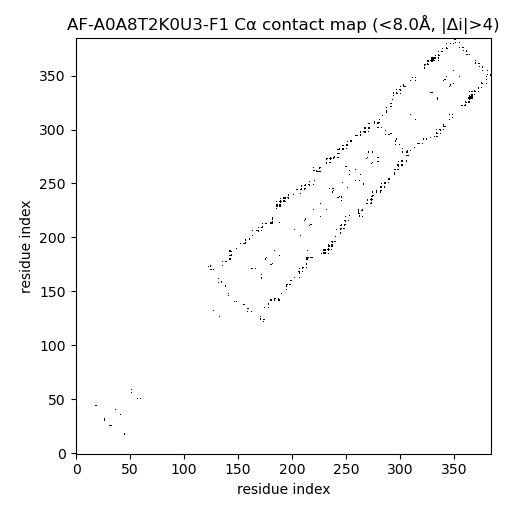 6.934 25.172 1.00 95.31 364 CYS A C 1
ATOM 2873 O O . CYS A 1 364 ? -10.912 8.151 25.040 1.00 95.31 364 CYS A O 1
ATOM 2875 N N . ASN A 1 365 ? -11.787 6.208 24.366 1.00 96.50 365 ASN A N 1
ATOM 2876 C CA . ASN A 1 365 ? -12.484 6.795 23.223 1.00 96.50 365 ASN A CA 1
ATOM 2877 C C . ASN A 1 365 ? -13.518 7.860 23.650 1.00 96.50 365 ASN A C 1
ATOM 2879 O O . ASN A 1 365 ? -14.356 7.633 24.532 1.00 96.50 365 ASN A O 1
ATOM 2883 N N . GLN A 1 366 ? -13.471 9.015 22.984 1.00 96.62 366 GLN A N 1
ATOM 2884 C CA . GLN A 1 366 ? -14.330 10.189 23.198 1.00 96.62 366 GLN A CA 1
ATOM 2885 C C . GLN A 1 366 ? -15.268 10.456 22.008 1.00 96.62 366 GLN A C 1
ATOM 2887 O O . GLN A 1 366 ? -15.970 11.464 21.979 1.00 96.62 366 GLN A O 1
ATOM 2892 N N . THR A 1 367 ? -15.295 9.568 21.011 1.00 97.25 367 THR A N 1
ATOM 2893 C CA . THR A 1 367 ? -16.143 9.730 19.824 1.00 97.25 367 THR A CA 1
ATOM 2894 C C . THR A 1 367 ? -17.561 9.220 20.069 1.00 97.25 367 THR A C 1
ATOM 2896 O O . THR A 1 367 ? -17.828 8.440 20.987 1.00 97.25 367 THR A O 1
ATOM 2899 N N . PHE A 1 368 ? -18.482 9.571 19.170 1.00 96.56 368 PHE A N 1
ATOM 2900 C CA . PHE A 1 368 ? -19.848 9.041 19.183 1.00 96.56 368 PHE A CA 1
ATOM 2901 C C . PHE A 1 368 ? -19.918 7.506 19.018 1.00 96.56 368 PHE A C 1
ATOM 2903 O O . PHE A 1 368 ? -20.947 6.905 19.320 1.00 96.56 368 PHE A O 1
ATOM 2910 N N . LEU A 1 369 ? -18.834 6.849 18.576 1.00 96.81 369 LEU A N 1
ATOM 2911 C CA . LEU A 1 369 ? -18.767 5.394 18.401 1.00 96.81 369 LEU A CA 1
ATOM 2912 C C . LEU A 1 369 ? -18.449 4.622 19.690 1.00 96.81 369 LEU A C 1
ATOM 2914 O O . LEU A 1 369 ? -18.501 3.392 19.670 1.00 96.81 369 LEU A O 1
ATOM 2918 N N . LYS A 1 370 ? -18.181 5.297 20.817 1.00 97.31 370 LYS A N 1
ATOM 2919 C CA . LYS A 1 370 ? -17.828 4.649 22.094 1.00 97.31 370 LYS A CA 1
ATOM 2920 C C . LYS A 1 370 ? -18.810 3.550 22.510 1.00 97.31 370 LYS A C 1
ATOM 2922 O O . LYS A 1 370 ? -18.398 2.438 22.826 1.00 97.31 370 LYS A O 1
ATOM 2927 N N . LYS A 1 371 ? -20.117 3.830 22.467 1.00 96.94 371 LYS A N 1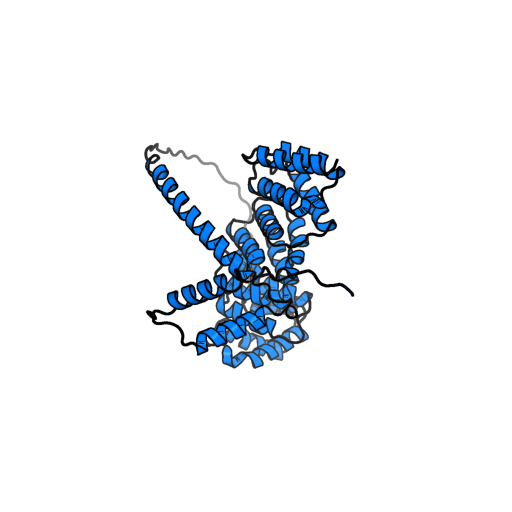
ATOM 2928 C CA . LYS A 1 371 ? -21.150 2.848 22.847 1.00 96.94 371 LYS A CA 1
ATOM 2929 C C . LYS A 1 371 ? -21.165 1.636 21.912 1.00 96.94 371 LYS A C 1
ATOM 2931 O O . LYS A 1 371 ? -21.336 0.510 22.370 1.00 96.94 371 LYS A O 1
ATOM 2936 N N . SER A 1 372 ? -20.949 1.855 20.615 1.00 96.88 372 SER A N 1
ATOM 2937 C CA . SER A 1 372 ? -20.860 0.778 19.621 1.00 96.88 372 SER A CA 1
ATOM 2938 C C . SER A 1 372 ? -19.642 -0.114 19.864 1.00 96.88 372 SER A C 1
ATOM 2940 O O . SER A 1 372 ? -19.767 -1.335 19.800 1.00 96.88 372 SER A O 1
ATOM 2942 N N . LEU A 1 373 ? -18.494 0.485 20.202 1.00 96.62 373 LEU A N 1
ATOM 2943 C CA . LEU A 1 373 ? -17.276 -0.233 20.582 1.00 96.62 373 LEU A CA 1
ATOM 2944 C C . LEU A 1 373 ? -17.492 -1.087 21.835 1.00 96.62 373 LEU A C 1
ATOM 2946 O O . LEU A 1 373 ? -17.203 -2.279 21.817 1.00 96.62 373 LEU A O 1
ATOM 2950 N N . GLN A 1 374 ? -18.061 -0.505 22.894 1.00 96.19 374 GLN A N 1
ATOM 2951 C CA . GLN A 1 374 ? -18.374 -1.229 24.133 1.00 96.19 374 GLN A CA 1
ATOM 2952 C C . GLN A 1 374 ? -19.346 -2.391 23.886 1.00 96.19 374 GLN A C 1
ATOM 2954 O O . GLN A 1 374 ? -19.161 -3.483 24.418 1.00 96.19 374 GLN A O 1
ATOM 2959 N N . GLY A 1 375 ? -20.355 -2.187 23.034 1.00 95.88 375 GLY A N 1
ATOM 2960 C CA . GLY A 1 375 ? -21.279 -3.249 22.638 1.00 95.88 375 GLY A CA 1
ATOM 2961 C C . GLY A 1 375 ? -20.605 -4.377 21.850 1.00 95.88 375 GLY A C 1
ATOM 2962 O O . GLY A 1 375 ? -20.937 -5.542 22.055 1.00 95.88 375 GLY A O 1
ATOM 2963 N N . ALA A 1 376 ? -19.658 -4.057 20.963 1.00 94.81 376 ALA A N 1
ATOM 2964 C CA . ALA A 1 376 ? -18.882 -5.058 20.231 1.00 94.81 376 ALA A CA 1
ATOM 2965 C C . ALA A 1 376 ? -17.941 -5.843 21.158 1.00 94.81 376 ALA A C 1
ATOM 2967 O O . ALA A 1 376 ? -17.896 -7.067 21.073 1.00 94.81 376 ALA A O 1
ATOM 2968 N N . LEU A 1 377 ? -17.264 -5.156 22.082 1.00 94.31 377 LEU A N 1
ATOM 2969 C CA . LEU A 1 377 ? -16.411 -5.777 23.093 1.00 94.31 377 LEU A CA 1
ATOM 2970 C C . LEU A 1 377 ? -17.194 -6.753 23.976 1.00 94.31 377 LEU A C 1
ATOM 2972 O O . LEU A 1 377 ? -16.739 -7.871 24.194 1.00 94.31 377 LEU A O 1
ATOM 2976 N N . LYS A 1 378 ? -18.388 -6.363 24.440 1.00 93.50 378 LYS A N 1
ATOM 2977 C CA . LYS A 1 378 ? -19.228 -7.236 25.268 1.00 93.50 378 LYS A CA 1
ATOM 2978 C C . LYS A 1 378 ? -19.548 -8.557 24.560 1.00 93.50 378 LYS A C 1
ATOM 2980 O O . LYS A 1 378 ? -19.412 -9.614 25.155 1.00 93.50 378 LYS A O 1
ATOM 2985 N N . LYS A 1 379 ? -19.862 -8.514 23.261 1.00 91.50 379 LYS A N 1
ATOM 2986 C CA . LYS A 1 379 ? -20.093 -9.733 22.463 1.00 91.50 379 LYS A CA 1
ATOM 2987 C C . LYS A 1 379 ? -18.862 -10.638 22.381 1.00 91.50 379 LYS A C 1
ATOM 2989 O O . LYS A 1 379 ? -19.015 -11.849 22.325 1.00 91.50 379 LYS A O 1
ATOM 2994 N N . LEU A 1 380 ? -17.655 -10.070 22.351 1.00 90.44 380 LEU A N 1
ATOM 2995 C CA . LEU A 1 380 ? -16.420 -10.862 22.380 1.00 90.44 380 LEU A CA 1
ATOM 2996 C C . LEU A 1 380 ? -16.215 -11.534 23.740 1.00 90.44 380 LEU A C 1
ATOM 2998 O O . LEU A 1 380 ? -15.807 -12.690 23.787 1.00 90.44 380 LEU A O 1
ATOM 3002 N N . GLN A 1 381 ? -16.524 -10.824 24.827 1.00 88.62 381 GLN A N 1
ATOM 3003 C CA . GLN A 1 381 ? -16.464 -11.364 26.189 1.00 88.62 381 GLN A CA 1
ATOM 3004 C C . GLN A 1 381 ? -17.465 -12.507 26.380 1.00 88.62 381 GLN A C 1
ATOM 3006 O O . GLN A 1 381 ? -17.095 -13.555 26.896 1.00 88.62 381 GLN A O 1
ATOM 3011 N N . ASP A 1 382 ? -18.695 -12.328 25.896 1.00 84.81 382 ASP A N 1
ATOM 3012 C CA . ASP A 1 382 ? -19.758 -13.332 25.977 1.00 84.81 382 ASP A CA 1
ATOM 3013 C C . ASP A 1 382 ? -19.433 -14.598 25.155 1.00 84.81 382 AS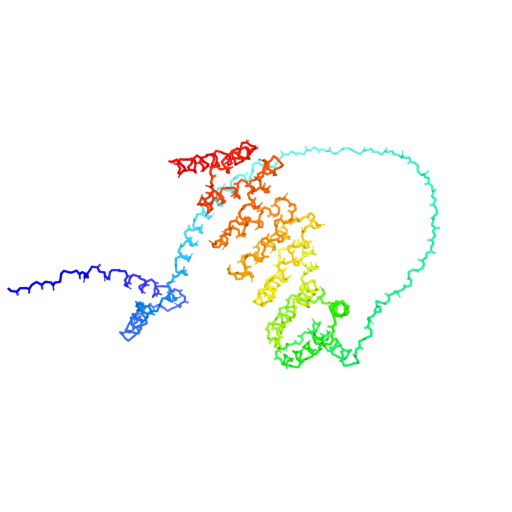P A C 1
ATOM 3015 O O . ASP A 1 382 ? -19.849 -15.684 25.532 1.00 84.81 382 ASP A O 1
ATOM 3019 N N . ASN A 1 383 ? -18.665 -14.476 24.063 1.00 75.25 383 ASN A N 1
ATOM 3020 C CA . ASN A 1 383 ? -18.243 -15.606 23.220 1.00 75.25 383 ASN A CA 1
ATOM 3021 C C . ASN A 1 383 ? -16.964 -16.318 23.705 1.00 75.25 383 ASN A C 1
ATOM 3023 O O . ASN A 1 383 ? -16.589 -17.338 23.128 1.00 75.25 383 ASN A O 1
ATOM 3027 N N . SER A 1 384 ? -16.248 -15.747 24.680 1.00 63.62 384 SER A N 1
ATOM 3028 C CA . SER A 1 384 ? -14.983 -16.292 25.211 1.00 63.62 384 SER A CA 1
ATOM 3029 C C . SER A 1 384 ? -15.161 -17.070 26.523 1.00 63.62 384 SER A C 1
ATOM 3031 O O . SER A 1 384 ? -14.193 -17.656 27.011 1.00 63.62 384 SER A O 1
ATOM 3033 N N . ASN A 1 385 ? -16.371 -17.037 27.089 1.00 49.50 385 ASN A N 1
ATOM 3034 C CA . ASN A 1 385 ? -16.827 -17.844 28.223 1.00 49.50 385 ASN A CA 1
ATOM 3035 C C . ASN A 1 385 ? -17.618 -19.047 27.709 1.00 49.50 385 ASN A C 1
ATOM 3037 O O . ASN A 1 385 ? -17.560 -20.099 28.382 1.00 49.50 385 ASN A O 1
#

Radius of gyration: 29.41 Å; Cα contacts (8 Å, |Δi|>4): 301; chains: 1; bounding box: 72×106×62 Å

Solvent-accessible surface area (backbone atoms only — not comparable to full-atom values): 23296 Å² total; per-residue (Å²): 136,83,88,88,81,92,82,89,88,91,81,70,79,67,71,56,57,54,54,57,48,52,53,54,51,54,48,66,75,40,96,59,77,83,79,78,76,53,74,63,57,52,50,50,54,50,50,55,50,52,65,66,66,37,88,86,56,83,85,66,77,71,63,66,65,59,51,55,55,54,50,55,60,51,50,66,53,52,61,62,56,57,61,62,61,64,66,69,73,76,79,83,86,87,86,88,88,86,87,87,87,85,87,86,88,85,86,90,84,88,85,82,90,80,91,74,84,85,71,87,75,73,82,79,68,69,91,70,60,73,70,52,58,57,44,50,53,52,51,36,51,59,47,73,46,90,70,81,60,85,84,44,53,73,64,51,45,53,49,51,49,54,46,64,74,72,42,53,53,69,54,46,48,52,49,43,59,74,52,41,50,68,73,44,48,47,62,45,46,26,54,52,22,51,47,62,60,68,47,83,76,73,76,53,72,65,47,39,35,41,49,34,38,55,59,42,41,62,54,53,71,68,46,89,56,76,77,56,68,44,48,52,51,17,49,26,45,37,30,74,83,41,37,60,31,42,33,48,44,53,51,45,62,51,61,81,45,92,61,49,73,48,50,34,48,47,50,35,44,40,64,70,72,25,51,55,73,88,54,51,69,54,46,48,69,42,54,72,73,34,76,88,43,77,44,52,38,49,35,51,41,50,45,58,74,65,42,88,77,80,53,73,67,60,49,50,54,52,50,53,54,51,41,72,46,17,66,86,41,14,72,38,62,55,52,52,50,38,52,50,47,46,61,64,77,43,41,94,74,63,52,79,84,47,52,60,55,49,51,53,25,51,66,46,37,69,38,94,54,35,66,60,46,54,55,54,50,50,55,54,56,67,73,74,110

Foldseek 3Di:
DDDDDDDDDPDDPPLVPVVVVVVVVVCVVPVDDDDDDPPVVVVVSVVVSVVVPPPVPPPCPPPVVVVVVVVVVVVVVVVVVVVVVVVVVPPPDDDDDDDDDDDDDDDDDDDDDDDDDPDDDPPPQPDDDPLLVVLLVVLLCQQADPDDCPVPLVVNLVSVLVCLVPDDLVNLLVSLVVSPLVPGDLQSLLVVLLSQLVHPPHHDLSNLLSVLCSNPLVVLVPDPDADDPSNLNSLLSNCVRRVLSNLCRLLQSCLVDPDDPRSLNVLLCCLVPRHDLVSLVSNQVSLLPHPDDLSSLSNVLSSLVSHPDDDLVSLVSVLVNLLVCLLVCQAPPSSLSSLVSCLVRVLVSDAPVSLVSQVNSLVSHPDPCSVVSVVSSVVSVVVND

Sequence (385 aa):
MLLMANTFIEMDYLSDAWILTLIKELQKESDIKPPLPSSHVKSQLQCIGSELCHPGNQKYKLGWLNQIFLTRKRKRRKDSEQELLKEECQVLKKVRIDEPKFATKTQAMQHKVQNVRTANKMEEIPELPGAIKICISKLREILHGEEELESLDSTLQAHMKEMFELCNPIQLESIFSSLRVQEISPKSLLQLCCILDALTPDLSLSHSLVVASSLFKKKVLSLTLPAPRPLLAALSVFCRKYAHSACSILIGSLTTVDTDSVQTDFLCRMISESLHPDQLHLCFDPLIKMPLSEGSLCVLHTLLERQAAMSHTEFQYLFVSLCHSAEDLSKSVTFAKLMMTIMRRNHNMVTSSHLGPLTNAINCNQTFLKKSLQGALKKLQDNSN